Protein AF-A0A1G2BUK3-F1 (afdb_monomer)

Solvent-accessible surface area (backbone atoms only — not comparable to full-atom values): 26224 Å² total; per-residue (Å²): 135,83,89,82,87,83,89,78,90,78,90,78,81,87,76,83,83,76,83,80,79,79,79,77,90,72,94,70,93,76,92,75,94,77,82,85,82,54,76,65,63,55,54,56,51,52,53,50,54,53,54,50,48,40,72,75,67,52,77,73,56,79,70,50,76,45,80,63,70,40,77,36,61,55,73,45,76,46,78,50,73,39,93,58,60,38,35,29,41,41,34,43,30,36,27,16,38,16,20,78,81,66,76,45,97,54,41,17,18,28,28,54,24,51,72,82,48,72,63,64,43,64,76,76,56,71,60,85,36,50,45,79,28,71,78,26,39,34,4,77,65,34,61,52,41,68,31,36,34,34,38,39,38,42,42,63,55,42,81,47,41,38,38,39,43,37,38,65,29,28,39,35,41,35,44,35,40,34,52,44,84,56,61,38,67,41,73,45,84,61,69,43,65,45,70,78,42,78,77,22,69,34,40,21,41,35,34,44,35,20,17,37,45,38,42,36,43,34,32,34,22,30,56,42,94,96,64,39,14,27,32,28,39,27,48,61,84,41,68,45,60,40,92,91,36,86,92,49,25,67,33,60,41,62,30,54,75,89,52,61,88,68,80,56,72,41,79,45,74,52,77,45,73,77,62,44,65,73,33,74,45,42,39,37,36,26,35,20,33,53,28,31,41,43,32,42,36,35,36,36,55,63,32,43,72,89,74,39,80,72,70,79,75,74,72,67,57,41,96,91,52,45,55,60,77,87,46,80,53,64,41,54,61,48,57,47,45,13,33,48,34,38,45,77,33,46,90,46,51,68,70,42,39,48,51,54,55,43,17,49,52,43,34,30,68,61,81,57,94,50,38,74,36,67,59,46,49,59,67,34,86,86,68,48,62,38,82,36,90,85,33,93,35,20,68,48,43,37,24,51,62,74,64,85,40,75,68,43,48,51,33,47,54,49,26,36,51,47,26,48,36,55,75,69,57,74,54,77,87,87,62,82,28,56,46,70,48,47,82,94,55,56,66,71,58,42,40,66,73,76,32,69,79,35,44,83,72,53,68,42,82,65,36,38,34,21,34,53,92,121

Organism: NCBI:txid1798553

Nearest PDB structures (foldseek):
  3nru-assembly4_D  TM=5.046E-01  e=1.355E-01  Homo sapiens
  3nru-assembly8_H  TM=3.782E-01  e=1.029E-01  Homo sapiens
  3nru-assembly2_B  TM=4.537E-01  e=1.993E-01  Homo sapiens
  8vbx-assembly1_A  TM=2.759E-01  e=1.581E-02  Pectobacterium phage PhiM1
  3nru-assembly10_J  TM=3.419E-01  e=1.283E-01  Homo sapiens

Radius of gyration: 29.67 Å; Cα contacts (8 Å, |Δi|>4): 958; chains: 1; bounding box: 74×70×98 Å

Sequence (470 aa):
MLYTFCLKNSVHTRRWFVFGFKPLRQDAKDGGDVAGRTRKDIETRSSRASAFAEKLFGAWRAETIMKINKRITDTYCHTFAVEKSGLAAISVSARCQSKKQLKSNTDEDLRVEIDGFGFREIPPEKNIQQYNIPASFNGSKLKGLKKTVVFFVMLKKGEHTIDLIPKPSAFVEKIAIQEFKDSKNVTLPVNEQAEDGDRRPWFAFVLVHASLKLLTLAVDAQYRLGDSDDIKVIIDNNIQKQEHSYLHRFWAFAGSLLKKIKQKKEEQEKTFSPNLSKARHYIEIWADRTPTLHSIALEIDPVFSQDAPKEPEKRIPTVDDPEWTGDFHDDIEEMLMARLIFGEARNEPRAAKERIAWSVVNRTEAGSWWPNTIQGAILQKGQYDPFKAKDSNYDDIIDPLRKVGQKTKAAWQECYAVASEVMARKTKNPTPATHFHGIGVTRDWFEKHVVPQGRFLEKIGNTSFYWSPN

pLDDT: mean 83.97, std 20.53, range [23.22, 98.81]

Mean predicted aligned error: 15.59 Å

Structure (mmCIF, N/CA/C/O backbone):
data_AF-A0A1G2BUK3-F1
#
_entry.id   AF-A0A1G2BUK3-F1
#
loop_
_atom_site.group_PDB
_atom_site.id
_atom_site.type_symbol
_atom_site.label_atom_id
_atom_site.label_alt_id
_atom_site.label_comp_id
_atom_site.label_asym_id
_atom_site.label_entity_id
_atom_site.label_seq_id
_atom_site.pdbx_PDB_ins_code
_atom_site.Cartn_x
_atom_site.Cartn_y
_atom_site.Cartn_z
_atom_site.occupancy
_atom_site.B_iso_or_equiv
_atom_site.auth_seq_id
_atom_site.auth_comp_id
_atom_site.auth_asym_id
_atom_site.auth_atom_id
_atom_site.pdbx_PDB_model_num
ATOM 1 N N . MET A 1 1 ? -16.431 -44.805 -16.598 1.00 32.47 1 MET A N 1
ATOM 2 C CA . MET A 1 1 ? -15.707 -45.841 -15.835 1.00 32.47 1 MET A CA 1
ATOM 3 C C . MET A 1 1 ? -15.399 -45.240 -14.466 1.00 32.47 1 MET A C 1
ATOM 5 O O . MET A 1 1 ? -14.836 -44.160 -14.419 1.00 32.47 1 MET A O 1
ATOM 9 N N . LEU A 1 2 ? -15.976 -45.867 -13.436 1.00 25.09 2 LEU A N 1
ATOM 10 C CA . LEU A 1 2 ? -16.090 -45.547 -12.002 1.00 25.09 2 LEU A CA 1
ATOM 11 C C . LEU A 1 2 ? -15.554 -44.215 -11.428 1.00 25.09 2 LEU A C 1
ATOM 13 O O . LEU A 1 2 ? -14.357 -44.009 -11.259 1.00 25.09 2 LEU A O 1
ATOM 17 N N . TYR A 1 3 ? -16.510 -43.412 -10.947 1.00 23.22 3 TYR A N 1
ATOM 18 C CA . TYR A 1 3 ? -16.367 -42.509 -9.802 1.00 23.22 3 TYR A CA 1
ATOM 19 C C . TYR A 1 3 ? -16.164 -43.320 -8.513 1.00 23.22 3 TYR A C 1
ATOM 21 O O . TYR A 1 3 ? -16.892 -44.286 -8.284 1.00 23.22 3 TYR A O 1
ATOM 29 N N . THR A 1 4 ? -15.257 -42.884 -7.635 1.00 24.55 4 THR A N 1
ATOM 30 C CA . THR A 1 4 ? -15.196 -43.372 -6.248 1.00 24.55 4 THR A CA 1
ATOM 31 C C . THR A 1 4 ? -15.437 -42.205 -5.296 1.00 24.55 4 THR A C 1
ATOM 33 O O . THR A 1 4 ? -14.598 -41.321 -5.143 1.00 24.55 4 THR A O 1
ATOM 36 N N . PHE A 1 5 ? -16.620 -42.205 -4.682 1.00 25.47 5 PHE A N 1
ATOM 37 C CA . PHE A 1 5 ? -16.982 -41.399 -3.519 1.00 25.47 5 PHE A CA 1
ATOM 38 C C . PHE A 1 5 ? -16.322 -41.998 -2.271 1.00 25.47 5 PHE A C 1
ATOM 40 O O . PHE A 1 5 ? -16.414 -43.204 -2.051 1.00 25.47 5 PHE A O 1
ATOM 47 N N . CYS A 1 6 ? -15.731 -41.168 -1.412 1.00 25.09 6 CYS A N 1
ATOM 48 C CA . CYS A 1 6 ? -15.388 -41.562 -0.047 1.00 25.09 6 CYS A CA 1
ATOM 49 C C . CYS A 1 6 ? -15.956 -40.524 0.927 1.00 25.09 6 CYS A C 1
ATOM 51 O O . CYS A 1 6 ? -15.345 -39.497 1.212 1.00 25.09 6 CYS A O 1
ATOM 53 N N . LEU A 1 7 ? -17.174 -40.795 1.397 1.00 26.92 7 LEU A N 1
ATOM 54 C CA . LEU A 1 7 ? -17.785 -40.152 2.555 1.00 26.92 7 LEU A CA 1
ATOM 55 C C . LEU A 1 7 ? -17.179 -40.770 3.820 1.00 26.92 7 LEU A C 1
ATOM 57 O O . LEU A 1 7 ? -17.347 -41.963 4.069 1.00 26.92 7 LEU A O 1
ATOM 61 N N . LYS A 1 8 ? -16.530 -39.955 4.655 1.00 27.28 8 LYS A N 1
ATOM 62 C CA . LYS A 1 8 ? -16.334 -40.279 6.072 1.00 27.28 8 LYS A CA 1
ATOM 63 C C . LYS A 1 8 ? -17.050 -39.248 6.932 1.00 27.28 8 LYS A C 1
ATOM 65 O O . LYS A 1 8 ? -16.645 -38.096 7.032 1.00 27.28 8 LYS A O 1
ATOM 70 N N . ASN A 1 9 ? -18.121 -39.728 7.555 1.00 29.31 9 ASN A N 1
ATOM 71 C CA . ASN A 1 9 ? -18.805 -39.117 8.682 1.00 29.31 9 ASN A CA 1
ATOM 72 C C . ASN A 1 9 ? -17.816 -38.820 9.817 1.00 29.31 9 ASN A C 1
ATOM 74 O O . ASN A 1 9 ? -17.071 -39.706 10.235 1.00 29.31 9 ASN A O 1
ATOM 78 N N . SER A 1 10 ? -17.885 -37.617 10.385 1.00 27.45 10 SER A N 1
ATOM 79 C CA . SER A 1 10 ? -17.431 -37.380 11.753 1.00 27.45 10 SER A CA 1
ATOM 80 C C . SER A 1 10 ? -18.458 -36.526 12.480 1.00 27.45 10 SER A C 1
ATOM 82 O O . SER A 1 10 ? -18.693 -35.361 12.166 1.00 27.45 10 SER A O 1
ATOM 84 N N . VAL A 1 11 ? -19.108 -37.168 13.444 1.00 33.91 11 VAL A N 1
ATOM 85 C CA . VAL A 1 11 ? -20.012 -36.576 14.422 1.00 33.91 11 VAL A CA 1
ATOM 86 C C . VAL A 1 11 ? -19.189 -35.629 15.294 1.00 33.91 11 VAL A C 1
ATOM 88 O O . VAL A 1 11 ? -18.254 -36.065 15.961 1.00 33.91 11 VAL A O 1
ATOM 91 N N . HIS A 1 12 ? -19.507 -34.335 15.303 1.00 29.14 12 HIS A N 1
ATOM 92 C CA . HIS A 1 12 ? -18.949 -33.395 16.277 1.00 29.14 12 HIS A CA 1
ATOM 93 C C . HIS A 1 12 ? -20.028 -32.975 17.271 1.00 29.14 12 HIS A C 1
ATOM 95 O O . HIS A 1 12 ? -20.919 -32.172 16.997 1.00 29.14 12 HIS A O 1
ATOM 101 N N . THR A 1 13 ? -19.918 -33.558 18.461 1.00 27.50 13 THR A N 1
ATOM 102 C CA . THR A 1 13 ? -20.575 -33.137 19.695 1.00 27.50 13 THR A CA 1
ATOM 103 C C . THR A 1 13 ? -20.259 -31.673 19.998 1.00 27.50 13 THR A C 1
ATOM 105 O O . THR A 1 13 ? -19.098 -31.311 20.193 1.00 27.50 13 THR A O 1
ATOM 108 N N . ARG A 1 14 ? -21.294 -30.832 20.100 1.00 25.88 14 ARG A N 1
ATOM 109 C CA . ARG A 1 14 ? -21.185 -29.469 20.635 1.00 25.88 14 ARG A CA 1
ATOM 110 C C . ARG A 1 14 ? -20.900 -29.544 22.138 1.00 25.88 14 ARG A C 1
ATOM 112 O O . ARG A 1 14 ? -21.811 -29.765 22.933 1.00 25.88 14 ARG A O 1
ATOM 119 N N . ARG A 1 15 ? -19.638 -29.369 22.537 1.00 24.11 15 ARG A N 1
ATOM 120 C CA . ARG A 1 15 ? -19.275 -29.070 23.930 1.00 24.11 15 ARG A CA 1
ATOM 121 C C . ARG A 1 15 ? -19.406 -27.568 24.155 1.00 24.11 15 ARG A C 1
ATOM 123 O O . ARG A 1 15 ? -18.670 -26.781 23.570 1.00 24.11 15 ARG A O 1
ATOM 130 N N . TRP A 1 16 ? -20.335 -27.191 25.023 1.00 24.48 16 TRP A N 1
ATOM 131 C CA . TRP A 1 16 ? -20.395 -25.857 25.604 1.00 24.48 16 TRP A CA 1
ATOM 132 C C . TRP A 1 16 ? -19.246 -25.716 26.607 1.00 24.48 16 TRP A C 1
ATOM 134 O O . TRP A 1 16 ? -19.204 -26.434 27.605 1.00 24.48 16 TRP A O 1
ATOM 144 N N . PHE A 1 17 ? -18.303 -24.813 26.340 1.00 24.86 17 PHE A N 1
ATOM 145 C CA . PHE A 1 17 ? -17.335 -24.377 27.342 1.00 24.86 17 PHE A CA 1
ATOM 146 C C . PHE A 1 17 ? -18.002 -23.326 28.231 1.00 24.86 17 PHE A C 1
ATOM 148 O O . PHE A 1 17 ? -18.229 -22.192 27.815 1.00 24.86 17 PHE A O 1
ATOM 155 N N . VAL A 1 18 ? -18.327 -23.716 29.462 1.00 27.19 18 VAL A N 1
ATOM 156 C CA . VAL A 1 18 ? -18.642 -22.778 30.542 1.00 27.19 18 VAL A CA 1
ATOM 157 C C . VAL A 1 18 ? -17.307 -22.263 31.078 1.00 27.19 18 VAL A C 1
ATOM 159 O O . VAL A 1 18 ? -16.526 -23.030 31.640 1.00 27.19 18 VAL A O 1
ATOM 162 N N . PHE A 1 19 ? -17.022 -20.976 30.881 1.00 27.33 19 PHE A N 1
ATOM 163 C CA . PHE A 1 19 ? -15.895 -20.312 31.533 1.00 27.33 19 PHE A CA 1
ATOM 164 C C . PHE A 1 19 ? -16.140 -20.289 33.047 1.00 27.33 19 PHE A C 1
ATOM 166 O O . PHE A 1 19 ? -17.026 -19.591 33.541 1.00 27.33 19 PHE A O 1
ATOM 173 N N . GLY A 1 20 ? -15.358 -21.081 33.780 1.00 25.30 20 GLY A N 1
ATOM 174 C CA . GLY A 1 20 ? -15.310 -21.041 35.235 1.00 25.30 20 GLY A CA 1
ATOM 175 C C . GLY A 1 20 ? -14.646 -19.750 35.704 1.00 25.30 20 GLY A C 1
ATOM 176 O O . GLY A 1 20 ? -13.430 -19.600 35.604 1.00 25.30 20 GLY A O 1
ATOM 177 N N . PHE A 1 21 ? -15.440 -18.827 36.241 1.00 27.34 21 PHE A N 1
ATOM 178 C CA . PHE A 1 21 ? -14.927 -17.758 37.089 1.00 27.34 21 PHE A CA 1
ATOM 179 C C . PHE A 1 21 ? -14.392 -18.382 38.384 1.00 27.34 21 PHE A C 1
ATOM 181 O O . PHE A 1 21 ? -15.149 -18.961 39.162 1.00 27.34 21 PHE A O 1
ATOM 188 N N . LYS A 1 22 ? -13.083 -18.261 38.629 1.00 31.78 22 LYS A N 1
ATOM 189 C CA . LYS A 1 22 ? -12.529 -18.406 39.981 1.00 31.78 22 LYS A CA 1
ATOM 190 C C . LYS A 1 22 ? -13.007 -17.208 40.811 1.00 31.78 22 LYS A C 1
ATOM 192 O O . LYS A 1 22 ? -12.740 -16.080 40.391 1.00 31.78 22 LYS A O 1
ATOM 197 N N . PRO A 1 23 ? -13.658 -17.397 41.970 1.00 30.25 23 PRO A N 1
ATOM 198 C CA . PRO A 1 23 ? -13.888 -16.286 42.870 1.00 30.25 23 PRO A CA 1
ATOM 199 C C . PRO A 1 23 ? -12.573 -15.904 43.553 1.00 30.25 23 PRO A C 1
ATOM 201 O O . PRO A 1 23 ? -11.840 -16.753 44.069 1.00 30.25 23 PRO A O 1
ATOM 204 N N . LEU A 1 24 ? -12.296 -14.602 43.541 1.00 28.73 24 LEU A N 1
ATOM 205 C CA . LEU A 1 24 ? -11.381 -13.946 44.463 1.00 28.73 24 LEU A CA 1
ATOM 206 C C . LEU A 1 24 ? -11.817 -14.259 45.899 1.00 28.73 24 LEU A C 1
ATOM 208 O O . LEU A 1 24 ? -12.990 -14.110 46.241 1.00 28.73 24 LEU A O 1
ATOM 212 N N . ARG A 1 25 ? -10.864 -14.683 46.736 1.00 33.66 25 ARG A N 1
ATOM 213 C CA . ARG A 1 25 ? -11.040 -14.709 48.190 1.00 33.66 25 ARG A CA 1
ATOM 214 C C . ARG A 1 25 ? -11.308 -13.282 48.660 1.00 33.66 25 ARG A C 1
ATOM 216 O O . ARG A 1 25 ? -10.436 -12.425 48.542 1.00 33.66 25 ARG A O 1
ATOM 223 N N . GLN A 1 26 ? -12.499 -13.061 49.195 1.00 33.25 26 GLN A N 1
ATOM 224 C CA . GLN A 1 26 ? -12.802 -11.936 50.061 1.00 33.25 26 GLN A CA 1
ATOM 225 C C . GLN A 1 26 ? -13.251 -12.520 51.394 1.00 33.25 26 GLN A C 1
ATOM 227 O O . GLN A 1 26 ? -14.288 -13.175 51.482 1.00 33.25 26 GLN A O 1
ATOM 232 N N . ASP A 1 27 ? -12.414 -12.322 52.406 1.00 44.28 27 ASP A N 1
ATOM 233 C CA . ASP A 1 27 ? -12.767 -12.545 53.796 1.00 44.28 27 ASP A CA 1
ATOM 234 C C . ASP A 1 27 ? -13.773 -11.464 54.198 1.00 44.28 27 ASP A C 1
ATOM 236 O O . ASP A 1 27 ? -13.423 -10.293 54.335 1.00 44.28 27 ASP A O 1
ATOM 240 N N . ALA A 1 28 ? -15.033 -11.850 54.364 1.00 36.25 28 ALA A N 1
ATOM 241 C CA . ALA A 1 28 ? -16.010 -11.071 55.106 1.00 36.25 28 ALA A CA 1
ATOM 242 C C . ALA A 1 28 ? -17.032 -12.031 55.714 1.00 36.25 28 ALA A C 1
ATOM 244 O O . ALA A 1 28 ? -17.801 -12.693 55.018 1.00 36.25 28 ALA A O 1
ATOM 245 N N . LYS A 1 29 ? -16.977 -12.125 57.042 1.00 42.75 29 LYS A N 1
ATOM 246 C CA . LYS A 1 29 ? -18.059 -12.635 57.876 1.00 42.75 29 LYS A CA 1
ATOM 247 C C . LYS A 1 29 ? -19.278 -11.749 57.629 1.00 42.75 29 LYS A C 1
ATOM 249 O O . LYS A 1 29 ? -19.142 -10.538 57.726 1.00 42.75 29 LYS A O 1
ATOM 254 N N . ASP A 1 30 ? -20.402 -12.350 57.262 1.00 38.75 30 ASP A N 1
ATOM 255 C CA . ASP A 1 30 ? -21.698 -12.143 57.914 1.00 38.75 30 ASP A CA 1
ATOM 256 C C . ASP A 1 30 ? -22.752 -13.024 57.238 1.00 38.75 30 ASP A C 1
ATOM 258 O O . ASP A 1 30 ? -22.841 -13.124 56.014 1.00 38.75 30 ASP A O 1
ATOM 262 N N . GLY A 1 31 ? -23.490 -13.754 58.073 1.00 44.22 31 GLY A N 1
ATOM 263 C CA . GLY A 1 31 ? -24.506 -14.711 57.662 1.00 44.22 31 GLY A CA 1
ATOM 264 C C . GLY A 1 31 ? -25.757 -14.020 57.131 1.00 44.22 31 GLY A C 1
ATOM 265 O O . GLY A 1 31 ? -26.281 -13.093 57.743 1.00 44.22 31 GLY A O 1
ATOM 266 N N . GLY A 1 32 ? -26.261 -14.527 56.010 1.00 35.75 32 GLY A N 1
ATOM 267 C CA . GLY A 1 32 ? -27.558 -14.165 55.460 1.00 35.75 32 GLY A CA 1
ATOM 268 C C . GLY A 1 32 ? -27.979 -15.179 54.405 1.00 35.75 32 GLY A C 1
ATOM 269 O O . GLY A 1 32 ? -27.352 -15.278 53.351 1.00 35.75 32 GLY A O 1
ATOM 270 N N . ASP A 1 33 ? -29.023 -15.942 54.721 1.00 45.25 33 ASP A N 1
ATOM 271 C CA . ASP A 1 33 ? -29.725 -16.858 53.823 1.00 45.25 33 ASP A CA 1
ATOM 272 C C . ASP A 1 33 ? -30.062 -16.191 52.481 1.00 45.25 33 ASP A C 1
ATOM 274 O O . ASP A 1 33 ? -30.749 -15.168 52.440 1.00 45.25 33 ASP A O 1
ATOM 278 N N . VAL A 1 34 ? -29.655 -16.807 51.366 1.00 40.22 34 VAL A N 1
ATOM 279 C CA . VAL A 1 34 ? -30.240 -16.514 50.051 1.00 40.22 34 VAL A CA 1
ATOM 280 C C . VAL A 1 34 ? -30.589 -17.820 49.350 1.00 40.22 34 VAL A C 1
ATOM 282 O O . VAL A 1 34 ? -29.734 -18.561 48.863 1.00 40.22 34 VAL A O 1
ATOM 285 N N . ALA A 1 35 ? -31.898 -18.053 49.311 1.00 42.59 35 ALA A N 1
ATOM 286 C CA . ALA A 1 35 ? -32.593 -19.127 48.631 1.00 42.59 35 ALA A CA 1
ATOM 287 C C . ALA A 1 35 ? -32.230 -19.251 47.137 1.00 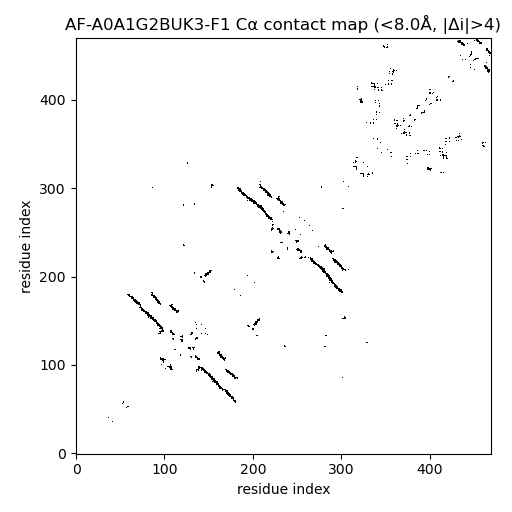42.59 35 ALA A C 1
ATOM 289 O O . ALA A 1 35 ? -31.898 -18.282 46.447 1.00 42.59 35 ALA A O 1
ATOM 290 N N . GLY A 1 36 ? -32.317 -20.492 46.654 1.00 45.91 36 GLY A N 1
ATOM 291 C CA . GLY A 1 36 ? -31.869 -20.941 45.342 1.00 45.91 36 GLY A CA 1
ATOM 292 C C . GLY A 1 36 ? -32.468 -20.187 44.156 1.00 45.91 36 GLY A C 1
ATOM 293 O O . GLY A 1 36 ? -33.680 -20.050 44.013 1.00 45.91 36 GLY A O 1
ATOM 294 N N . ARG A 1 37 ? -31.588 -19.777 43.239 1.00 42.62 37 ARG A N 1
ATOM 295 C CA . ARG A 1 37 ? -31.973 -19.407 41.874 1.00 42.62 37 ARG A CA 1
ATOM 296 C C . ARG A 1 37 ? -32.050 -20.668 41.036 1.00 42.62 37 ARG A C 1
ATOM 298 O O . ARG A 1 37 ? -31.104 -21.454 40.988 1.00 42.62 37 ARG A O 1
ATOM 305 N N . THR A 1 38 ? -33.186 -20.861 40.386 1.00 56.12 38 THR A N 1
ATOM 306 C CA . THR A 1 38 ? -33.423 -22.041 39.563 1.00 56.12 38 THR A CA 1
ATOM 307 C C . THR A 1 38 ? -32.777 -21.870 38.191 1.00 56.12 38 THR A C 1
ATOM 309 O O . THR A 1 38 ? -32.574 -20.760 37.699 1.00 56.12 38 THR A O 1
ATOM 312 N N . ARG A 1 39 ? -32.458 -22.989 37.534 1.00 43.38 39 ARG A N 1
ATOM 313 C CA . ARG A 1 39 ? -31.835 -23.045 36.197 1.00 43.38 39 ARG A CA 1
ATOM 314 C C . ARG A 1 39 ? -32.589 -22.214 35.136 1.00 43.38 39 ARG A C 1
ATOM 316 O O . ARG A 1 39 ? -31.962 -21.668 34.233 1.00 43.38 39 ARG A O 1
ATOM 323 N N . LYS A 1 40 ? -33.905 -22.030 35.314 1.00 45.50 40 LYS A N 1
ATOM 324 C CA . LYS A 1 40 ? -34.777 -21.178 34.485 1.00 45.50 40 LYS A CA 1
ATOM 325 C C . LYS A 1 40 ? -34.411 -19.688 34.535 1.00 45.50 40 LYS A C 1
ATOM 327 O O . LYS A 1 40 ? -34.520 -18.995 33.524 1.00 45.50 40 LYS A O 1
ATOM 332 N N . ASP A 1 41 ? -33.928 -19.190 35.672 1.00 43.00 41 ASP A N 1
ATOM 333 C CA . ASP A 1 41 ? -33.602 -17.768 35.854 1.00 43.00 41 ASP A CA 1
ATOM 334 C C . ASP A 1 41 ? -32.302 -17.375 35.131 1.00 43.00 41 ASP A C 1
ATOM 336 O O . ASP A 1 41 ? -32.127 -16.228 34.708 1.00 43.00 41 ASP A O 1
ATOM 340 N N . ILE A 1 42 ? -31.403 -18.344 34.934 1.00 47.56 42 ILE A N 1
ATOM 341 C CA . ILE A 1 42 ? -30.141 -18.171 34.203 1.00 47.56 42 ILE A CA 1
ATOM 342 C C . ILE A 1 42 ? -30.394 -18.189 32.687 1.00 47.56 42 ILE A C 1
ATOM 344 O O . ILE A 1 42 ? -29.891 -17.320 31.973 1.00 47.56 42 ILE A O 1
ATOM 348 N N . GLU A 1 43 ? -31.239 -19.101 32.197 1.00 43.03 43 GLU A N 1
ATOM 349 C CA . GLU A 1 43 ? -31.623 -19.167 30.777 1.00 43.03 43 GLU A CA 1
ATOM 350 C C . GLU A 1 43 ? -32.405 -17.920 30.329 1.00 43.03 43 GLU A C 1
ATOM 352 O O . GLU A 1 43 ? -32.160 -17.383 29.248 1.00 43.03 43 GLU A O 1
ATOM 357 N N . THR A 1 44 ? -33.269 -17.377 31.194 1.00 42.72 44 THR A N 1
ATOM 358 C CA . THR A 1 44 ? -34.059 -16.168 30.892 1.00 42.72 44 THR A CA 1
ATOM 359 C C . THR A 1 44 ? -33.205 -14.890 30.863 1.00 42.72 44 THR A C 1
ATOM 361 O O . THR A 1 44 ? -33.496 -13.953 30.119 1.00 42.72 44 THR A O 1
ATOM 364 N N . ARG A 1 45 ? -32.116 -14.828 31.644 1.00 43.06 45 ARG A N 1
ATOM 365 C CA . ARG A 1 45 ? -31.155 -13.709 31.592 1.00 43.06 45 ARG A CA 1
ATOM 366 C C . ARG A 1 45 ? -30.233 -13.792 30.376 1.00 43.06 45 ARG A C 1
ATOM 368 O O . ARG A 1 45 ? -29.944 -12.758 29.780 1.00 43.06 45 ARG A O 1
ATOM 375 N N . SER A 1 46 ? -29.825 -14.998 29.981 1.00 41.03 46 SER A N 1
ATOM 376 C CA . SER A 1 46 ? -29.023 -15.221 28.772 1.00 41.03 46 SER A CA 1
ATOM 377 C C . SER A 1 46 ? -29.798 -14.867 27.496 1.00 41.03 46 SER A C 1
ATOM 379 O O . SER A 1 46 ? -29.267 -14.157 26.641 1.00 41.03 46 SER A O 1
ATOM 381 N N . SER A 1 47 ? -31.077 -15.249 27.401 1.00 45.03 47 SER A N 1
ATOM 382 C CA . SER A 1 47 ? -31.923 -14.902 26.249 1.00 45.03 47 SER A CA 1
ATOM 383 C C . SER A 1 47 ? -32.233 -13.403 26.167 1.00 45.03 47 SER A C 1
ATOM 385 O O . SER A 1 47 ? -32.213 -12.834 25.077 1.00 45.03 47 SER A O 1
ATOM 387 N N . ARG A 1 48 ? -32.431 -12.722 27.306 1.00 44.06 48 ARG A N 1
ATOM 388 C CA . ARG A 1 48 ? -32.626 -11.261 27.342 1.00 44.06 48 ARG A CA 1
ATOM 389 C C . ARG A 1 48 ? -31.363 -10.475 26.987 1.00 44.06 48 ARG A C 1
ATOM 391 O O . ARG A 1 48 ? -31.483 -9.467 26.302 1.00 44.06 48 ARG A O 1
ATOM 398 N N . ALA A 1 49 ? -30.175 -10.926 27.394 1.00 43.56 49 ALA A N 1
ATOM 399 C CA . ALA A 1 49 ? -28.912 -10.300 26.991 1.00 43.56 49 ALA A CA 1
ATOM 400 C C . ALA A 1 49 ? -28.647 -10.456 25.481 1.00 43.56 49 ALA A C 1
ATOM 402 O O . ALA A 1 49 ? -28.246 -9.495 24.829 1.00 43.56 49 ALA A O 1
ATOM 403 N N . SER A 1 50 ? -28.958 -11.628 24.914 1.00 41.78 50 SER A N 1
ATOM 404 C CA . SER A 1 50 ? -28.867 -11.882 23.468 1.00 41.78 50 SER A CA 1
ATOM 405 C C . SER A 1 50 ? -29.857 -11.025 22.671 1.00 41.78 50 SER A C 1
ATOM 407 O O . SER A 1 50 ? -29.470 -10.393 21.695 1.00 41.78 50 SER A O 1
ATOM 409 N N . ALA A 1 51 ? -31.112 -10.922 23.124 1.00 44.06 51 ALA A N 1
ATOM 410 C CA . ALA A 1 51 ? -32.128 -10.089 22.477 1.00 44.06 51 ALA A CA 1
ATOM 411 C C . ALA A 1 51 ? -31.836 -8.580 22.605 1.00 44.06 51 ALA A C 1
ATOM 413 O O . ALA A 1 51 ? -32.166 -7.803 21.714 1.00 44.06 51 ALA A O 1
ATOM 414 N N . PHE A 1 52 ? -31.204 -8.148 23.703 1.00 43.19 52 PHE A N 1
ATOM 415 C CA . PHE A 1 52 ? -30.784 -6.756 23.895 1.00 43.19 52 PHE A CA 1
ATOM 416 C C . PHE A 1 52 ? -29.584 -6.397 23.005 1.00 43.19 52 PHE A C 1
ATOM 418 O O . PHE A 1 52 ? -29.569 -5.318 22.418 1.00 43.19 52 PHE A O 1
ATOM 425 N N . ALA A 1 53 ? -28.634 -7.322 22.823 1.00 43.97 53 ALA A N 1
ATOM 426 C CA . ALA A 1 53 ? -27.535 -7.168 21.871 1.00 43.97 53 ALA A CA 1
ATOM 427 C C . ALA A 1 53 ? -28.028 -7.157 20.410 1.00 43.97 53 ALA A C 1
ATOM 429 O O . ALA A 1 53 ? -27.620 -6.295 19.638 1.00 43.97 53 ALA A O 1
ATOM 430 N N . GLU A 1 54 ? -28.968 -8.029 20.033 1.00 46.12 54 GLU A N 1
ATOM 431 C CA . GLU A 1 54 ? -29.583 -8.003 18.694 1.00 46.12 54 GLU A CA 1
ATOM 432 C C . GLU A 1 54 ? -30.335 -6.694 18.411 1.00 46.12 54 GLU A C 1
ATOM 434 O O . GLU A 1 54 ? -30.335 -6.211 17.278 1.00 46.12 54 GLU A O 1
ATOM 439 N N . LYS A 1 55 ? -30.952 -6.096 19.438 1.00 46.78 55 LYS A N 1
ATOM 440 C CA . LYS A 1 55 ? -31.723 -4.853 19.310 1.00 46.78 55 LYS A CA 1
ATOM 441 C C . LYS A 1 55 ? -30.850 -3.592 19.251 1.00 46.78 55 LYS A C 1
ATOM 443 O O . LYS A 1 55 ? -31.274 -2.615 18.644 1.00 46.78 55 LYS A O 1
ATOM 448 N N . LEU A 1 56 ? -29.662 -3.605 19.860 1.00 46.50 56 LEU A N 1
ATOM 449 C CA . LEU A 1 56 ? -28.720 -2.474 19.849 1.00 46.50 56 LEU A CA 1
ATOM 450 C C . LEU A 1 56 ? -27.721 -2.515 18.691 1.00 46.50 56 LEU A C 1
ATOM 452 O O . LEU A 1 56 ? -27.239 -1.466 18.279 1.00 46.50 56 LEU A O 1
ATOM 456 N N . PHE A 1 57 ? -27.415 -3.699 18.161 1.00 49.50 57 PHE A N 1
ATOM 457 C CA . PHE A 1 57 ? -26.306 -3.864 17.222 1.00 49.50 57 PHE A CA 1
ATOM 458 C C . PHE A 1 57 ? -26.717 -4.362 15.827 1.00 49.50 57 PHE A C 1
ATOM 460 O O . PHE A 1 57 ? -25.855 -4.566 14.981 1.00 49.50 57 PHE A O 1
ATOM 467 N N . GLY A 1 58 ? -28.014 -4.531 15.552 1.00 49.00 58 GLY A N 1
ATOM 468 C CA . GLY A 1 58 ? -28.484 -5.109 14.293 1.00 49.00 58 GLY A CA 1
ATOM 469 C C . GLY A 1 58 ? -28.229 -6.619 14.237 1.00 49.00 58 GLY A C 1
ATOM 470 O O . GLY A 1 58 ? -27.383 -7.168 14.933 1.00 49.00 58 GLY A O 1
ATOM 471 N N . ALA A 1 59 ? -29.013 -7.349 13.449 1.00 46.09 59 ALA A N 1
ATOM 472 C CA . ALA A 1 59 ? -28.947 -8.807 13.431 1.00 46.09 59 ALA A CA 1
ATOM 473 C C . ALA A 1 59 ? -27.734 -9.311 12.619 1.00 46.09 59 ALA A C 1
ATOM 475 O O . ALA A 1 59 ? -27.877 -9.609 11.432 1.00 46.09 59 ALA A O 1
ATOM 476 N N . TRP A 1 60 ? -26.563 -9.423 13.247 1.00 55.47 60 TRP A N 1
ATOM 477 C CA . TRP A 1 60 ? -25.324 -9.953 12.659 1.00 55.47 60 TRP A CA 1
ATOM 478 C C . TRP A 1 60 ? -25.463 -11.397 12.161 1.00 55.47 60 TRP A C 1
ATOM 480 O O . TRP A 1 60 ? -26.283 -12.176 12.654 1.00 55.47 60 TRP A O 1
ATOM 490 N N . ARG A 1 61 ? -24.626 -11.774 11.191 1.00 57.47 61 ARG A N 1
ATOM 491 C CA . ARG A 1 61 ? -24.320 -13.178 10.885 1.00 57.47 61 ARG A CA 1
ATOM 492 C C . ARG A 1 61 ? -22.997 -13.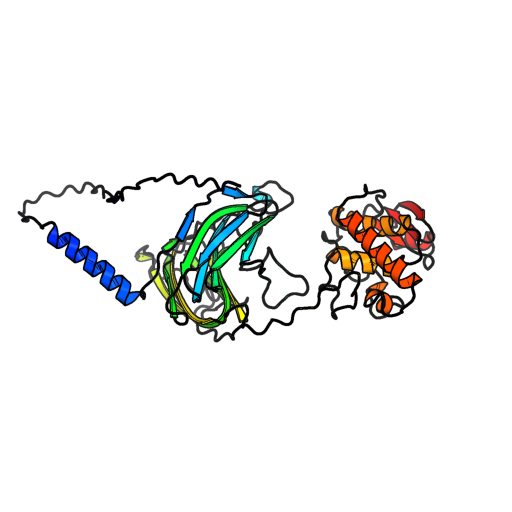589 11.529 1.00 57.47 61 ARG A C 1
ATOM 494 O O . ARG A 1 61 ? -22.234 -12.741 11.980 1.00 57.47 61 ARG A O 1
ATOM 501 N N . ALA A 1 62 ? -22.779 -14.902 11.609 1.00 63.62 62 ALA A N 1
ATOM 502 C CA . ALA A 1 62 ? -21.616 -15.505 12.249 1.00 63.62 62 ALA A CA 1
ATOM 503 C C . ALA A 1 62 ? -20.300 -14.920 11.704 1.00 63.62 62 ALA A C 1
ATOM 505 O O . ALA A 1 62 ? -20.065 -14.937 10.498 1.00 63.62 62 ALA A O 1
ATOM 506 N N . GLU A 1 63 ? -19.450 -14.420 12.601 1.00 79.69 63 GLU A N 1
ATOM 507 C CA . GLU A 1 63 ? -18.070 -14.052 12.281 1.00 79.69 63 GLU A CA 1
ATOM 508 C C . GLU A 1 63 ? -17.275 -15.339 12.032 1.00 79.69 63 GLU A C 1
ATOM 510 O O . GLU A 1 63 ? -17.201 -16.217 12.898 1.00 79.69 63 GLU A O 1
ATOM 515 N N . THR A 1 64 ? -16.676 -15.465 10.849 1.00 88.50 64 THR A N 1
ATOM 516 C CA . THR A 1 64 ? -15.741 -16.557 10.568 1.00 88.50 64 THR A CA 1
ATOM 517 C C . THR A 1 64 ? -14.347 -16.090 10.940 1.00 88.50 64 THR A C 1
ATOM 519 O O . THR A 1 64 ? -13.789 -15.215 10.282 1.00 88.50 64 THR A O 1
ATOM 522 N N . ILE A 1 65 ? -13.783 -16.662 12.005 1.00 92.25 65 ILE A N 1
ATOM 523 C CA . ILE A 1 65 ? -12.449 -16.315 12.499 1.00 92.25 65 ILE A CA 1
ATOM 524 C C . ILE A 1 65 ? -11.474 -17.442 12.187 1.00 92.25 65 ILE A C 1
ATOM 526 O O . ILE A 1 65 ? -11.624 -18.560 12.681 1.00 92.25 65 ILE A O 1
ATOM 530 N N . MET A 1 66 ? -10.408 -17.115 11.467 1.00 93.69 66 MET A N 1
ATOM 531 C CA . MET A 1 66 ? -9.281 -18.003 11.226 1.00 93.69 66 MET A CA 1
ATOM 532 C C . MET A 1 66 ? -8.030 -17.488 11.931 1.00 93.69 66 MET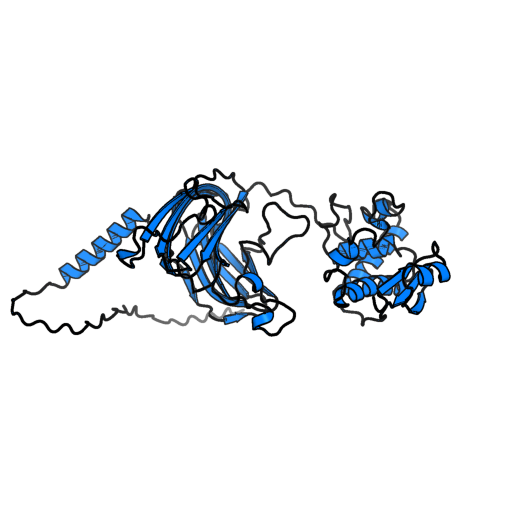 A C 1
ATOM 534 O O . MET A 1 66 ? -7.512 -16.413 11.625 1.00 93.69 66 MET A O 1
ATOM 538 N N . LYS A 1 67 ? -7.520 -18.275 12.881 1.00 95.75 67 LYS A N 1
ATOM 539 C CA . LYS A 1 67 ? -6.224 -18.022 13.522 1.00 95.75 67 LYS A CA 1
ATOM 540 C C . LYS A 1 67 ? -5.128 -18.667 12.684 1.00 95.75 67 LYS A C 1
ATOM 542 O O . LYS A 1 67 ? -5.106 -19.886 12.550 1.00 95.75 67 LYS A O 1
ATOM 547 N N . ILE A 1 68 ? -4.232 -17.848 12.148 1.00 96.06 68 ILE A N 1
ATOM 548 C CA . ILE A 1 68 ? -3.110 -18.290 11.316 1.00 96.06 68 ILE A CA 1
ATOM 549 C C . ILE A 1 68 ? -1.858 -18.443 12.182 1.00 96.06 68 ILE A C 1
ATOM 551 O O . ILE A 1 68 ? -1.231 -19.498 12.157 1.00 96.06 68 ILE A O 1
ATOM 555 N N . ASN A 1 69 ? -1.533 -17.419 12.982 1.00 97.25 69 ASN A N 1
ATOM 556 C CA . ASN A 1 69 ? -0.376 -17.366 13.888 1.00 97.25 69 ASN A CA 1
ATOM 557 C C . ASN A 1 69 ? 0.916 -17.925 13.272 1.00 97.25 69 ASN A C 1
ATOM 559 O O . ASN A 1 69 ? 1.604 -18.755 13.872 1.00 97.25 69 ASN A O 1
ATOM 563 N N . LYS A 1 70 ? 1.234 -17.491 12.051 1.00 97.62 70 LYS A N 1
ATOM 564 C CA . LYS A 1 70 ? 2.341 -18.040 11.269 1.00 97.62 70 LYS A CA 1
ATOM 565 C C . LYS A 1 70 ? 3.109 -16.932 10.563 1.00 97.62 70 LYS A C 1
ATOM 567 O O . LYS A 1 70 ? 2.529 -15.980 10.045 1.00 97.62 70 LYS A O 1
ATOM 572 N N . ARG A 1 71 ? 4.430 -17.105 10.497 1.00 98.38 71 ARG A N 1
ATOM 573 C CA . ARG A 1 71 ? 5.289 -16.329 9.604 1.00 98.38 71 ARG A CA 1
ATOM 574 C C . ARG A 1 71 ? 5.194 -16.872 8.180 1.00 98.38 71 ARG A C 1
ATOM 576 O O . ARG A 1 71 ? 5.421 -18.063 7.965 1.00 98.38 71 ARG A O 1
ATOM 583 N N . ILE A 1 72 ? 4.871 -16.003 7.233 1.00 98.06 72 ILE A N 1
ATOM 584 C CA . ILE A 1 72 ? 4.831 -16.307 5.803 1.00 98.06 72 ILE A CA 1
ATOM 585 C C . ILE A 1 72 ? 6.002 -15.617 5.100 1.00 98.06 72 ILE A C 1
ATOM 587 O O . ILE A 1 72 ? 6.342 -14.483 5.432 1.00 98.06 72 ILE A O 1
ATOM 591 N N . THR A 1 73 ? 6.631 -16.329 4.171 1.00 96.38 73 THR A N 1
ATOM 592 C CA . THR A 1 73 ? 7.722 -15.855 3.293 1.00 96.38 73 THR A CA 1
ATOM 593 C C . THR A 1 73 ? 7.306 -15.827 1.828 1.00 96.38 73 THR A C 1
ATOM 595 O O . THR A 1 73 ? 7.906 -15.125 1.027 1.00 96.38 73 THR A O 1
ATOM 598 N N . ASP A 1 74 ? 6.249 -16.565 1.508 1.00 95.19 74 ASP A N 1
ATOM 599 C CA . ASP A 1 74 ? 5.637 -16.662 0.195 1.00 95.19 74 ASP A CA 1
ATOM 600 C C . ASP A 1 74 ? 4.187 -16.194 0.294 1.00 95.19 74 ASP A C 1
ATOM 602 O O . ASP A 1 74 ? 3.612 -16.139 1.391 1.00 95.19 74 ASP A O 1
ATOM 606 N N . THR A 1 75 ? 3.593 -15.873 -0.854 1.00 97.19 75 THR A N 1
ATOM 607 C CA . THR A 1 75 ? 2.185 -15.487 -0.941 1.00 97.19 75 THR A CA 1
ATOM 608 C C . THR A 1 75 ? 1.292 -16.548 -0.299 1.00 97.19 75 THR A C 1
ATOM 610 O O . THR A 1 75 ? 1.335 -17.723 -0.663 1.00 97.19 75 THR A O 1
ATOM 613 N N . TYR A 1 76 ? 0.459 -16.126 0.649 1.00 96.19 76 TYR A N 1
ATOM 614 C CA . TYR A 1 76 ? -0.556 -16.968 1.270 1.00 96.19 76 TYR A CA 1
ATOM 615 C C . TYR A 1 76 ? -1.933 -16.589 0.725 1.00 96.19 76 TYR A C 1
ATOM 617 O O . TYR A 1 76 ? -2.406 -15.481 0.967 1.00 96.19 76 TYR A O 1
ATOM 625 N N . CYS A 1 77 ? -2.566 -17.517 0.011 1.00 96.94 77 CYS A N 1
ATOM 626 C CA . CYS A 1 77 ? -3.916 -17.361 -0.522 1.00 96.94 77 CYS A CA 1
ATOM 627 C C . CYS A 1 77 ? -4.924 -18.034 0.416 1.00 96.94 77 CYS A C 1
ATOM 629 O O . CYS A 1 77 ? -4.789 -19.219 0.742 1.00 96.94 77 CYS A O 1
ATOM 631 N N . HIS A 1 78 ? -5.937 -17.290 0.852 1.00 96.81 78 HIS A N 1
ATOM 632 C CA . HIS A 1 78 ? -7.062 -17.815 1.614 1.00 96.81 78 HIS A CA 1
ATOM 633 C C . HIS A 1 78 ? -8.361 -17.678 0.825 1.00 96.81 78 HIS A C 1
ATOM 635 O O . HIS A 1 78 ? -8.803 -16.569 0.536 1.00 96.81 78 HIS A O 1
ATOM 641 N N . THR A 1 79 ? -8.999 -18.810 0.537 1.00 96.44 79 THR A N 1
ATOM 642 C CA . THR A 1 79 ? -10.326 -18.857 -0.083 1.00 96.44 79 THR A CA 1
ATOM 643 C C . THR A 1 79 ? -11.421 -18.898 0.977 1.00 96.44 79 THR A C 1
ATOM 645 O O . THR A 1 79 ? -11.333 -19.659 1.944 1.00 96.44 79 THR A O 1
ATOM 648 N N . PHE A 1 80 ? -12.477 -18.120 0.767 1.00 95.62 80 PHE A N 1
ATOM 649 C CA . PHE A 1 80 ? -13.683 -18.127 1.586 1.00 95.62 80 PHE A CA 1
ATOM 650 C C . PHE A 1 80 ? -14.924 -18.000 0.703 1.00 95.62 80 PHE A C 1
ATOM 652 O O . PHE A 1 80 ? -14.836 -17.599 -0.454 1.00 95.62 80 PHE A O 1
ATOM 659 N N . ALA A 1 81 ? -16.086 -18.351 1.249 1.00 94.38 81 ALA A N 1
ATOM 660 C CA . ALA A 1 81 ? -17.354 -18.233 0.544 1.00 94.38 81 ALA A CA 1
ATOM 661 C C . ALA A 1 81 ? -18.258 -17.212 1.233 1.00 94.38 81 ALA A C 1
ATOM 663 O O . ALA A 1 81 ? -18.341 -17.177 2.460 1.00 94.38 81 ALA A O 1
ATOM 664 N N . VAL A 1 82 ? -18.957 -16.421 0.426 1.00 92.38 82 VAL A N 1
ATOM 665 C CA . VAL A 1 82 ? -20.000 -15.490 0.855 1.00 92.38 82 VAL A CA 1
ATOM 666 C C . VAL A 1 82 ? -21.353 -16.078 0.479 1.00 92.38 82 VAL A C 1
ATOM 668 O O . VAL A 1 82 ? -21.613 -16.406 -0.683 1.00 92.38 82 VAL A O 1
ATOM 671 N N . GLU A 1 83 ? -22.246 -16.218 1.457 1.00 89.56 83 GLU A N 1
ATOM 672 C CA . GLU A 1 83 ? -23.532 -16.890 1.232 1.00 89.56 83 GLU A CA 1
ATOM 673 C C . GLU A 1 83 ? -24.524 -16.043 0.425 1.00 89.56 83 GLU A C 1
ATOM 675 O O . GLU A 1 83 ? -25.390 -16.580 -0.280 1.00 89.56 83 GLU A O 1
ATOM 680 N N . LYS A 1 84 ? -24.440 -14.717 0.568 1.00 90.94 84 LYS A N 1
ATOM 681 C CA . LYS A 1 84 ? -25.332 -13.742 -0.063 1.00 90.94 84 LYS A CA 1
ATOM 682 C C . LYS A 1 84 ? -24.540 -12.526 -0.509 1.00 90.94 84 LYS A C 1
ATOM 684 O O . LYS A 1 84 ? -23.754 -12.001 0.266 1.00 90.94 84 LYS A O 1
ATOM 689 N N . SER A 1 85 ? -24.817 -12.043 -1.718 1.00 91.75 85 SER A N 1
ATOM 690 C CA . SER A 1 85 ? -24.224 -10.797 -2.193 1.00 91.75 85 SER A CA 1
ATOM 691 C C . SER A 1 85 ? -24.534 -9.657 -1.221 1.00 91.75 85 SER A C 1
ATOM 693 O O . SER A 1 85 ? -25.699 -9.461 -0.867 1.00 91.75 85 SER A O 1
ATOM 695 N N . GLY A 1 86 ? -23.522 -8.907 -0.807 1.00 93.69 86 GLY A N 1
ATOM 696 C CA . GLY A 1 86 ? -23.676 -7.857 0.190 1.00 93.69 86 GLY A CA 1
ATOM 697 C C . GLY A 1 86 ? -22.344 -7.330 0.701 1.00 93.69 86 GLY A C 1
ATOM 698 O O . GLY A 1 86 ? -21.279 -7.674 0.190 1.00 93.69 86 GLY A O 1
ATOM 699 N N . LEU A 1 87 ? -22.424 -6.471 1.712 1.00 95.12 87 LEU A N 1
ATOM 700 C CA . LEU A 1 87 ? -21.253 -5.89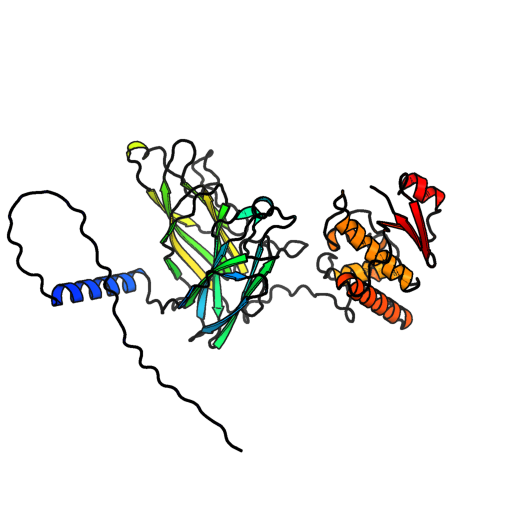6 2.352 1.00 95.12 87 LEU A CA 1
ATOM 701 C C . LEU A 1 87 ? -20.607 -6.918 3.292 1.00 95.12 87 LEU A C 1
ATOM 703 O O . LEU A 1 87 ? -21.288 -7.539 4.112 1.00 95.12 87 LEU A O 1
ATOM 707 N N . ALA A 1 88 ? -19.286 -7.023 3.225 1.00 95.44 88 ALA A N 1
ATOM 708 C CA . ALA A 1 88 ? -18.474 -7.769 4.170 1.00 95.44 88 ALA A CA 1
ATOM 709 C C . ALA A 1 88 ? -17.377 -6.879 4.769 1.00 95.44 88 ALA A C 1
ATOM 711 O O . ALA A 1 88 ? -16.831 -6.012 4.085 1.00 95.44 88 ALA A O 1
ATOM 712 N N . ALA A 1 89 ? -17.038 -7.124 6.036 1.00 97.12 89 ALA A N 1
ATOM 713 C CA . ALA A 1 89 ? -15.802 -6.659 6.654 1.00 97.12 89 ALA A CA 1
ATOM 714 C C . ALA A 1 89 ? -14.803 -7.815 6.699 1.00 97.12 89 ALA A C 1
ATOM 716 O O . ALA A 1 89 ? -15.046 -8.834 7.349 1.00 97.12 89 ALA A O 1
ATOM 717 N N . ILE A 1 90 ? -13.667 -7.636 6.033 1.00 98.06 90 ILE A N 1
ATOM 718 C CA . ILE A 1 90 ? -12.541 -8.570 6.058 1.00 98.06 90 ILE A CA 1
ATOM 719 C C . ILE A 1 90 ? -11.446 -7.948 6.914 1.00 98.06 90 ILE A C 1
ATOM 721 O O . ILE A 1 90 ? -10.867 -6.934 6.546 1.00 98.06 90 ILE A O 1
ATOM 725 N N . SER A 1 91 ? -11.154 -8.542 8.062 1.00 98.44 91 SER A N 1
ATOM 726 C CA . SER A 1 91 ? -10.117 -8.085 8.984 1.00 98.44 91 SER A CA 1
ATOM 727 C C . SER A 1 91 ? -8.874 -8.955 8.864 1.00 98.44 91 SER A C 1
ATOM 729 O O . SER A 1 91 ? -8.947 -10.160 9.092 1.00 98.44 91 SER A O 1
ATOM 731 N N . VAL A 1 92 ? -7.723 -8.349 8.586 1.00 98.75 92 VAL A N 1
ATOM 732 C CA . VAL A 1 92 ? -6.410 -9.005 8.602 1.00 98.75 92 VAL A CA 1
ATOM 733 C C . VAL A 1 92 ? -5.572 -8.390 9.716 1.00 98.75 92 VAL A C 1
ATOM 735 O O . VAL A 1 92 ? -5.345 -7.182 9.729 1.00 98.75 92 VAL A O 1
ATOM 738 N N . SER A 1 93 ? -5.094 -9.214 10.646 1.00 98.75 93 SER A N 1
ATOM 739 C CA . SER A 1 93 ? -4.166 -8.800 11.704 1.00 98.75 93 SER A CA 1
ATOM 740 C C . SER A 1 93 ? -2.790 -9.406 11.461 1.00 98.75 93 SER A C 1
ATOM 742 O O . SER A 1 93 ? -2.661 -10.626 11.324 1.00 98.75 93 SER A O 1
ATOM 744 N N . ALA A 1 94 ? -1.758 -8.567 11.442 1.00 98.75 94 ALA A N 1
ATOM 745 C CA . ALA A 1 94 ? -0.386 -8.999 11.204 1.00 98.75 94 ALA A CA 1
ATOM 746 C C . ALA A 1 94 ? 0.639 -8.092 11.898 1.00 98.75 94 ALA A C 1
ATOM 748 O O . ALA A 1 94 ? 0.328 -7.003 12.394 1.00 98.75 94 ALA A O 1
ATOM 749 N N . ARG A 1 95 ? 1.880 -8.575 11.922 1.00 98.62 95 ARG A N 1
ATOM 750 C CA . ARG A 1 95 ? 3.066 -7.900 12.442 1.00 98.62 95 ARG A CA 1
ATOM 751 C C . ARG A 1 95 ? 4.173 -7.962 11.404 1.00 98.62 95 ARG A C 1
ATOM 753 O O . ARG A 1 95 ? 4.426 -9.013 10.815 1.00 98.62 95 ARG A O 1
ATOM 760 N N . CYS A 1 96 ? 4.879 -6.851 11.274 1.00 98.62 96 CYS A N 1
ATOM 761 C CA . CYS A 1 96 ? 6.046 -6.728 10.419 1.00 98.62 96 CYS A CA 1
ATOM 762 C C . CYS A 1 96 ? 7.169 -6.056 11.208 1.00 98.62 96 CYS A C 1
ATOM 764 O O . CYS A 1 96 ? 6.943 -5.045 11.882 1.00 98.62 96 CYS A O 1
ATOM 766 N N . GLN A 1 97 ? 8.364 -6.639 11.173 1.00 98.50 97 GLN A N 1
ATOM 767 C CA . GLN A 1 97 ? 9.533 -6.126 11.880 1.00 98.50 97 GLN A CA 1
ATOM 768 C C . GLN A 1 97 ? 10.313 -5.120 11.032 1.00 98.50 97 GLN A C 1
ATOM 770 O O . GLN A 1 97 ? 10.411 -5.230 9.813 1.00 98.50 97 GLN A O 1
ATOM 775 N N . SER A 1 98 ? 10.914 -4.138 11.698 1.00 97.94 98 SER A N 1
ATOM 776 C CA . SER A 1 98 ? 11.822 -3.208 11.026 1.00 97.94 98 SER A CA 1
ATOM 777 C C . SER A 1 98 ? 13.171 -3.865 10.725 1.00 97.94 98 SER A C 1
ATOM 779 O O . SER A 1 98 ? 13.632 -4.747 11.454 1.00 97.94 98 SER A O 1
ATOM 781 N N . LYS A 1 99 ? 13.883 -3.340 9.730 1.00 96.75 99 LYS A N 1
ATOM 782 C CA . LYS A 1 99 ? 15.242 -3.737 9.352 1.00 96.75 99 LYS A CA 1
ATOM 783 C C . LYS A 1 99 ? 16.215 -3.716 10.531 1.00 96.75 99 LYS A C 1
ATOM 785 O O . LYS A 1 99 ? 17.072 -4.587 10.656 1.00 96.75 99 LYS A O 1
ATOM 790 N N . LYS A 1 100 ? 16.023 -2.771 11.465 1.00 96.94 100 LYS A N 1
ATOM 791 C CA . LYS A 1 100 ? 16.798 -2.670 12.714 1.00 96.94 100 LYS A CA 1
ATOM 792 C C . LYS A 1 100 ? 16.567 -3.869 13.636 1.00 96.94 100 LYS A C 1
ATOM 794 O O . LYS A 1 100 ? 17.525 -4.386 14.196 1.00 96.94 100 LYS A O 1
ATOM 799 N N . GLN A 1 101 ? 15.320 -4.316 13.788 1.00 97.38 101 GLN A N 1
ATOM 800 C CA . GLN A 1 101 ? 14.985 -5.490 14.606 1.00 97.38 101 GLN A CA 1
ATOM 801 C C . GLN A 1 101 ? 15.475 -6.788 13.962 1.00 97.38 101 GLN A C 1
ATOM 803 O O . GLN A 1 101 ? 15.901 -7.697 14.667 1.00 97.38 101 GLN A O 1
ATOM 808 N N . LEU A 1 102 ? 15.449 -6.844 12.630 1.00 95.56 102 LEU A N 1
ATOM 809 C CA . LEU A 1 102 ? 15.888 -7.996 11.844 1.00 95.56 102 LEU A CA 1
ATOM 810 C C . LEU A 1 102 ? 17.406 -8.079 11.677 1.00 95.56 102 LEU A C 1
ATOM 812 O O . LEU A 1 102 ? 17.906 -9.114 11.251 1.00 95.56 102 LEU A O 1
ATOM 816 N N . LYS A 1 103 ? 18.140 -6.995 11.968 1.00 96.38 103 LYS A N 1
ATOM 817 C CA . LYS A 1 103 ? 19.547 -6.830 11.565 1.00 96.38 103 LYS A CA 1
ATOM 818 C C . LYS A 1 103 ? 19.728 -7.098 10.057 1.00 96.38 103 LYS A C 1
ATOM 820 O O . LYS A 1 103 ? 20.681 -7.749 9.643 1.00 96.38 103 LYS A O 1
ATOM 825 N N . SER A 1 104 ? 18.779 -6.605 9.260 1.00 93.75 104 SER A N 1
ATOM 826 C CA . SER A 1 104 ? 18.689 -6.769 7.803 1.00 93.75 104 SER A CA 1
ATOM 827 C C . SER A 1 104 ? 18.841 -5.418 7.095 1.00 93.75 104 SER A C 1
ATOM 829 O O . SER A 1 104 ? 18.723 -4.359 7.715 1.00 93.75 104 SER A O 1
ATOM 831 N N . ASN A 1 105 ? 19.060 -5.446 5.780 1.00 91.94 105 ASN A N 1
ATOM 832 C CA . ASN A 1 105 ? 19.028 -4.257 4.922 1.00 91.94 105 ASN A CA 1
ATOM 833 C C . ASN A 1 105 ? 17.601 -3.854 4.512 1.00 91.94 105 ASN A C 1
ATOM 835 O O . ASN A 1 105 ? 17.395 -2.758 3.993 1.00 91.94 105 ASN A O 1
ATOM 839 N N . THR A 1 106 ? 16.619 -4.722 4.753 1.00 92.06 106 THR A N 1
ATOM 840 C CA . THR A 1 106 ? 15.213 -4.539 4.372 1.00 92.06 106 THR A CA 1
ATOM 841 C C . THR A 1 106 ? 14.292 -4.705 5.576 1.00 92.06 106 THR A C 1
ATOM 843 O O . THR A 1 106 ? 14.614 -5.425 6.525 1.00 92.06 106 THR A O 1
ATOM 846 N N . ASP A 1 107 ? 13.170 -3.986 5.555 1.00 95.75 107 ASP A N 1
ATOM 847 C CA . ASP A 1 107 ? 12.066 -4.189 6.490 1.00 95.75 107 ASP A CA 1
ATOM 848 C C . ASP A 1 107 ? 11.242 -5.416 6.058 1.00 95.75 107 ASP A C 1
ATOM 850 O O . ASP A 1 107 ? 11.292 -5.833 4.900 1.00 95.75 107 ASP A O 1
ATOM 854 N N . GLU A 1 108 ? 10.497 -6.001 6.992 1.00 98.31 108 GLU A N 1
ATOM 855 C CA . GLU A 1 108 ? 9.358 -6.852 6.652 1.00 98.31 108 GLU A CA 1
ATOM 856 C C . GLU A 1 108 ? 8.169 -5.974 6.298 1.00 98.31 108 GLU A C 1
ATOM 858 O O . GLU A 1 108 ? 7.883 -5.028 7.018 1.00 98.31 108 GLU A O 1
ATOM 863 N N . ASP A 1 109 ? 7.433 -6.318 5.256 1.00 98.44 109 ASP A N 1
ATOM 864 C CA . ASP A 1 109 ? 6.205 -5.659 4.847 1.00 98.44 109 ASP A CA 1
ATOM 865 C C . ASP A 1 109 ? 5.185 -6.713 4.390 1.00 98.44 109 ASP A C 1
ATOM 867 O O . ASP A 1 109 ? 5.535 -7.833 4.010 1.00 98.44 109 ASP A O 1
ATOM 871 N N . LEU A 1 110 ? 3.905 -6.354 4.412 1.00 98.75 110 LEU A N 1
ATOM 872 C CA . LEU A 1 110 ? 2.813 -7.188 3.915 1.00 98.75 110 LEU A CA 1
ATOM 873 C C . LEU A 1 110 ? 1.801 -6.322 3.175 1.00 98.75 110 LEU A C 1
ATOM 875 O O . LEU A 1 110 ? 1.345 -5.307 3.709 1.00 98.75 110 LEU A O 1
ATOM 879 N N . ARG A 1 111 ? 1.399 -6.751 1.981 1.00 98.00 111 ARG A N 1
ATOM 880 C CA . ARG A 1 111 ? 0.214 -6.217 1.303 1.00 98.00 111 ARG A CA 1
ATOM 881 C C . ARG A 1 111 ? -0.893 -7.265 1.251 1.00 98.00 111 ARG A C 1
ATOM 883 O O . ARG A 1 111 ? -0.623 -8.463 1.330 1.00 98.00 111 ARG A O 1
ATOM 890 N N . VAL A 1 112 ? -2.127 -6.785 1.145 1.00 98.19 112 VAL A N 1
ATOM 891 C CA . VAL A 1 112 ? -3.337 -7.605 1.047 1.00 98.19 112 VAL A CA 1
ATOM 892 C C . VAL A 1 112 ? -4.012 -7.296 -0.279 1.00 98.19 112 VAL A C 1
ATOM 894 O O . VAL A 1 112 ? -4.124 -6.125 -0.641 1.00 98.19 112 VAL A O 1
ATOM 897 N N . GLU A 1 113 ? -4.474 -8.326 -0.973 1.00 96.75 113 GLU A N 1
ATOM 898 C CA . GLU A 1 113 ? -5.327 -8.210 -2.156 1.00 96.75 113 GLU A CA 1
ATOM 899 C C . GLU A 1 113 ? -6.607 -9.029 -1.921 1.00 96.75 113 GLU A C 1
ATOM 901 O O . GLU A 1 113 ? -6.575 -10.042 -1.218 1.00 96.75 113 GLU A O 1
ATOM 906 N N . ILE A 1 114 ? -7.744 -8.567 -2.447 1.00 96.00 114 ILE A N 1
ATOM 907 C CA . ILE A 1 114 ? -9.041 -9.263 -2.345 1.00 96.00 114 ILE A CA 1
ATOM 908 C C . ILE A 1 114 ? -9.531 -9.536 -3.762 1.00 96.00 114 ILE A C 1
ATOM 910 O O . ILE A 1 114 ? -9.699 -8.590 -4.523 1.00 96.00 114 ILE A O 1
ATOM 914 N N . ASP A 1 115 ? -9.740 -10.799 -4.129 1.00 92.25 115 ASP A N 1
ATOM 915 C CA . ASP A 1 115 ? -10.053 -11.215 -5.507 1.00 92.25 115 ASP A CA 1
ATOM 916 C C . ASP A 1 115 ? -9.058 -10.645 -6.546 1.00 92.25 115 ASP A C 1
ATOM 918 O O . ASP A 1 115 ? -9.443 -10.180 -7.620 1.00 92.25 115 ASP A O 1
ATOM 922 N N . GLY A 1 116 ? -7.766 -10.601 -6.195 1.00 85.62 116 GLY A N 1
ATOM 923 C CA . GLY A 1 116 ? -6.709 -9.981 -7.008 1.00 85.62 116 GLY A CA 1
ATOM 924 C C . GLY A 1 116 ? -6.758 -8.446 -7.077 1.00 85.62 116 GLY A C 1
ATOM 925 O O . GLY A 1 116 ? -5.929 -7.825 -7.743 1.00 85.62 116 GLY A O 1
ATOM 926 N N . PHE A 1 117 ? -7.709 -7.798 -6.396 1.00 86.81 117 PHE A N 1
ATOM 927 C CA . PHE A 1 117 ? -7.768 -6.344 -6.305 1.00 86.81 117 PHE A CA 1
ATOM 928 C C . PHE A 1 117 ? -6.738 -5.825 -5.298 1.00 86.81 117 PHE A C 1
ATOM 930 O O . PHE A 1 117 ? -6.869 -6.016 -4.085 1.00 86.81 117 PHE A O 1
ATOM 937 N N . GLY A 1 118 ? -5.728 -5.126 -5.817 1.00 88.06 118 GLY A N 1
ATOM 938 C CA . GLY A 1 118 ? -4.715 -4.435 -5.028 1.00 88.06 118 GLY A CA 1
ATOM 939 C C . GLY A 1 118 ? -5.115 -3.021 -4.601 1.00 88.06 118 GLY A C 1
ATOM 940 O O . GLY A 1 118 ? -5.874 -2.304 -5.261 1.00 88.06 118 GLY A O 1
ATOM 941 N N . PHE A 1 119 ? -4.538 -2.584 -3.485 1.00 91.12 119 PHE A N 1
ATOM 942 C CA . PHE A 1 119 ? -4.726 -1.243 -2.938 1.00 91.12 119 PHE A CA 1
ATOM 943 C C . PHE A 1 119 ? -3.526 -0.342 -3.250 1.00 91.12 119 PHE A C 1
ATOM 945 O O . PHE A 1 119 ? -2.395 -0.817 -3.349 1.00 91.12 119 PHE A O 1
ATOM 952 N N . ARG A 1 120 ? -3.784 0.963 -3.395 1.00 88.12 120 ARG A N 1
ATOM 953 C CA . ARG A 1 120 ? -2.770 2.001 -3.648 1.00 88.12 120 ARG A CA 1
ATOM 954 C C . ARG A 1 120 ? -3.027 3.260 -2.827 1.00 88.12 120 ARG A C 1
ATOM 956 O O . ARG A 1 120 ? -4.109 3.419 -2.278 1.00 88.12 120 ARG A O 1
ATOM 963 N N . GLU A 1 121 ? -2.056 4.149 -2.743 1.00 87.44 121 GLU A N 1
ATOM 964 C CA . GLU A 1 121 ? -2.114 5.430 -2.038 1.00 87.44 121 GLU A CA 1
ATOM 965 C C . GLU A 1 121 ? -3.216 6.381 -2.541 1.00 87.44 121 GLU A C 1
ATOM 967 O O . GLU A 1 121 ? -3.665 6.294 -3.684 1.00 87.44 121 GLU A O 1
ATOM 972 N N . ILE A 1 122 ? -3.658 7.288 -1.660 1.00 84.31 122 ILE A N 1
ATOM 973 C CA . ILE A 1 122 ? -4.650 8.334 -1.949 1.00 84.31 122 ILE A CA 1
ATOM 974 C C . ILE A 1 122 ? -4.070 9.688 -1.510 1.00 84.31 122 ILE A C 1
ATOM 976 O O . ILE A 1 122 ? -3.726 9.811 -0.340 1.00 84.31 122 ILE A O 1
ATOM 980 N N . PRO A 1 123 ? -4.002 10.718 -2.371 1.00 81.00 123 PRO A N 1
ATOM 981 C CA . PRO A 1 123 ? -4.266 10.640 -3.802 1.00 81.00 123 PRO A CA 1
ATOM 982 C C . PRO A 1 123 ? -3.254 9.708 -4.487 1.00 81.00 123 PRO A C 1
ATOM 984 O O . PRO A 1 123 ? -2.149 9.552 -3.970 1.00 81.00 123 PRO A O 1
ATOM 987 N N . PRO A 1 124 ? -3.616 9.107 -5.633 1.00 72.00 124 PRO A N 1
ATOM 988 C CA . PRO A 1 124 ? -2.687 8.343 -6.451 1.00 72.00 124 PRO A CA 1
ATOM 989 C C . PRO A 1 124 ? -1.389 9.118 -6.681 1.00 72.00 124 PRO A C 1
ATOM 991 O O . PRO A 1 124 ? -1.390 10.207 -7.258 1.00 72.00 124 PRO A O 1
ATOM 994 N N . GLU A 1 125 ? -0.284 8.552 -6.223 1.00 70.19 125 GLU A N 1
ATOM 995 C CA . GLU A 1 125 ? 1.043 9.037 -6.528 1.00 70.19 125 GLU A CA 1
ATOM 996 C C . GLU A 1 125 ? 1.465 8.562 -7.912 1.00 70.19 125 GLU A C 1
ATOM 998 O O . GLU A 1 125 ? 0.879 7.688 -8.561 1.00 70.19 125 GLU A O 1
ATOM 1003 N N . LYS A 1 126 ? 2.542 9.188 -8.354 1.00 55.16 126 LYS A N 1
ATOM 1004 C CA . LYS A 1 126 ? 3.197 8.910 -9.609 1.00 55.16 126 LYS A CA 1
ATOM 1005 C C . LYS A 1 126 ? 3.664 7.436 -9.661 1.00 55.16 126 LYS A C 1
ATOM 1007 O O . LYS A 1 126 ? 3.373 6.745 -10.627 1.00 55.16 126 LYS A O 1
ATOM 1012 N N . ASN A 1 127 ? 4.239 6.924 -8.565 1.00 65.19 127 ASN A N 1
ATOM 1013 C CA . ASN A 1 127 ? 4.614 5.513 -8.391 1.00 65.19 127 ASN A CA 1
ATOM 1014 C C . ASN A 1 127 ? 3.635 4.798 -7.459 1.00 65.19 127 ASN A C 1
ATOM 1016 O O . ASN A 1 127 ? 3.409 5.270 -6.346 1.00 65.19 127 ASN A O 1
ATOM 1020 N N . ILE A 1 128 ? 3.122 3.636 -7.875 1.00 76.88 128 ILE A N 1
ATOM 1021 C CA . ILE A 1 128 ? 2.175 2.860 -7.065 1.00 76.88 128 ILE A CA 1
ATOM 1022 C C . ILE A 1 128 ? 2.870 2.353 -5.794 1.00 76.88 128 ILE A C 1
ATOM 1024 O O . ILE A 1 128 ? 3.760 1.501 -5.833 1.00 76.88 128 ILE A O 1
ATOM 1028 N N . GLN A 1 129 ? 2.416 2.839 -4.646 1.00 83.44 129 GLN A N 1
ATOM 1029 C CA . GLN A 1 129 ? 2.810 2.368 -3.330 1.00 83.44 129 GLN A CA 1
ATOM 1030 C C . GLN A 1 129 ? 1.885 1.219 -2.925 1.00 83.44 129 GLN A C 1
ATOM 1032 O O . GLN A 1 129 ? 0.692 1.404 -2.716 1.00 83.44 129 GLN A O 1
ATOM 1037 N N . GLN A 1 130 ? 2.438 0.017 -2.769 1.00 87.94 130 GLN A N 1
ATOM 1038 C CA . GLN A 1 130 ? 1.654 -1.164 -2.365 1.00 87.94 130 GLN A CA 1
ATOM 1039 C C . GLN A 1 130 ? 1.941 -1.625 -0.928 1.00 87.94 130 GLN A C 1
ATOM 1041 O O . GLN A 1 130 ? 1.109 -2.278 -0.306 1.00 87.94 130 GLN A O 1
ATOM 1046 N N . TYR A 1 131 ? 3.109 -1.264 -0.387 1.00 94.25 131 TYR A N 1
ATOM 1047 C CA . TYR A 1 131 ? 3.594 -1.679 0.943 1.00 94.25 131 TYR A CA 1
ATOM 1048 C C . TYR A 1 131 ? 3.758 -0.509 1.926 1.00 94.25 131 TYR A C 1
ATOM 1050 O O . TYR A 1 131 ? 4.127 -0.691 3.087 1.00 94.25 131 TYR A O 1
ATOM 1058 N N . ASN A 1 132 ? 3.511 0.717 1.461 1.00 94.38 132 ASN A N 1
ATOM 1059 C CA . ASN A 1 132 ? 3.615 1.934 2.262 1.00 94.38 132 ASN A CA 1
ATOM 1060 C C . ASN A 1 132 ? 2.303 2.729 2.246 1.00 94.38 132 ASN A C 1
ATOM 1062 O O . ASN A 1 132 ? 2.291 3.951 2.142 1.00 94.38 132 ASN A O 1
ATOM 1066 N N . ILE A 1 133 ? 1.188 2.014 2.358 1.00 96.31 133 ILE A N 1
ATOM 1067 C CA . ILE A 1 133 ? -0.165 2.578 2.342 1.00 96.31 133 ILE A CA 1
ATOM 1068 C C . ILE A 1 133 ? -0.960 2.158 3.580 1.00 96.31 133 ILE A C 1
ATOM 1070 O O . ILE A 1 133 ? -0.624 1.148 4.212 1.00 96.31 133 ILE A O 1
ATOM 1074 N N . PRO A 1 134 ? -2.042 2.873 3.930 1.00 97.81 134 PRO A N 1
ATOM 1075 C CA . PRO A 1 134 ? -2.908 2.511 5.053 1.00 97.81 134 PRO A CA 1
ATOM 1076 C C . PRO A 1 134 ? -3.399 1.060 5.016 1.00 97.81 134 PRO A C 1
ATOM 1078 O O . PRO A 1 134 ? -3.410 0.397 6.051 1.00 97.81 134 PRO A O 1
ATOM 1081 N N . ALA A 1 135 ? -3.707 0.537 3.827 1.00 97.75 135 ALA A N 1
ATOM 1082 C CA . ALA A 1 135 ? -4.168 -0.835 3.607 1.00 97.75 135 ALA A CA 1
ATOM 1083 C C . ALA A 1 135 ? -3.073 -1.924 3.725 1.00 97.75 135 ALA A C 1
ATOM 1085 O O . ALA A 1 135 ? -3.360 -3.104 3.548 1.00 97.75 135 ALA A O 1
ATOM 1086 N N . SER A 1 136 ? -1.822 -1.549 4.015 1.00 98.19 136 SER A N 1
ATOM 1087 C CA . SER A 1 136 ? -0.662 -2.455 4.089 1.00 98.19 136 SER A CA 1
ATOM 1088 C C . SER A 1 136 ? -0.013 -2.462 5.479 1.00 98.19 136 SER A C 1
ATOM 1090 O O . SER A 1 136 ? -0.322 -1.628 6.339 1.00 98.19 136 SER A O 1
ATOM 1092 N N . PHE A 1 137 ? 0.910 -3.388 5.716 1.00 98.62 137 PHE A N 1
ATOM 1093 C CA . PHE A 1 137 ? 1.691 -3.498 6.945 1.00 98.62 137 PHE A CA 1
ATOM 1094 C C . PHE A 1 137 ? 3.138 -3.164 6.619 1.00 98.62 137 PHE A C 1
ATOM 1096 O O . PHE A 1 137 ? 3.760 -3.856 5.822 1.00 98.62 137 PHE A O 1
ATOM 1103 N N . ASN A 1 138 ? 3.658 -2.103 7.233 1.00 98.25 138 ASN A N 1
ATOM 1104 C CA . ASN A 1 138 ? 5.003 -1.622 6.956 1.00 98.25 138 ASN A CA 1
ATOM 1105 C C . ASN A 1 138 ? 5.906 -1.809 8.178 1.00 98.25 138 ASN A C 1
ATOM 1107 O O . ASN A 1 138 ? 5.638 -1.214 9.228 1.00 98.25 138 ASN A O 1
ATOM 1111 N N . GLY A 1 139 ? 6.973 -2.594 8.066 1.00 98.00 139 GLY A N 1
ATOM 1112 C CA . GLY A 1 139 ? 7.821 -2.968 9.201 1.00 98.00 139 GLY A CA 1
ATOM 1113 C C . GLY A 1 139 ? 8.538 -1.791 9.845 1.00 98.00 139 GLY A C 1
ATOM 1114 O O . GLY A 1 139 ? 8.685 -1.751 11.070 1.00 98.00 139 GLY A O 1
ATOM 1115 N N . SER A 1 140 ? 8.905 -0.778 9.056 1.00 96.81 140 SER A N 1
ATOM 1116 C CA . SER A 1 140 ? 9.534 0.439 9.578 1.00 96.81 140 SER A CA 1
ATOM 1117 C C . SER A 1 140 ? 8.583 1.245 10.478 1.00 96.81 140 SER A C 1
ATOM 1119 O O . SER A 1 140 ? 9.016 1.812 11.487 1.00 96.81 140 SER A O 1
ATOM 1121 N N . LYS A 1 141 ? 7.278 1.242 10.156 1.00 97.06 141 LYS A N 1
ATOM 1122 C CA . LYS A 1 141 ? 6.223 1.914 10.934 1.00 97.06 141 LYS A CA 1
ATOM 1123 C C . LYS A 1 141 ? 5.739 1.068 12.111 1.00 97.06 141 LYS A C 1
ATOM 1125 O O . LYS A 1 141 ? 5.483 1.611 13.180 1.00 97.06 141 LYS A O 1
ATOM 1130 N N . LEU A 1 142 ? 5.600 -0.244 11.916 1.00 97.88 142 LEU A N 1
ATOM 1131 C CA . LEU A 1 142 ? 5.027 -1.154 12.912 1.00 97.88 142 LEU A CA 1
ATOM 1132 C C . LEU A 1 142 ? 6.023 -1.595 13.974 1.00 97.88 142 LEU A C 1
ATOM 1134 O O . LEU A 1 142 ? 5.628 -1.807 15.118 1.00 97.88 142 LEU A O 1
ATOM 1138 N N . LYS A 1 143 ? 7.302 -1.744 13.616 1.00 97.56 143 LYS A N 1
ATOM 1139 C CA . LYS A 1 143 ? 8.364 -2.183 14.530 1.00 97.56 143 LYS A CA 1
ATOM 1140 C C . LYS A 1 143 ? 7.979 -3.457 15.307 1.00 97.56 143 LYS A C 1
ATOM 1142 O O . LYS A 1 143 ? 8.223 -3.566 16.507 1.00 97.56 143 LYS A O 1
ATOM 1147 N N . GLY A 1 144 ? 7.358 -4.426 14.632 1.00 97.94 144 GLY A N 1
ATOM 1148 C CA . GLY A 1 144 ? 6.927 -5.708 15.208 1.00 97.94 144 GLY A CA 1
ATOM 1149 C C . GLY A 1 144 ? 5.620 -5.672 16.013 1.00 97.94 144 GLY A C 1
ATOM 1150 O O . GLY A 1 144 ? 5.160 -6.723 16.465 1.00 97.94 144 GLY A O 1
ATOM 1151 N N . LEU A 1 145 ? 5.003 -4.501 16.179 1.00 98.44 145 LEU A N 1
ATOM 1152 C CA . LEU A 1 145 ? 3.715 -4.362 16.855 1.00 98.44 145 LEU A CA 1
ATOM 1153 C C . LEU A 1 145 ? 2.558 -4.681 15.905 1.00 98.44 145 LEU A C 1
ATOM 1155 O O . LEU A 1 145 ? 2.657 -4.532 14.683 1.00 98.44 145 LEU A O 1
ATOM 1159 N N . LYS A 1 146 ? 1.455 -5.146 16.482 1.00 98.50 146 LYS A N 1
ATOM 1160 C CA . LYS A 1 146 ? 0.260 -5.570 15.765 1.00 98.50 146 LYS A CA 1
ATOM 1161 C C . LYS A 1 146 ? -0.432 -4.381 15.117 1.00 98.50 146 LYS A C 1
ATOM 1163 O O . LYS A 1 146 ? -0.679 -3.351 15.755 1.00 98.50 146 LYS A O 1
ATOM 1168 N N . LYS A 1 147 ? -0.817 -4.576 13.863 1.00 98.69 147 LYS A N 1
ATOM 1169 C CA . LYS A 1 147 ? -1.805 -3.759 13.166 1.00 98.69 147 LYS A CA 1
ATOM 1170 C C . LYS A 1 147 ? -2.949 -4.650 12.700 1.00 98.69 147 LYS A C 1
ATOM 1172 O O . LYS A 1 147 ? -2.737 -5.830 12.417 1.00 98.69 147 LYS A O 1
ATOM 1177 N N . THR A 1 148 ? -4.138 -4.073 12.597 1.00 98.75 148 THR A N 1
ATOM 1178 C CA . THR A 1 148 ? -5.290 -4.704 11.951 1.00 98.75 148 THR A CA 1
ATOM 1179 C C . THR A 1 148 ? -5.789 -3.812 10.817 1.00 98.75 148 THR A C 1
ATOM 1181 O O . THR A 1 148 ? -5.999 -2.615 11.010 1.00 98.75 148 THR A O 1
ATOM 1184 N N . VAL A 1 149 ? -5.961 -4.383 9.627 1.00 98.81 149 VAL A N 1
ATOM 1185 C CA . VAL A 1 149 ? -6.586 -3.716 8.478 1.00 98.81 149 VAL A CA 1
ATOM 1186 C C . VAL A 1 149 ? -7.950 -4.349 8.247 1.00 98.81 149 VAL A C 1
ATOM 1188 O O . VAL A 1 149 ? -8.0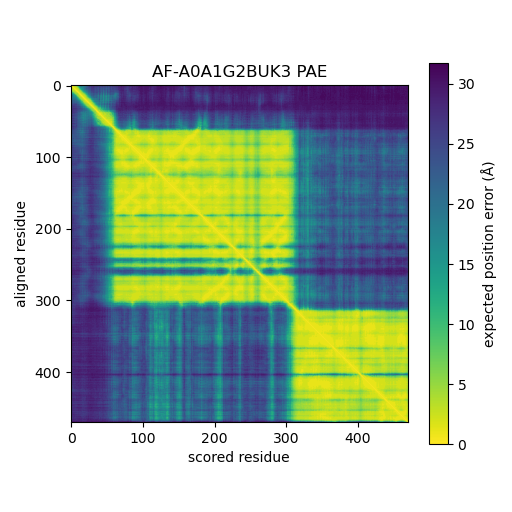41 -5.571 8.171 1.00 98.81 149 VAL A O 1
ATOM 1191 N N . VAL A 1 150 ? -8.996 -3.533 8.157 1.00 98.62 150 VAL A N 1
ATOM 1192 C CA . VAL A 1 150 ? -10.378 -3.972 7.946 1.00 98.62 150 VAL A CA 1
ATOM 1193 C C . VAL A 1 150 ? -10.882 -3.420 6.619 1.00 98.62 150 VAL A C 1
ATOM 1195 O O . VAL A 1 150 ? -10.964 -2.208 6.444 1.00 98.62 150 VAL A O 1
ATOM 1198 N N . PHE A 1 151 ? -11.226 -4.300 5.689 1.00 98.19 151 PHE A N 1
ATOM 1199 C CA . PHE A 1 151 ? -11.740 -3.954 4.369 1.00 98.19 151 PHE A CA 1
ATOM 1200 C C . PHE A 1 151 ? -13.259 -4.077 4.355 1.00 98.19 151 PHE A C 1
ATOM 1202 O O . PHE A 1 151 ? -13.778 -5.178 4.523 1.00 98.19 151 PHE A O 1
ATOM 1209 N N . PHE A 1 152 ? -13.959 -2.967 4.137 1.00 97.12 152 PHE A N 1
ATOM 1210 C CA . PHE A 1 152 ? -15.392 -2.935 3.864 1.00 97.12 152 PHE A CA 1
ATOM 1211 C C . PHE A 1 152 ? -15.605 -3.010 2.355 1.00 97.12 152 PHE A C 1
ATOM 1213 O O . PHE A 1 152 ? -15.335 -2.047 1.635 1.00 97.12 152 PHE A O 1
ATOM 1220 N N . VAL A 1 153 ? -16.056 -4.169 1.882 1.00 95.56 153 VAL A N 1
ATOM 1221 C CA . VAL A 1 153 ? -16.156 -4.496 0.456 1.00 95.56 153 VAL A CA 1
ATOM 1222 C C . VAL A 1 153 ? -17.493 -5.157 0.137 1.00 95.56 153 VAL A C 1
ATOM 1224 O O . VAL A 1 153 ? -17.996 -5.978 0.902 1.00 95.56 153 VAL A O 1
ATOM 1227 N N . MET A 1 154 ? -18.082 -4.789 -0.999 1.00 93.81 154 MET A N 1
ATOM 1228 C CA . MET A 1 154 ? -19.280 -5.438 -1.531 1.00 93.81 154 MET A CA 1
ATOM 1229 C C . MET A 1 154 ? -18.882 -6.669 -2.340 1.00 93.81 154 MET A C 1
ATOM 1231 O O . MET A 1 154 ? -18.263 -6.550 -3.398 1.00 93.81 154 MET A O 1
ATOM 1235 N N . LEU A 1 155 ? -19.268 -7.846 -1.859 1.00 93.06 155 LEU A N 1
ATOM 1236 C CA . LEU A 1 155 ? -18.945 -9.135 -2.465 1.00 93.06 155 LEU A CA 1
ATOM 1237 C C . LEU A 1 155 ? -20.202 -9.777 -3.035 1.00 93.06 155 LEU A C 1
ATOM 1239 O O . LEU A 1 155 ? -21.290 -9.640 -2.476 1.00 93.06 155 LEU A O 1
ATOM 1243 N N . LYS A 1 156 ? -20.068 -10.479 -4.161 1.00 92.44 156 LYS A N 1
ATOM 1244 C CA . LYS A 1 156 ? -21.162 -11.288 -4.709 1.00 92.44 156 LYS A CA 1
ATOM 1245 C C . LYS A 1 156 ? -21.289 -12.583 -3.901 1.00 92.44 156 LYS A C 1
ATOM 1247 O O . LYS A 1 156 ? -20.399 -12.969 -3.166 1.00 92.44 156 LYS A O 1
ATOM 1252 N N . LYS A 1 157 ? -22.420 -13.273 -4.009 1.00 93.94 157 LYS A N 1
ATOM 1253 C CA . LYS A 1 157 ? -22.513 -14.652 -3.523 1.00 93.94 157 LYS A CA 1
ATOM 1254 C C . LYS A 1 157 ? -21.521 -15.516 -4.308 1.00 93.94 157 LYS A C 1
ATOM 1256 O O . LYS A 1 157 ? -21.592 -15.526 -5.536 1.00 93.94 157 LYS A O 1
ATOM 1261 N N . GLY A 1 158 ? -20.696 -16.295 -3.618 1.00 94.44 158 GLY A N 1
ATOM 1262 C CA . GLY A 1 158 ? -19.732 -17.185 -4.261 1.00 94.44 158 GLY A CA 1
ATOM 1263 C C . GLY A 1 158 ? -18.437 -17.328 -3.477 1.00 94.44 158 GLY A C 1
ATOM 1264 O O . GLY A 1 158 ? -18.383 -16.996 -2.294 1.00 94.44 158 GLY A O 1
ATOM 1265 N N . GLU A 1 159 ? -17.421 -17.864 -4.145 1.00 96.06 159 GLU A N 1
ATOM 1266 C CA . GLU A 1 159 ? -16.064 -17.979 -3.616 1.00 96.06 159 GLU A CA 1
ATOM 1267 C C . GLU A 1 159 ? -15.260 -16.712 -3.907 1.00 96.06 159 GLU A C 1
ATOM 1269 O O . GLU A 1 159 ? -15.389 -16.113 -4.974 1.00 96.06 159 GLU A O 1
ATOM 1274 N N . HIS A 1 160 ? -14.423 -16.343 -2.945 1.00 95.75 160 HIS A N 1
ATOM 1275 C CA . HIS A 1 160 ? -13.577 -15.159 -2.942 1.00 95.75 160 HIS A CA 1
ATOM 1276 C C . HIS A 1 160 ? -12.199 -15.504 -2.386 1.00 95.75 160 HIS A C 1
ATOM 1278 O O . HIS A 1 160 ? -12.048 -16.480 -1.639 1.00 95.75 160 HIS A O 1
ATOM 1284 N N . THR A 1 161 ? -11.196 -14.694 -2.713 1.00 96.44 161 THR A N 1
ATOM 1285 C CA . THR A 1 161 ? -9.821 -14.888 -2.242 1.00 96.44 161 THR A CA 1
ATOM 1286 C C . THR A 1 161 ? -9.282 -13.681 -1.491 1.00 96.44 161 THR A C 1
ATOM 1288 O O . THR A 1 161 ? -9.621 -12.532 -1.767 1.00 96.44 161 THR A O 1
ATOM 1291 N N . ILE A 1 162 ? -8.420 -13.962 -0.516 1.00 98.12 162 ILE A N 1
ATOM 1292 C CA . ILE A 1 162 ? -7.575 -12.987 0.169 1.00 98.12 162 ILE A CA 1
ATOM 1293 C C . ILE A 1 162 ? -6.134 -13.428 -0.045 1.00 98.12 162 ILE A C 1
ATOM 1295 O O . ILE A 1 162 ? -5.732 -14.482 0.455 1.00 98.12 162 ILE A O 1
ATOM 1299 N N . ASP A 1 163 ? -5.358 -12.612 -0.745 1.00 97.00 163 ASP A N 1
ATOM 1300 C CA . ASP A 1 163 ? -3.944 -12.863 -0.991 1.00 97.00 163 ASP A CA 1
ATOM 1301 C C . ASP A 1 163 ? -3.095 -11.997 -0.061 1.00 97.00 163 ASP A C 1
ATOM 1303 O O . ASP A 1 163 ? -3.194 -10.769 -0.034 1.00 97.00 163 ASP A O 1
ATOM 1307 N N . LEU A 1 164 ? -2.262 -12.655 0.741 1.00 98.44 164 LEU A N 1
ATOM 1308 C CA . LEU A 1 164 ? -1.316 -12.039 1.662 1.00 98.44 164 LEU A CA 1
ATOM 1309 C C . LEU A 1 164 ? 0.085 -12.161 1.068 1.00 98.44 164 LEU A C 1
ATOM 1311 O O . LEU A 1 164 ? 0.644 -13.256 1.030 1.00 98.44 164 LEU A O 1
ATOM 1315 N N . ILE A 1 165 ? 0.649 -11.047 0.605 1.00 98.00 165 ILE A N 1
ATOM 1316 C CA . ILE A 1 165 ? 1.885 -11.031 -0.190 1.00 98.00 165 ILE A CA 1
ATOM 1317 C C . ILE A 1 165 ? 2.993 -10.348 0.629 1.00 98.00 165 ILE A C 1
ATOM 1319 O O . ILE A 1 165 ? 2.956 -9.122 0.791 1.00 98.00 165 ILE A O 1
ATOM 1323 N N . PRO A 1 166 ? 3.936 -11.110 1.216 1.00 98.19 166 PRO A N 1
ATOM 1324 C CA . PRO A 1 166 ? 4.964 -10.566 2.100 1.00 98.19 166 PRO A CA 1
ATOM 1325 C C . PRO A 1 166 ? 6.207 -10.056 1.351 1.00 98.19 166 PRO A C 1
ATOM 1327 O O . PRO A 1 166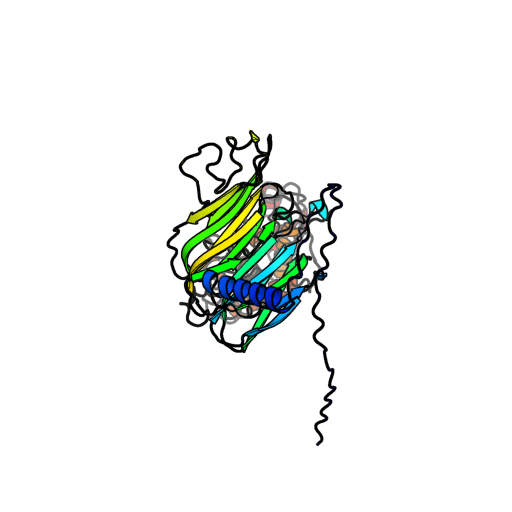 ? 6.514 -10.498 0.246 1.00 98.19 166 PRO A O 1
ATOM 1330 N N . LYS A 1 167 ? 6.981 -9.170 1.994 1.00 95.69 167 LYS A N 1
ATOM 1331 C CA . LYS A 1 167 ? 8.292 -8.703 1.516 1.00 95.69 167 LYS A CA 1
ATOM 1332 C C . LYS A 1 167 ? 9.264 -8.425 2.678 1.00 95.69 167 LYS A C 1
ATOM 1334 O O . LYS A 1 167 ? 9.057 -7.455 3.385 1.00 95.69 167 LYS A O 1
ATOM 1339 N N . PRO A 1 168 ? 10.339 -9.206 2.885 1.00 95.81 168 PRO A N 1
ATOM 1340 C CA . PRO A 1 168 ? 10.491 -10.587 2.432 1.00 95.81 168 PRO A CA 1
ATOM 1341 C C . PRO A 1 168 ? 9.619 -11.563 3.241 1.00 95.81 168 PRO A C 1
ATOM 1343 O O . PRO A 1 168 ? 9.444 -12.704 2.838 1.00 95.81 168 PRO A O 1
ATOM 1346 N N . SER A 1 169 ? 9.111 -11.156 4.409 1.00 98.31 169 SER A N 1
ATOM 1347 C CA . SER A 1 169 ? 8.291 -12.003 5.277 1.00 98.31 169 SER A CA 1
ATOM 1348 C C . SER A 1 169 ? 7.286 -11.164 6.073 1.00 98.31 169 SER A C 1
ATOM 1350 O O . SER A 1 169 ? 7.417 -9.945 6.142 1.00 98.31 169 SER A O 1
ATOM 1352 N N . ALA A 1 170 ? 6.286 -11.802 6.678 1.00 98.56 170 ALA A N 1
ATOM 1353 C CA . ALA A 1 170 ? 5.382 -11.171 7.639 1.00 98.56 170 ALA A CA 1
ATOM 1354 C C . ALA A 1 170 ? 4.822 -12.206 8.621 1.00 98.56 170 ALA A C 1
ATOM 1356 O O . ALA A 1 170 ? 4.643 -13.370 8.260 1.00 98.56 170 ALA A O 1
ATOM 1357 N N . PHE A 1 171 ? 4.513 -11.808 9.858 1.00 98.75 171 PHE A N 1
ATOM 1358 C CA . PHE A 1 171 ? 3.818 -12.672 10.815 1.00 98.75 171 PHE A CA 1
ATOM 1359 C C . PHE A 1 171 ? 2.320 -12.369 10.808 1.00 98.75 171 PHE A C 1
ATOM 1361 O O . PHE A 1 171 ? 1.893 -11.309 11.262 1.00 98.75 171 PHE A O 1
ATOM 1368 N N . VAL A 1 172 ? 1.518 -13.300 10.298 1.00 98.75 172 VAL A N 1
ATOM 1369 C CA . VAL A 1 172 ? 0.064 -13.156 10.186 1.00 98.75 172 VAL A CA 1
ATOM 1370 C C . VAL A 1 172 ? -0.598 -13.830 11.381 1.00 98.75 172 VAL A C 1
ATOM 1372 O O . VAL A 1 172 ? -0.401 -15.021 11.625 1.00 98.75 172 VAL A O 1
ATOM 1375 N N . GLU A 1 173 ? -1.401 -13.076 12.127 1.00 98.50 173 GLU A N 1
ATOM 1376 C CA . GLU A 1 173 ? -2.099 -13.578 13.311 1.00 98.50 173 GLU A CA 1
ATOM 1377 C C . GLU A 1 173 ? -3.470 -14.149 12.957 1.00 98.50 173 GLU A C 1
ATOM 1379 O O . GLU A 1 173 ? -3.790 -15.289 13.306 1.00 98.50 173 GLU A O 1
ATOM 1384 N N . LYS A 1 174 ? -4.293 -13.350 12.271 1.00 97.94 174 LYS A N 1
ATOM 1385 C CA . LYS A 1 174 ? -5.728 -13.611 12.125 1.00 97.94 174 LYS A CA 1
ATOM 1386 C C . LYS A 1 174 ? -6.258 -13.083 10.797 1.00 97.94 174 LYS A C 1
ATOM 1388 O O . LYS A 1 174 ? -5.913 -11.971 10.405 1.00 97.94 174 LYS A O 1
ATOM 1393 N N . ILE A 1 175 ? -7.164 -13.844 10.188 1.00 98.31 175 ILE A N 1
ATOM 1394 C CA . ILE A 1 175 ? -8.147 -13.341 9.223 1.00 98.31 175 ILE A CA 1
ATOM 1395 C C . ILE A 1 175 ? -9.531 -13.522 9.853 1.00 98.31 175 ILE A C 1
ATOM 1397 O O . ILE A 1 175 ? -9.814 -14.577 10.423 1.00 98.31 175 ILE A O 1
ATOM 1401 N N . ALA A 1 176 ? -10.383 -12.505 9.798 1.00 97.44 176 ALA A N 1
ATOM 1402 C CA . ALA A 1 176 ? -11.783 -12.616 10.192 1.00 97.44 176 ALA A CA 1
ATOM 1403 C C . ALA A 1 176 ? -12.692 -12.003 9.132 1.00 97.44 176 ALA A C 1
ATOM 1405 O O . ALA A 1 176 ? -12.366 -10.960 8.574 1.00 97.44 176 ALA A O 1
ATOM 1406 N N . ILE A 1 177 ? -13.817 -12.655 8.860 1.00 96.75 177 ILE A N 1
ATOM 1407 C CA . ILE A 1 177 ? -14.789 -12.230 7.854 1.00 96.75 177 ILE A CA 1
ATOM 1408 C C . ILE A 1 177 ? -16.149 -12.096 8.529 1.00 96.75 177 ILE A C 1
ATOM 1410 O O . ILE A 1 177 ? -16.598 -13.012 9.227 1.00 96.75 177 ILE A O 1
ATOM 1414 N N . GLN A 1 178 ? -16.803 -10.961 8.305 1.00 95.00 178 GLN A N 1
ATOM 1415 C CA . GLN A 1 178 ? -18.127 -10.663 8.832 1.00 95.00 178 GLN A CA 1
ATOM 1416 C C . GLN A 1 178 ? -19.039 -10.120 7.729 1.00 95.00 178 GLN A C 1
ATOM 1418 O O . GLN A 1 178 ? -18.738 -9.094 7.127 1.00 95.00 178 GLN A O 1
ATOM 1423 N N . GLU A 1 179 ? -20.161 -10.798 7.483 1.00 93.81 179 GLU A N 1
ATOM 1424 C CA . GLU A 1 179 ? -21.203 -10.356 6.546 1.00 93.81 179 GLU A CA 1
ATOM 1425 C C . GLU A 1 179 ? -22.217 -9.428 7.237 1.00 93.81 179 GLU A C 1
ATOM 1427 O O . GLU A 1 179 ? -22.675 -9.709 8.353 1.00 93.81 179 GLU A O 1
ATOM 1432 N N . PHE A 1 180 ? -22.638 -8.368 6.542 1.00 90.75 180 PHE A N 1
ATOM 1433 C CA . PHE A 1 180 ? -23.634 -7.410 7.025 1.00 90.75 180 PHE A CA 1
ATOM 1434 C C . PHE A 1 180 ? -24.969 -7.553 6.294 1.00 90.75 180 PHE A C 1
ATOM 1436 O O . PHE A 1 180 ? -25.025 -7.773 5.086 1.00 90.75 180 PHE A O 1
ATOM 1443 N N . LYS A 1 181 ? -26.071 -7.396 7.042 1.00 83.06 181 LYS A N 1
ATOM 1444 C CA . LYS A 1 181 ? -27.427 -7.329 6.467 1.00 83.06 181 LYS A CA 1
ATOM 1445 C C . LYS A 1 181 ? -27.789 -5.924 5.994 1.00 83.06 181 LYS A C 1
ATOM 1447 O O . LYS A 1 181 ? -28.447 -5.793 4.968 1.00 83.06 181 LYS A O 1
ATOM 1452 N N . ASP A 1 182 ? -27.397 -4.910 6.763 1.00 81.12 182 ASP A N 1
ATOM 1453 C CA . ASP A 1 182 ? -27.522 -3.502 6.388 1.00 81.12 182 ASP A CA 1
ATOM 1454 C C . ASP A 1 182 ? -26.178 -3.034 5.832 1.00 81.12 182 ASP A C 1
ATOM 1456 O O . ASP A 1 182 ? -25.142 -3.186 6.476 1.00 81.12 182 ASP A O 1
ATOM 1460 N N . SER A 1 183 ? -26.197 -2.503 4.614 1.00 85.81 183 SER A N 1
ATOM 1461 C CA . SER A 1 183 ? -25.010 -1.992 3.940 1.00 85.81 183 SER A CA 1
ATOM 1462 C C . SER A 1 183 ? -24.781 -0.501 4.186 1.00 85.81 183 SER A C 1
ATOM 1464 O O . SER A 1 183 ? -23.775 0.014 3.713 1.00 85.81 183 SER A O 1
ATOM 1466 N N . LYS A 1 184 ? -25.702 0.202 4.864 1.00 88.38 184 LYS A N 1
ATOM 1467 C CA . LYS A 1 184 ? -25.624 1.654 5.074 1.00 88.38 184 LYS A CA 1
ATOM 1468 C C . LYS A 1 184 ? -25.083 2.039 6.438 1.00 88.38 184 LYS A C 1
ATOM 1470 O O . LYS A 1 184 ? -24.182 2.864 6.511 1.00 88.38 184 LYS A O 1
ATOM 1475 N N . ASN A 1 185 ? -25.619 1.453 7.505 1.00 92.56 185 ASN A N 1
ATOM 1476 C CA . ASN A 1 185 ? -25.191 1.749 8.870 1.00 92.56 185 ASN A CA 1
ATOM 1477 C C . ASN A 1 185 ? -24.451 0.547 9.431 1.00 92.56 185 ASN A C 1
ATOM 1479 O O . ASN A 1 185 ? -25.047 -0.470 9.787 1.00 92.56 185 ASN A O 1
ATOM 1483 N N . VAL A 1 186 ? -23.134 0.667 9.479 1.00 93.56 186 VAL A N 1
ATOM 1484 C CA . VAL A 1 186 ? -22.248 -0.432 9.828 1.00 93.56 186 VAL A CA 1
ATOM 1485 C C . VAL A 1 186 ? -21.589 -0.113 11.147 1.00 93.56 186 VAL A C 1
ATOM 1487 O O . VAL A 1 186 ? -20.739 0.765 11.221 1.00 93.56 186 VAL A O 1
ATOM 1490 N N . THR A 1 187 ? -21.957 -0.848 12.184 1.00 94.31 187 THR A N 1
ATOM 1491 C CA . THR A 1 187 ? -21.196 -0.878 13.433 1.00 94.31 187 THR A CA 1
ATOM 1492 C C . THR A 1 187 ? -20.249 -2.068 13.372 1.00 94.31 187 THR A C 1
ATOM 1494 O O . THR A 1 187 ? -20.556 -3.057 12.718 1.00 94.31 187 THR A O 1
ATOM 1497 N N . LEU A 1 188 ? -19.098 -2.001 14.033 1.00 93.50 188 LEU A N 1
ATOM 1498 C CA . LEU A 1 188 ? -18.182 -3.122 14.224 1.00 93.50 188 LEU A CA 1
ATOM 1499 C C . LEU A 1 188 ? -17.621 -3.053 15.652 1.00 93.50 188 LEU A C 1
ATOM 1501 O O . LEU A 1 188 ? -16.891 -2.105 15.967 1.00 93.50 188 LEU A O 1
ATOM 1505 N N . PRO A 1 189 ? -17.945 -4.017 16.535 1.00 94.44 189 PRO A N 1
ATOM 1506 C CA . PRO A 1 189 ? -17.276 -4.129 17.821 1.00 94.44 189 PRO A CA 1
ATOM 1507 C C . PRO A 1 189 ? -15.831 -4.581 17.597 1.00 94.44 189 PRO A C 1
ATOM 1509 O O . PRO A 1 189 ? -15.571 -5.562 16.906 1.00 94.44 189 PRO A O 1
ATOM 1512 N N . VAL A 1 190 ? -14.891 -3.867 18.205 1.00 94.69 190 VAL A N 1
ATOM 1513 C CA . VAL A 1 190 ? -13.454 -4.140 18.105 1.00 94.69 190 VAL A CA 1
ATOM 1514 C C . VAL A 1 190 ? -12.930 -4.653 19.444 1.00 94.69 190 VAL A C 1
ATOM 1516 O O . VAL A 1 190 ? -12.395 -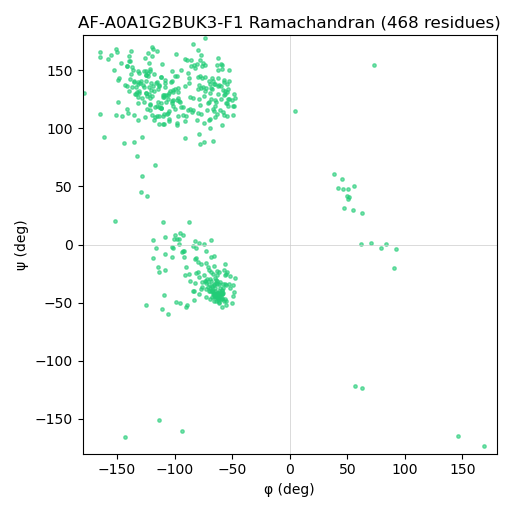5.756 19.511 1.00 94.69 190 VAL A O 1
ATOM 1519 N N . ASN A 1 191 ? -13.139 -3.886 20.518 1.00 95.56 191 ASN A N 1
ATOM 1520 C CA . ASN A 1 191 ? -12.677 -4.174 21.882 1.00 95.56 191 ASN A CA 1
ATOM 1521 C C . ASN A 1 191 ? -11.209 -4.624 21.956 1.00 95.56 191 ASN A C 1
ATOM 1523 O O . ASN A 1 191 ? -10.872 -5.609 22.614 1.00 95.56 191 ASN A O 1
ATOM 1527 N N . GLU A 1 192 ? -10.330 -3.891 21.278 1.00 96.50 192 GLU A N 1
ATOM 1528 C CA . GLU A 1 192 ? -8.898 -4.178 21.245 1.00 96.50 192 GLU A CA 1
ATOM 1529 C C . GLU A 1 192 ? -8.126 -3.061 21.944 1.00 96.50 192 GLU A C 1
ATOM 1531 O O . GLU A 1 192 ? -8.420 -1.883 21.747 1.00 96.50 192 GLU A O 1
ATOM 1536 N N . GLN A 1 193 ? -7.127 -3.423 22.752 1.00 97.25 193 GLN A N 1
ATOM 1537 C CA . GLN A 1 193 ? -6.169 -2.477 23.318 1.00 97.25 193 GLN A CA 1
ATOM 1538 C C . GLN A 1 193 ? -4.897 -2.467 22.469 1.00 97.25 193 GLN A C 1
ATOM 1540 O O . GLN A 1 193 ? -4.383 -3.527 22.108 1.00 97.25 193 GLN A O 1
ATOM 1545 N N . ALA A 1 194 ? -4.382 -1.278 22.165 1.00 97.31 194 ALA A N 1
ATOM 1546 C CA . ALA A 1 194 ? -3.110 -1.137 21.483 1.00 97.31 194 ALA A CA 1
ATOM 1547 C C . ALA A 1 194 ? -1.971 -1.669 22.364 1.00 97.31 194 ALA A C 1
ATOM 1549 O O . ALA A 1 194 ? -1.918 -1.423 23.570 1.00 97.31 194 ALA A O 1
ATOM 1550 N N . GLU A 1 195 ? -1.035 -2.385 21.746 1.00 97.56 195 GLU A N 1
ATOM 1551 C CA . GLU A 1 195 ? 0.248 -2.685 22.377 1.00 97.56 195 GLU A CA 1
ATOM 1552 C C . GLU A 1 195 ? 1.065 -1.410 22.532 1.00 97.56 195 GLU A C 1
ATOM 1554 O O . GLU A 1 195 ? 1.080 -0.584 21.610 1.00 97.56 195 GLU A O 1
ATOM 1559 N N . ASP A 1 196 ? 1.786 -1.328 23.650 1.00 96.31 196 ASP A N 1
ATOM 1560 C CA . ASP A 1 196 ? 2.574 -0.163 24.023 1.00 96.31 196 ASP A CA 1
ATOM 1561 C C . ASP A 1 196 ? 3.608 0.180 22.944 1.00 96.31 196 ASP A C 1
ATOM 1563 O O . ASP A 1 196 ? 4.527 -0.592 22.658 1.00 96.31 196 ASP A O 1
ATOM 1567 N N . GLY A 1 197 ? 3.431 1.338 22.317 1.00 93.62 197 GLY A N 1
ATOM 1568 C CA . GLY A 1 197 ? 4.290 1.820 21.250 1.00 93.62 197 GLY A CA 1
ATOM 1569 C C . GLY A 1 197 ? 4.077 3.302 20.986 1.00 93.62 197 GLY A C 1
ATOM 1570 O O . GLY A 1 197 ? 3.056 3.868 21.352 1.00 93.62 197 GLY A O 1
ATOM 1571 N N . ASP A 1 198 ? 5.052 3.917 20.333 1.00 92.25 198 ASP A N 1
ATOM 1572 C CA . ASP A 1 198 ? 5.066 5.356 20.068 1.00 92.25 198 ASP A CA 1
ATOM 1573 C C . ASP A 1 198 ? 4.492 5.659 18.678 1.00 92.25 198 ASP A C 1
ATOM 1575 O O . ASP A 1 198 ? 5.000 5.148 17.670 1.00 92.25 198 ASP A O 1
ATOM 1579 N N . ARG A 1 199 ? 3.441 6.489 18.644 1.00 93.19 199 ARG A N 1
ATOM 1580 C CA . ARG A 1 199 ? 2.885 7.156 17.447 1.00 93.19 199 ARG A CA 1
ATOM 1581 C C . ARG A 1 199 ? 2.872 6.296 16.188 1.00 93.19 199 ARG A C 1
ATOM 1583 O O . ARG A 1 199 ? 3.454 6.660 15.161 1.00 93.19 199 ARG A O 1
ATOM 1590 N N . ARG A 1 200 ? 2.167 5.173 16.228 1.00 95.62 200 ARG A N 1
ATOM 1591 C CA . ARG A 1 200 ? 2.168 4.195 15.130 1.00 95.62 200 ARG A CA 1
ATOM 1592 C C . ARG A 1 200 ? 0.770 3.931 14.584 1.00 95.62 200 ARG A C 1
ATOM 1594 O O . ARG A 1 200 ? -0.203 4.068 15.325 1.00 95.62 200 ARG A O 1
ATOM 1601 N N . PRO A 1 201 ? 0.646 3.473 13.328 1.00 97.44 201 PRO A N 1
ATOM 1602 C CA . PRO A 1 201 ? -0.612 2.925 12.850 1.00 97.44 201 PRO A CA 1
ATOM 1603 C C . PRO A 1 201 ? -0.981 1.672 13.657 1.00 97.44 201 PRO A C 1
ATOM 1605 O O . PRO A 1 201 ? -0.136 0.812 13.929 1.00 97.44 201 PRO A O 1
ATOM 1608 N N . TRP A 1 202 ? -2.254 1.576 14.029 1.00 98.25 202 TRP A N 1
ATOM 1609 C CA . TRP A 1 202 ? -2.798 0.476 14.821 1.00 98.25 202 TRP A CA 1
ATOM 1610 C C . TRP A 1 202 ? -3.989 -0.186 14.127 1.00 98.25 202 TRP A C 1
ATOM 1612 O O . TRP A 1 202 ? -3.952 -1.392 13.886 1.00 98.25 202 TRP A O 1
ATOM 1622 N N . PHE A 1 203 ? -4.979 0.604 13.713 1.00 98.56 203 PHE A N 1
ATOM 1623 C CA . PHE A 1 203 ? -6.044 0.155 12.818 1.00 98.56 203 PHE A CA 1
ATOM 1624 C C . PHE A 1 203 ? -6.014 0.941 11.512 1.00 98.56 203 PHE A C 1
ATOM 1626 O O . PHE A 1 203 ? -5.681 2.127 11.492 1.00 98.56 203 PHE A O 1
ATOM 1633 N N . ALA A 1 204 ? -6.389 0.282 10.423 1.00 98.56 204 ALA A N 1
ATOM 1634 C CA . ALA A 1 204 ? -6.795 0.951 9.199 1.00 98.56 204 ALA A CA 1
ATOM 1635 C C . ALA A 1 204 ? -8.118 0.359 8.718 1.00 98.56 204 ALA A C 1
ATOM 1637 O O . ALA A 1 204 ? -8.255 -0.860 8.643 1.00 98.56 204 ALA A O 1
ATOM 1638 N N . PHE A 1 205 ? -9.074 1.215 8.384 1.00 98.50 205 PHE A N 1
ATOM 1639 C CA . PHE A 1 205 ? -10.332 0.825 7.765 1.00 98.50 205 PHE A CA 1
ATOM 1640 C C . PHE A 1 205 ? -10.315 1.291 6.317 1.00 98.50 205 PHE A C 1
ATOM 1642 O O . PHE A 1 205 ? -10.031 2.455 6.027 1.00 98.50 205 PHE A O 1
ATOM 1649 N N . VAL A 1 206 ? -10.571 0.358 5.412 1.00 98.31 206 VAL A N 1
ATOM 1650 C CA . VAL A 1 206 ? -10.531 0.565 3.971 1.00 98.31 206 VAL A CA 1
ATOM 1651 C C . VAL A 1 206 ? -11.952 0.465 3.453 1.00 98.31 206 VAL A C 1
ATOM 1653 O O . VAL A 1 206 ? -12.579 -0.584 3.574 1.00 98.31 206 VAL A O 1
ATOM 1656 N N . LEU A 1 207 ? -12.458 1.550 2.878 1.00 97.00 207 LEU A N 1
ATOM 1657 C CA . LEU A 1 207 ? -13.735 1.545 2.176 1.00 97.00 207 LEU A CA 1
ATOM 1658 C C . LEU A 1 207 ? -13.466 1.270 0.701 1.00 97.00 207 LEU A C 1
ATOM 1660 O O . LEU A 1 207 ? -12.754 2.038 0.052 1.00 97.00 207 LEU A O 1
ATOM 1664 N N . VAL A 1 208 ? -13.999 0.167 0.179 1.00 94.31 208 VAL A N 1
ATOM 1665 C CA . VAL A 1 208 ? -13.822 -0.232 -1.221 1.00 94.31 208 VAL A CA 1
ATOM 1666 C C . VAL A 1 208 ? -15.046 0.218 -2.014 1.00 94.31 208 VAL A C 1
ATOM 1668 O O . VAL A 1 208 ? -16.104 -0.395 -1.914 1.00 94.31 208 VAL A O 1
ATOM 1671 N N . HIS A 1 209 ? -14.904 1.307 -2.777 1.00 89.94 209 HIS A N 1
ATOM 1672 C CA . HIS A 1 209 ? -15.975 1.906 -3.589 1.00 89.94 209 HIS A CA 1
ATOM 1673 C C . HIS A 1 209 ? -17.236 2.269 -2.785 1.00 89.94 209 HIS A C 1
ATOM 1675 O O . HIS A 1 209 ? -18.359 1.929 -3.162 1.00 89.94 209 HIS A O 1
ATOM 1681 N N . ALA A 1 210 ? -17.061 2.983 -1.673 1.00 92.75 210 ALA A N 1
ATOM 1682 C CA . ALA A 1 210 ? -18.165 3.410 -0.818 1.00 92.75 210 ALA A CA 1
ATOM 1683 C C . ALA A 1 210 ? -18.005 4.868 -0.400 1.00 92.75 210 ALA A C 1
ATOM 1685 O O . ALA A 1 210 ? -16.904 5.296 -0.084 1.00 92.75 210 ALA A O 1
ATOM 1686 N N . SER A 1 211 ? -19.104 5.624 -0.355 1.00 93.62 211 SER A N 1
ATOM 1687 C CA . SER A 1 211 ? -19.081 6.952 0.270 1.00 93.62 211 SER A CA 1
ATOM 1688 C C . SER A 1 211 ? -19.011 6.844 1.782 1.00 93.62 211 SER A C 1
ATOM 1690 O O . SER A 1 211 ? -19.533 5.879 2.334 1.00 93.62 211 SER A O 1
ATOM 1692 N N . LEU A 1 212 ? -18.482 7.871 2.446 1.00 96.50 212 LEU A N 1
ATOM 1693 C CA . LEU A 1 212 ? -18.461 7.976 3.904 1.00 96.50 212 LEU A CA 1
ATOM 1694 C C . LEU A 1 212 ? -19.087 9.291 4.354 1.00 96.50 212 LEU A C 1
ATOM 1696 O O . LEU A 1 212 ? -18.494 10.358 4.188 1.00 96.50 212 LEU A O 1
ATOM 1700 N N . LYS A 1 213 ? -20.268 9.214 4.963 1.00 95.25 213 LYS A N 1
ATOM 1701 C CA . LYS A 1 213 ? -20.949 10.387 5.520 1.00 95.25 213 LYS A CA 1
ATOM 1702 C C . LYS A 1 213 ? -20.549 10.637 6.960 1.00 95.25 213 LYS A C 1
ATOM 1704 O O . LYS A 1 213 ? -20.129 11.747 7.276 1.00 95.25 213 LYS A O 1
ATOM 1709 N N . LEU A 1 214 ? -20.651 9.607 7.801 1.00 96.69 214 LEU A N 1
ATOM 1710 C CA . LEU A 1 214 ? -20.339 9.665 9.226 1.00 96.69 214 LEU A CA 1
ATOM 1711 C C . LEU A 1 214 ? -19.388 8.539 9.622 1.00 96.69 214 LEU A C 1
ATOM 1713 O O . LEU A 1 214 ? -19.529 7.402 9.177 1.00 96.69 214 LEU A O 1
ATOM 1717 N N . LEU A 1 215 ? -18.448 8.873 10.496 1.00 97.62 215 LEU A N 1
ATOM 1718 C CA . LEU A 1 215 ? -17.570 7.947 11.198 1.00 97.62 215 LEU A CA 1
ATOM 1719 C C . LEU A 1 215 ? -17.689 8.233 12.691 1.00 97.62 215 LEU A C 1
ATOM 1721 O O . LEU A 1 215 ? -17.369 9.339 13.111 1.00 97.62 215 LEU A O 1
ATOM 1725 N N . THR A 1 216 ? -18.059 7.247 13.494 1.00 97.94 216 THR A N 1
ATOM 1726 C CA . THR A 1 216 ? -18.079 7.349 14.956 1.00 97.94 216 THR A CA 1
ATOM 1727 C C . THR A 1 216 ? -17.106 6.344 15.550 1.00 97.94 216 THR A C 1
ATOM 1729 O O . THR A 1 216 ? -17.091 5.175 15.168 1.00 97.94 216 THR A O 1
ATOM 1732 N N . LEU A 1 217 ? -16.274 6.798 16.484 1.00 97.75 217 LEU A N 1
ATOM 1733 C CA . LEU A 1 217 ? -15.324 5.960 17.211 1.00 97.75 217 LEU A CA 1
ATOM 1734 C C . LEU A 1 217 ? -15.622 6.044 18.704 1.00 97.75 217 LEU A C 1
ATOM 1736 O O . LEU A 1 217 ? -15.751 7.150 19.230 1.00 97.75 217 LEU A O 1
ATOM 1740 N N . ALA A 1 218 ? -15.669 4.887 19.362 1.00 97.00 218 ALA A N 1
ATOM 1741 C CA . ALA A 1 218 ? -15.743 4.769 20.815 1.00 97.00 218 ALA A CA 1
ATOM 1742 C C . ALA A 1 218 ? -14.428 4.185 21.340 1.00 97.00 218 ALA A C 1
ATOM 1744 O O . ALA A 1 218 ? -14.006 3.102 20.915 1.00 97.00 218 ALA A O 1
ATOM 1745 N N . VAL A 1 219 ? -13.753 4.919 22.222 1.00 95.75 219 VAL A N 1
ATOM 1746 C CA . VAL A 1 219 ? -12.381 4.628 22.650 1.00 95.75 219 VAL A CA 1
ATOM 1747 C C . VAL A 1 219 ? -12.189 4.889 24.136 1.00 95.75 219 VAL A C 1
ATOM 1749 O O . VAL A 1 219 ? -12.828 5.772 24.693 1.00 95.75 219 VAL A O 1
ATOM 1752 N N . ASP A 1 220 ? -11.234 4.192 24.741 1.00 93.25 220 ASP A N 1
ATOM 1753 C CA . ASP A 1 220 ? -10.674 4.562 26.035 1.00 93.25 220 ASP A CA 1
ATOM 1754 C C . ASP A 1 220 ? -9.278 5.161 25.858 1.00 93.25 220 ASP A C 1
ATOM 1756 O O . ASP A 1 220 ? -8.378 4.526 25.292 1.00 93.25 220 ASP A O 1
ATOM 1760 N N . ALA A 1 221 ? -9.076 6.337 26.449 1.00 90.00 221 ALA A N 1
ATOM 1761 C CA . ALA A 1 221 ? -7.776 6.984 26.599 1.00 90.00 221 ALA A CA 1
ATOM 1762 C C . ALA A 1 221 ? -7.503 7.312 28.076 1.00 90.00 221 ALA A C 1
ATOM 1764 O O . ALA A 1 221 ? -8.417 7.566 28.862 1.00 90.00 221 ALA A O 1
ATOM 1765 N N . GLN A 1 222 ? -6.237 7.301 28.484 1.00 86.62 222 GLN A N 1
ATOM 1766 C CA . GLN A 1 222 ? -5.818 7.551 29.861 1.00 86.62 222 GLN A CA 1
ATOM 1767 C C . GLN A 1 222 ? -4.629 8.506 29.884 1.00 86.62 222 GLN A C 1
ATOM 1769 O O . GLN A 1 222 ? -3.604 8.282 29.243 1.00 86.62 222 GLN A O 1
ATOM 1774 N N . TYR A 1 223 ? -4.745 9.554 30.699 1.00 84.19 223 TYR A N 1
ATOM 1775 C CA . TYR A 1 223 ? -3.623 10.444 30.959 1.00 84.19 223 TYR A CA 1
ATOM 1776 C C . TYR A 1 223 ? -2.532 9.719 31.751 1.00 84.19 223 TYR A C 1
ATOM 1778 O O . TYR A 1 223 ? -2.813 9.111 32.791 1.00 84.19 223 TYR A O 1
ATOM 1786 N N . ARG A 1 224 ? -1.275 9.867 31.328 1.00 78.75 224 ARG A N 1
ATOM 1787 C CA . ARG A 1 224 ? -0.110 9.477 32.132 1.00 78.75 224 ARG A CA 1
ATOM 1788 C C . ARG A 1 224 ? 0.893 10.614 32.156 1.00 78.75 224 ARG A C 1
ATOM 1790 O O . ARG A 1 224 ? 1.004 11.401 31.219 1.00 78.75 224 ARG A O 1
ATOM 1797 N N . LEU A 1 225 ? 1.604 10.730 33.274 1.00 75.44 225 LEU A N 1
ATOM 1798 C CA . LEU A 1 225 ? 2.552 11.817 33.470 1.00 75.44 225 LEU A CA 1
ATOM 1799 C C . LEU A 1 225 ? 3.678 11.721 32.433 1.00 75.44 225 LEU A C 1
ATOM 1801 O O . LEU A 1 225 ? 4.482 10.798 32.488 1.00 75.44 225 LEU A O 1
ATOM 1805 N N . GLY A 1 226 ? 3.715 12.685 31.515 1.00 74.75 226 GLY A N 1
ATOM 1806 C CA . GLY A 1 226 ? 4.723 12.787 30.460 1.00 74.75 226 GLY A CA 1
ATOM 1807 C C . GLY A 1 226 ? 4.370 12.080 29.149 1.00 74.75 226 GLY A C 1
ATOM 1808 O O . GLY A 1 226 ? 4.938 12.462 28.133 1.00 74.75 226 GLY A O 1
ATOM 1809 N N . ASP A 1 227 ? 3.445 11.111 29.148 1.00 80.44 227 ASP A N 1
ATOM 1810 C CA . ASP A 1 227 ? 3.189 10.257 27.976 1.00 80.44 227 ASP A CA 1
ATOM 1811 C C . ASP A 1 227 ? 1.818 9.547 28.049 1.00 80.44 227 ASP A C 1
ATOM 1813 O O . ASP A 1 227 ? 1.675 8.508 28.699 1.00 80.44 227 ASP A O 1
ATOM 1817 N N . SER A 1 228 ? 0.778 10.155 27.472 1.00 84.19 228 SER A N 1
ATOM 1818 C CA . SER A 1 228 ? -0.619 9.705 27.609 1.00 84.19 228 SER A CA 1
ATOM 1819 C C . SER A 1 228 ? -1.023 8.687 26.542 1.00 84.19 228 SER A C 1
ATOM 1821 O O . SER A 1 228 ? -0.403 8.602 25.490 1.00 84.19 228 SER A O 1
ATOM 1823 N N . ASP A 1 229 ? -2.072 7.906 26.817 1.00 89.12 229 ASP A N 1
ATOM 1824 C CA . ASP A 1 229 ? -2.691 7.064 25.792 1.00 89.12 229 ASP A CA 1
ATOM 1825 C C . ASP A 1 229 ? -3.508 7.975 24.858 1.00 89.12 229 ASP A C 1
ATOM 1827 O O . ASP A 1 229 ? -4.583 8.435 25.243 1.00 89.12 229 ASP A O 1
ATOM 1831 N N . ASP A 1 230 ? -3.000 8.244 23.656 1.00 91.38 230 ASP A N 1
ATOM 1832 C CA . ASP A 1 230 ? -3.595 9.192 22.709 1.00 91.38 230 ASP A CA 1
ATOM 1833 C C . ASP A 1 230 ? -3.937 8.503 21.375 1.00 91.38 230 ASP A C 1
ATOM 1835 O O . ASP A 1 230 ? -3.279 7.551 20.943 1.00 91.38 230 ASP A O 1
ATOM 1839 N N . ILE A 1 231 ? -4.982 8.984 20.691 1.00 94.88 231 ILE A N 1
ATOM 1840 C CA . ILE A 1 231 ? -5.390 8.469 19.377 1.00 94.88 231 ILE A CA 1
ATOM 1841 C C . ILE A 1 231 ? -5.435 9.595 18.356 1.00 94.88 231 ILE A C 1
ATOM 1843 O O . ILE A 1 231 ? -6.116 10.606 18.531 1.00 94.88 231 ILE A O 1
ATOM 1847 N N . LYS A 1 232 ? -4.750 9.391 17.233 1.00 96.38 232 LYS A N 1
ATOM 1848 C CA . LYS A 1 232 ? -4.815 10.248 16.048 1.00 96.38 232 LYS A CA 1
ATOM 1849 C C . LYS A 1 232 ? -5.653 9.558 14.976 1.00 96.38 232 LYS A C 1
ATOM 1851 O O . LYS A 1 232 ? -5.425 8.392 14.665 1.00 96.38 232 LYS A O 1
ATOM 1856 N N . VAL A 1 233 ? -6.589 10.304 14.394 1.00 97.62 233 VAL A N 1
ATOM 1857 C CA . VAL A 1 233 ? -7.455 9.841 13.302 1.00 97.62 233 VAL A CA 1
ATOM 1858 C C . VAL A 1 233 ? -7.049 10.558 12.020 1.00 97.62 233 VAL A C 1
ATOM 1860 O O . VAL A 1 233 ? -6.924 11.785 12.003 1.00 97.62 233 VAL A O 1
ATOM 1863 N N . ILE A 1 234 ? -6.823 9.799 10.953 1.00 97.62 234 ILE A N 1
ATOM 1864 C CA . ILE A 1 234 ? -6.468 10.310 9.625 1.00 97.62 234 ILE A CA 1
ATOM 1865 C C . ILE A 1 234 ? -7.479 9.750 8.629 1.00 97.62 234 ILE A C 1
ATOM 1867 O O . ILE A 1 234 ? -7.732 8.551 8.638 1.00 97.62 234 ILE A O 1
ATOM 1871 N N . ILE A 1 235 ? -8.062 10.606 7.793 1.00 97.19 235 ILE A N 1
ATOM 1872 C CA . ILE A 1 235 ? -9.014 10.216 6.748 1.00 97.19 235 ILE A CA 1
ATOM 1873 C C . ILE A 1 235 ? -8.470 10.734 5.419 1.00 97.19 235 ILE A C 1
ATOM 1875 O O . ILE A 1 235 ? -8.302 11.942 5.277 1.00 97.19 235 ILE A O 1
ATOM 1879 N N . ASP A 1 236 ? -8.146 9.841 4.483 1.00 94.06 236 ASP A N 1
ATOM 1880 C CA . ASP A 1 236 ? -7.529 10.160 3.184 1.00 94.06 236 ASP A CA 1
ATOM 1881 C C . ASP A 1 236 ? -6.365 11.154 3.307 1.00 94.06 236 ASP A C 1
ATOM 1883 O O . ASP A 1 236 ? -6.381 12.248 2.744 1.00 94.06 236 ASP A O 1
ATOM 1887 N N . ASN A 1 237 ? -5.372 10.799 4.128 1.00 92.38 237 ASN A N 1
ATOM 1888 C CA . ASN A 1 237 ? -4.212 11.631 4.475 1.00 92.38 237 ASN A CA 1
ATOM 1889 C C . ASN A 1 237 ? -4.521 12.962 5.193 1.00 92.38 237 ASN A C 1
ATOM 1891 O O . ASN A 1 237 ? -3.597 13.678 5.586 1.00 92.38 237 ASN A O 1
ATOM 1895 N N . ASN A 1 238 ? -5.789 13.276 5.466 1.00 91.88 238 ASN A N 1
ATOM 1896 C CA . ASN A 1 238 ? -6.186 14.445 6.239 1.00 91.88 238 ASN A CA 1
ATOM 1897 C C . ASN A 1 238 ? -6.337 14.090 7.721 1.00 91.88 238 ASN A C 1
ATOM 1899 O O . ASN A 1 238 ? -7.258 13.377 8.132 1.00 91.88 238 ASN A O 1
ATOM 1903 N N . ILE A 1 239 ? -5.428 14.617 8.546 1.00 93.94 239 ILE A N 1
ATOM 1904 C CA . ILE A 1 239 ? -5.498 14.484 10.007 1.00 93.94 239 ILE A CA 1
ATOM 1905 C C . ILE A 1 239 ? -6.745 15.209 10.519 1.00 93.94 239 ILE A C 1
ATOM 1907 O O . ILE A 1 239 ? -6.898 16.415 10.309 1.00 93.94 239 ILE A O 1
ATOM 1911 N N . GLN A 1 240 ? -7.590 14.487 11.251 1.00 93.50 240 GLN A N 1
ATOM 1912 C CA . GLN A 1 240 ? -8.800 15.021 11.866 1.00 93.50 240 GLN A CA 1
ATOM 1913 C C . GLN A 1 240 ? -8.434 15.780 13.144 1.00 93.50 240 GLN A C 1
ATOM 1915 O O . GLN A 1 240 ? -8.237 15.197 14.212 1.00 93.50 240 GLN A O 1
ATOM 1920 N N . LYS A 1 241 ? -8.271 17.099 13.010 1.00 87.31 241 LYS A N 1
ATOM 1921 C CA . LYS A 1 241 ? -7.822 17.969 14.100 1.00 87.31 241 LYS A CA 1
ATOM 1922 C C . LYS A 1 241 ? -8.944 18.237 15.097 1.00 87.31 241 LYS A C 1
ATOM 1924 O O . LYS A 1 241 ? -10.118 18.232 14.741 1.00 87.31 241 LYS A O 1
ATOM 1929 N N . GLN A 1 242 ? -8.577 18.521 16.341 1.00 80.19 242 GLN A N 1
ATOM 1930 C CA . GLN A 1 242 ? -9.514 19.045 17.335 1.00 80.19 242 GLN A CA 1
ATOM 1931 C C . GLN A 1 242 ? -9.377 20.563 17.479 1.00 80.19 242 GLN A C 1
ATOM 1933 O O . GLN A 1 242 ? -8.268 21.089 17.555 1.00 80.19 242 GLN A O 1
ATOM 1938 N N . GLU A 1 243 ? -10.515 21.259 17.494 1.00 71.12 243 GLU A N 1
ATOM 1939 C CA . GLU A 1 243 ? -10.583 22.727 17.436 1.00 71.12 243 GLU A CA 1
ATOM 1940 C C . GLU A 1 243 ? -10.148 23.401 18.743 1.00 71.12 243 GLU A C 1
ATOM 1942 O O . GLU A 1 243 ? -9.578 24.488 18.727 1.00 71.12 243 GLU A O 1
ATOM 1947 N N . HIS A 1 244 ? -10.373 22.744 19.882 1.00 69.94 244 HIS A N 1
ATOM 1948 C CA . HIS A 1 244 ? -10.287 23.381 21.200 1.00 69.94 244 HIS A CA 1
ATOM 1949 C C . HIS A 1 244 ? -8.942 23.203 21.923 1.00 69.94 244 HIS A C 1
ATOM 1951 O O . HIS A 1 244 ? -8.812 23.620 23.071 1.00 69.94 244 HIS A O 1
ATOM 1957 N N . SER A 1 245 ? -7.930 22.588 21.298 1.00 69.25 245 SER A N 1
ATOM 1958 C CA . SER A 1 245 ? -6.622 22.382 21.936 1.00 69.25 245 SER A CA 1
ATOM 1959 C C . SER A 1 245 ? -5.471 22.570 20.961 1.00 69.25 245 SER A C 1
ATOM 1961 O O . SER A 1 245 ? -5.309 21.790 20.029 1.00 69.25 245 SER A O 1
ATOM 1963 N N . TYR A 1 246 ? -4.625 23.575 21.202 1.00 69.94 246 TYR A N 1
ATOM 1964 C CA . TYR A 1 246 ? -3.432 23.823 20.386 1.00 69.94 246 TYR A CA 1
ATOM 1965 C C . TYR A 1 246 ? -2.353 22.748 20.593 1.00 69.94 246 TYR A C 1
ATOM 1967 O O . TYR A 1 246 ? -1.745 22.288 19.628 1.00 69.94 246 TYR A O 1
ATOM 1975 N N . LEU A 1 247 ? -2.160 22.306 21.843 1.00 69.19 247 LEU A N 1
ATOM 1976 C CA . LEU A 1 247 ? -1.147 21.312 22.223 1.00 69.19 247 LEU A CA 1
ATOM 1977 C C . LEU A 1 247 ? -1.510 19.892 21.767 1.00 69.19 247 LEU A C 1
ATOM 1979 O O . LEU A 1 247 ? -0.629 19.129 21.387 1.00 69.19 247 LEU A O 1
ATOM 1983 N N . HIS A 1 248 ? -2.803 19.559 21.737 1.00 74.56 248 HIS A N 1
ATOM 1984 C CA . HIS A 1 248 ? -3.291 18.238 21.325 1.00 74.56 248 HIS A CA 1
ATOM 1985 C C . HIS A 1 248 ? -4.020 18.271 19.977 1.00 74.56 248 HIS A C 1
ATOM 1987 O O . HIS A 1 248 ? -4.760 17.349 19.650 1.00 74.56 248 HIS A O 1
ATOM 1993 N N . ARG A 1 249 ? -3.805 19.308 19.156 1.00 82.38 249 ARG A N 1
ATOM 1994 C CA . ARG A 1 249 ? -4.569 19.547 17.916 1.00 82.38 249 ARG A CA 1
ATOM 1995 C C . ARG A 1 249 ? -4.584 18.381 16.925 1.00 82.38 249 ARG A C 1
ATOM 1997 O O . ARG A 1 249 ? -5.478 18.334 16.092 1.00 82.38 249 ARG A O 1
ATOM 2004 N N . PHE A 1 250 ? -3.596 17.487 16.972 1.00 86.06 250 PHE A N 1
ATOM 2005 C CA . PHE A 1 250 ? -3.452 16.340 16.062 1.00 86.06 250 PHE A CA 1
ATOM 2006 C C . PHE A 1 250 ? -3.881 15.002 16.679 1.00 86.06 250 PHE A C 1
ATOM 2008 O O . PHE A 1 250 ? -3.844 13.981 15.998 1.00 86.06 250 PHE A O 1
ATOM 2015 N N . TRP A 1 251 ? -4.280 15.008 17.948 1.00 87.38 251 TRP A N 1
ATOM 2016 C CA . TRP A 1 251 ? -4.752 13.846 18.688 1.00 87.38 251 TRP A CA 1
ATOM 2017 C C . TRP A 1 251 ? -6.261 13.965 18.803 1.00 87.38 251 TRP A C 1
ATOM 2019 O O . TRP A 1 251 ? -6.739 14.838 19.501 1.00 87.38 251 TRP A O 1
ATOM 2029 N N . ALA A 1 252 ? -7.034 13.173 18.069 1.00 87.81 252 ALA A N 1
ATOM 2030 C CA . ALA A 1 252 ? -8.492 13.288 18.091 1.00 87.81 252 ALA A CA 1
ATOM 2031 C C . ALA A 1 252 ? -9.093 12.900 19.452 1.00 87.81 252 ALA A C 1
ATOM 2033 O O . ALA A 1 252 ? -10.169 13.397 19.787 1.00 87.81 252 ALA A O 1
ATOM 2034 N N . PHE A 1 253 ? -8.372 12.054 20.194 1.00 89.56 253 PHE A N 1
ATOM 2035 C CA . PHE A 1 253 ? -8.641 11.655 21.568 1.00 89.56 253 PHE A CA 1
ATOM 2036 C C . PHE A 1 253 ? -7.339 11.750 22.353 1.00 89.56 253 PHE A C 1
ATOM 2038 O O . PHE A 1 253 ? -6.291 11.325 21.860 1.00 89.56 253 PHE A O 1
ATOM 2045 N N . ALA A 1 254 ? -7.408 12.310 23.554 1.00 85.38 254 ALA A N 1
ATOM 2046 C CA . ALA A 1 254 ? -6.260 12.424 24.438 1.00 85.38 254 ALA A CA 1
ATOM 2047 C C . ALA A 1 254 ? -6.673 12.175 25.887 1.00 85.38 254 ALA A C 1
ATOM 2049 O O . ALA A 1 254 ? -7.823 12.420 26.270 1.00 85.38 254 ALA A O 1
ATOM 2050 N N . GLY A 1 255 ? -5.730 11.713 26.702 1.00 76.50 255 GLY A N 1
ATOM 2051 C CA . GLY A 1 255 ? -5.945 11.583 28.139 1.00 76.50 255 GLY A CA 1
ATOM 2052 C C . GLY A 1 255 ? -6.171 12.943 28.815 1.00 76.50 255 GLY A C 1
ATOM 2053 O O . GLY A 1 255 ? -5.312 13.822 28.761 1.00 76.50 255 GLY A O 1
ATOM 2054 N N . SER A 1 256 ? -7.299 13.131 29.509 1.00 69.62 256 SER A N 1
ATOM 2055 C CA . SER A 1 256 ? -7.604 14.401 30.187 1.00 69.62 256 SER A CA 1
ATOM 2056 C C . SER A 1 256 ? -6.796 14.624 31.476 1.00 69.62 256 SER A C 1
ATOM 2058 O O . SER A 1 256 ? -6.845 13.828 32.420 1.00 69.62 256 SER A O 1
ATOM 2060 N N . LEU A 1 257 ? -6.133 15.787 31.572 1.00 60.78 257 LEU A N 1
ATOM 2061 C CA . LEU A 1 257 ? -5.409 16.241 32.770 1.00 60.78 257 LEU A CA 1
ATOM 2062 C C . LEU A 1 257 ? -6.341 16.449 33.982 1.00 60.78 257 LEU A C 1
ATOM 2064 O O . LEU A 1 257 ? -5.937 16.231 35.123 1.00 60.78 257 LEU A O 1
ATOM 2068 N N . LEU A 1 258 ? -7.599 16.845 33.752 1.00 59.47 258 LEU A N 1
ATOM 2069 C CA . LEU A 1 258 ? -8.569 17.172 34.811 1.00 59.47 258 LEU A CA 1
ATOM 2070 C C . LEU A 1 258 ? -9.030 15.933 35.599 1.00 59.47 258 LEU A C 1
ATOM 2072 O O . LEU A 1 258 ? -9.440 16.046 36.752 1.00 59.47 258 LEU A O 1
ATOM 2076 N N . LYS A 1 259 ? -8.910 14.732 35.018 1.00 57.31 259 LYS A N 1
ATOM 2077 C CA . LYS A 1 259 ? -9.247 13.454 35.670 1.00 57.31 259 LYS A CA 1
ATOM 2078 C C . LYS A 1 259 ? -8.023 12.703 36.223 1.00 57.31 259 LYS A C 1
ATOM 2080 O O . LYS A 1 259 ? -8.181 11.604 36.760 1.00 57.31 259 LYS A O 1
ATOM 2085 N N . LYS A 1 260 ? -6.834 13.333 36.215 1.00 52.94 260 LYS A N 1
ATOM 2086 C CA . LYS A 1 260 ? -5.563 12.851 36.811 1.00 52.94 260 LYS A CA 1
ATOM 2087 C C . LYS A 1 260 ? -5.714 12.340 38.250 1.00 52.94 260 LYS A C 1
ATOM 2089 O O . LYS A 1 260 ? -4.997 11.434 38.659 1.00 52.94 260 LYS A O 1
ATOM 2094 N N . ILE A 1 261 ? -6.683 12.877 38.991 1.00 55.69 261 ILE A N 1
ATOM 2095 C CA . ILE A 1 261 ? -6.955 12.540 40.396 1.00 55.69 261 ILE A CA 1
ATOM 2096 C C . ILE A 1 261 ? -7.496 11.104 40.559 1.00 55.69 261 ILE A C 1
ATOM 2098 O O . ILE A 1 261 ? -7.344 10.520 41.626 1.00 55.69 261 ILE A O 1
ATOM 2102 N N . LYS A 1 262 ? -8.104 10.502 39.522 1.00 56.88 262 LYS A N 1
ATOM 2103 C CA . LYS A 1 262 ? -8.777 9.192 39.635 1.00 56.88 262 LYS A CA 1
ATOM 2104 C C . LYS A 1 262 ? -8.055 8.022 38.953 1.00 56.88 262 LYS A C 1
ATOM 2106 O O . LYS A 1 262 ? -8.502 6.900 39.147 1.00 56.88 262 LYS A O 1
ATOM 2111 N N . GLN A 1 263 ? -6.991 8.256 38.173 1.00 59.62 263 GLN A N 1
ATOM 2112 C CA . GLN A 1 263 ? -6.269 7.220 37.396 1.00 59.62 263 GLN A CA 1
ATOM 2113 C C . GLN A 1 263 ? -7.185 6.264 36.594 1.00 59.62 263 GLN A C 1
ATOM 2115 O O . GLN A 1 263 ? -6.870 5.089 36.424 1.00 59.62 263 GLN A O 1
ATOM 2120 N N . LYS A 1 264 ? -8.343 6.736 36.118 1.00 66.69 264 LYS A N 1
ATOM 2121 C CA . LYS A 1 264 ? -9.289 5.914 35.348 1.00 66.69 264 LYS A CA 1
ATOM 2122 C C . LYS A 1 264 ? -9.132 6.176 33.855 1.00 66.69 264 LYS A C 1
ATOM 2124 O O . LYS A 1 264 ? -8.888 7.318 33.467 1.00 66.69 264 LYS A O 1
ATOM 2129 N N . LYS A 1 265 ? -9.312 5.122 33.053 1.00 73.69 265 LYS A N 1
ATOM 2130 C CA . LYS A 1 265 ? -9.564 5.239 31.614 1.00 73.69 265 LYS A CA 1
ATOM 2131 C C . LYS A 1 265 ? -10.807 6.098 31.391 1.00 73.69 265 LYS A C 1
ATOM 2133 O O . LYS A 1 265 ? -11.762 6.031 32.170 1.00 73.69 265 LYS A O 1
ATOM 2138 N N . GLU A 1 266 ? -10.744 6.948 30.382 1.00 81.69 266 GLU A N 1
ATOM 2139 C CA . GLU A 1 266 ? -11.842 7.799 29.964 1.00 81.69 266 GLU A CA 1
ATOM 2140 C C . GLU A 1 266 ? -12.414 7.260 28.665 1.00 81.69 266 GLU A C 1
ATOM 2142 O O . GLU A 1 266 ? -11.749 7.331 27.631 1.00 81.69 266 GLU A O 1
ATOM 2147 N N . GLU A 1 267 ? -13.647 6.769 28.756 1.00 88.25 267 GLU A N 1
ATOM 2148 C CA . GLU A 1 267 ? -14.451 6.413 27.599 1.00 88.25 267 GLU A CA 1
ATOM 2149 C C . GLU A 1 267 ? -14.865 7.704 26.889 1.00 88.25 267 GLU A C 1
ATOM 2151 O O . GLU A 1 267 ? -15.451 8.616 27.484 1.00 88.25 267 GLU A O 1
ATOM 2156 N N . GLN A 1 268 ? -14.482 7.805 25.625 1.00 91.12 268 GLN A N 1
ATOM 2157 C CA . GLN A 1 268 ? -14.728 8.938 24.752 1.00 91.12 268 GLN A CA 1
ATOM 2158 C C . GLN A 1 268 ? -15.386 8.429 23.478 1.00 91.12 268 GLN A C 1
ATOM 2160 O O . GLN A 1 268 ? -14.953 7.442 22.884 1.00 91.12 268 GLN A O 1
ATOM 2165 N N . GLU A 1 269 ? -16.398 9.154 23.024 1.00 94.44 269 GLU A N 1
ATOM 2166 C CA . GLU A 1 269 ? -17.036 8.918 21.740 1.00 94.44 269 GLU A CA 1
ATOM 2167 C C . GLU A 1 269 ? -16.938 10.186 20.902 1.00 94.44 269 GLU A C 1
ATOM 2169 O O . GLU A 1 269 ? -17.148 11.297 21.400 1.00 94.44 269 GLU A O 1
ATOM 2174 N N . LYS A 1 270 ? -16.590 10.035 19.625 1.00 94.75 270 LYS A N 1
ATOM 2175 C CA . LYS A 1 270 ? -16.528 11.164 18.700 1.00 94.75 270 LYS A CA 1
ATOM 2176 C C . LYS A 1 270 ? -16.993 10.764 17.316 1.00 94.75 270 LYS A C 1
ATOM 2178 O O . LYS A 1 270 ? -16.588 9.725 16.797 1.00 94.75 270 LYS A O 1
ATOM 2183 N N . THR A 1 271 ? -17.784 11.651 16.722 1.00 95.94 271 THR A N 1
ATOM 2184 C CA . THR A 1 271 ? -18.300 11.525 15.361 1.00 95.94 271 THR A CA 1
ATOM 2185 C C . THR A 1 271 ? -17.616 12.534 14.444 1.00 95.94 271 THR A C 1
ATOM 2187 O O . THR A 1 271 ? -17.447 13.700 14.798 1.00 95.94 271 THR A O 1
ATOM 2190 N N . PHE A 1 272 ? -17.222 12.073 13.263 1.00 95.00 272 PHE A N 1
ATOM 2191 C CA . PHE A 1 272 ? -16.620 12.837 12.180 1.00 95.00 272 PHE A CA 1
ATOM 2192 C C . PHE A 1 272 ? -17.564 12.798 10.978 1.00 95.00 272 PHE A C 1
ATOM 2194 O O . PHE A 1 272 ? -18.104 11.737 10.660 1.00 95.00 272 PHE A O 1
ATOM 2201 N N . SER A 1 273 ? -17.719 13.926 10.285 1.00 95.25 273 SER A N 1
ATOM 2202 C CA . SER A 1 273 ? -18.592 14.052 9.108 1.00 95.25 273 SER A CA 1
ATOM 2203 C C . SER A 1 273 ? -17.779 14.385 7.851 1.00 95.25 273 SER A C 1
ATOM 2205 O O . SER A 1 273 ? -17.850 15.515 7.362 1.00 95.25 273 SER A O 1
ATOM 2207 N N . PRO A 1 274 ? -16.942 13.461 7.341 1.00 91.81 274 PRO A N 1
ATOM 2208 C CA . PRO A 1 274 ? -16.015 13.771 6.255 1.00 91.81 274 PRO A CA 1
ATOM 2209 C C . PRO A 1 274 ? -16.708 13.974 4.897 1.00 91.81 274 PRO A C 1
ATOM 2211 O O . PRO A 1 274 ? -16.123 14.612 4.029 1.00 91.81 274 PRO A O 1
ATOM 2214 N N . ASN A 1 275 ? -17.945 13.485 4.720 1.00 92.44 275 ASN A N 1
ATOM 2215 C CA . ASN A 1 275 ? -18.746 13.642 3.496 1.00 92.44 275 ASN A CA 1
ATOM 2216 C C . ASN A 1 275 ? -17.995 13.243 2.210 1.00 92.44 275 ASN A C 1
ATOM 2218 O O . ASN A 1 275 ? -17.987 13.975 1.220 1.00 92.44 275 ASN A O 1
ATOM 2222 N N . LEU A 1 276 ? -17.350 12.075 2.228 1.00 91.81 276 LEU A N 1
ATOM 2223 C CA . LEU A 1 276 ? -16.578 11.558 1.098 1.00 91.81 276 LEU A CA 1
ATOM 2224 C C . LEU A 1 276 ? -17.497 10.939 0.043 1.00 91.81 276 LEU A C 1
ATOM 2226 O O . LEU A 1 276 ? -18.507 10.317 0.377 1.00 91.81 276 LEU A O 1
ATOM 2230 N N . SER A 1 277 ? -17.141 11.101 -1.231 1.00 91.25 277 SER A N 1
ATOM 2231 C CA . SER A 1 277 ? -17.874 10.550 -2.376 1.00 91.25 277 SER A CA 1
ATOM 2232 C C . SER A 1 277 ? -17.687 9.035 -2.507 1.00 91.25 277 SER A C 1
ATOM 2234 O O . SER A 1 277 ? -16.980 8.420 -1.728 1.00 91.25 277 SER A O 1
ATOM 2236 N N . LYS A 1 278 ? -18.341 8.388 -3.476 1.00 89.25 278 LYS A N 1
ATOM 2237 C CA . LYS A 1 278 ? -18.182 6.943 -3.703 1.00 89.25 278 LYS A CA 1
ATOM 2238 C C . LYS A 1 278 ? -16.843 6.639 -4.371 1.00 89.25 278 LYS A C 1
ATOM 2240 O O . LYS A 1 278 ? -16.768 6.574 -5.595 1.00 89.25 278 LYS A O 1
ATOM 2245 N N . ALA A 1 279 ? -15.806 6.443 -3.571 1.00 88.62 279 ALA A N 1
ATOM 2246 C CA . ALA A 1 279 ? -14.491 6.045 -4.046 1.00 88.62 279 ALA A CA 1
ATOM 2247 C C . ALA A 1 279 ? -13.838 5.068 -3.060 1.00 88.62 279 ALA A C 1
ATOM 2249 O O . ALA A 1 279 ? -14.490 4.454 -2.210 1.00 88.62 279 ALA A O 1
ATOM 2250 N N . ARG A 1 280 ? -12.537 4.864 -3.231 1.00 92.94 280 ARG A N 1
ATOM 2251 C CA . ARG A 1 280 ? -11.695 4.210 -2.239 1.00 92.94 280 ARG A CA 1
ATOM 2252 C C . ARG A 1 280 ? -11.341 5.227 -1.161 1.00 92.94 280 ARG A C 1
ATOM 2254 O O . ARG A 1 280 ? -10.919 6.323 -1.512 1.00 92.94 280 ARG A O 1
ATOM 2261 N N . HIS A 1 281 ? -11.457 4.851 0.109 1.00 96.56 281 HIS A N 1
ATOM 2262 C CA . HIS A 1 281 ? -11.065 5.714 1.228 1.00 96.56 281 HIS A CA 1
ATOM 2263 C C . HIS A 1 281 ? -10.287 4.949 2.289 1.00 96.56 281 HIS A C 1
ATOM 2265 O O . HIS A 1 281 ? -10.523 3.757 2.516 1.00 96.56 281 HIS A O 1
ATOM 2271 N N . TYR A 1 282 ? -9.391 5.659 2.969 1.00 98.12 282 TYR A N 1
ATOM 2272 C CA . TYR A 1 282 ? -8.616 5.143 4.088 1.00 98.12 282 TYR A CA 1
ATOM 2273 C C . TYR A 1 282 ? -8.886 5.933 5.357 1.00 98.12 282 TYR A C 1
ATOM 2275 O O . TYR A 1 282 ? -8.726 7.151 5.399 1.00 98.12 282 TYR A O 1
ATOM 2283 N N . ILE A 1 283 ? -9.222 5.209 6.419 1.00 98.50 283 ILE A N 1
ATOM 2284 C CA . ILE A 1 283 ? -9.352 5.738 7.772 1.00 98.50 283 ILE A CA 1
ATOM 2285 C C . ILE A 1 283 ? -8.264 5.076 8.611 1.00 98.50 283 ILE A C 1
ATOM 2287 O O . ILE A 1 283 ? -8.323 3.878 8.879 1.00 98.50 283 ILE A O 1
ATOM 2291 N N . GLU A 1 284 ? -7.260 5.833 9.032 1.00 98.38 284 GLU A N 1
ATOM 2292 C CA . GLU A 1 284 ? -6.199 5.337 9.901 1.00 98.38 284 GLU A CA 1
ATOM 2293 C C . GLU A 1 284 ? -6.419 5.770 11.343 1.00 98.38 284 GLU A C 1
ATOM 2295 O O . GLU A 1 284 ? -6.622 6.951 11.636 1.00 98.38 284 GLU A O 1
ATOM 2300 N N . ILE A 1 285 ? -6.274 4.808 12.249 1.00 98.19 285 ILE A N 1
ATOM 2301 C CA . ILE A 1 285 ? -6.235 5.025 13.689 1.00 98.19 285 ILE A CA 1
ATOM 2302 C C . ILE A 1 285 ? -4.807 4.776 14.148 1.00 98.19 285 ILE A C 1
ATOM 2304 O O . ILE A 1 285 ? -4.292 3.653 14.093 1.00 98.19 285 ILE A O 1
ATOM 2308 N N . TRP A 1 286 ? -4.158 5.848 14.576 1.00 97.94 286 TRP A N 1
ATOM 2309 C CA . TRP A 1 286 ? -2.811 5.821 15.115 1.00 97.94 286 TRP A CA 1
ATOM 2310 C C . TRP A 1 286 ? -2.879 5.888 16.631 1.00 97.94 286 TRP A C 1
ATOM 2312 O O . TRP A 1 286 ? -3.560 6.756 17.172 1.00 97.94 286 TRP A O 1
ATOM 2322 N N . ALA A 1 287 ? -2.161 4.989 17.292 1.00 96.44 287 ALA A N 1
ATOM 2323 C CA . ALA A 1 287 ? -2.080 4.930 18.741 1.00 96.44 287 ALA A CA 1
ATOM 2324 C C . ALA A 1 287 ? -0.744 5.504 19.221 1.00 96.44 287 ALA A C 1
ATOM 2326 O O . ALA A 1 287 ? 0.301 5.243 18.612 1.00 96.44 287 ALA A O 1
ATOM 2327 N N . ASP A 1 288 ? -0.805 6.248 20.319 1.00 93.62 288 ASP A N 1
ATOM 2328 C CA . ASP A 1 288 ? 0.312 6.470 21.228 1.00 93.62 288 ASP A CA 1
ATOM 2329 C C . ASP A 1 288 ? 0.048 5.679 22.507 1.00 93.62 288 ASP A C 1
ATOM 2331 O O . ASP A 1 288 ? -1.043 5.773 23.070 1.00 93.62 288 ASP A O 1
ATOM 2335 N N . ARG A 1 289 ? 1.019 4.879 22.948 1.00 93.94 289 ARG A N 1
ATOM 2336 C CA . ARG A 1 289 ? 0.925 3.994 24.117 1.00 93.94 289 ARG A CA 1
ATOM 2337 C C . ARG A 1 289 ? -0.151 2.912 23.957 1.00 93.94 289 ARG A C 1
ATOM 2339 O O . ARG A 1 289 ? -0.063 2.100 23.039 1.00 93.94 289 ARG A O 1
ATOM 2346 N N . THR A 1 290 ? -1.117 2.824 24.873 1.00 95.25 290 THR A N 1
ATOM 2347 C CA . THR A 1 290 ? -2.029 1.670 25.028 1.00 95.25 290 THR A CA 1
ATOM 2348 C C . THR A 1 290 ? -3.530 2.019 25.080 1.00 95.25 290 THR A C 1
ATOM 2350 O O . THR A 1 290 ? -4.254 1.478 25.933 1.00 95.25 290 THR A O 1
ATOM 2353 N N . PRO A 1 291 ? -4.055 2.898 24.202 1.00 95.62 291 PRO A N 1
ATOM 2354 C CA . PRO A 1 291 ? -5.485 3.185 24.152 1.00 95.62 291 PRO A CA 1
ATOM 2355 C C . PRO A 1 291 ? -6.298 1.938 23.781 1.00 95.62 291 PRO A C 1
ATOM 2357 O O . PRO A 1 291 ? -5.771 0.964 23.243 1.00 95.62 291 PRO A O 1
ATOM 2360 N N . THR A 1 292 ? -7.597 1.950 24.081 1.00 96.50 292 THR A N 1
ATOM 2361 C CA . THR A 1 292 ? -8.528 0.867 23.707 1.00 96.50 292 THR A CA 1
ATOM 2362 C C . THR A 1 292 ? -9.549 1.382 22.699 1.00 96.50 292 THR A C 1
ATOM 2364 O O . THR A 1 292 ? -10.056 2.484 22.850 1.00 96.50 292 THR A O 1
ATOM 2367 N N . LEU A 1 293 ? -9.840 0.604 21.659 1.00 97.31 293 LEU A N 1
ATOM 2368 C CA . LEU A 1 293 ? -10.836 0.897 20.634 1.00 97.31 293 LEU A CA 1
ATOM 2369 C C . LEU A 1 293 ? -11.973 -0.091 20.848 1.00 97.31 293 LEU A C 1
ATOM 2371 O O . LEU A 1 293 ? -11.800 -1.294 20.646 1.00 97.31 293 LEU A O 1
ATOM 2375 N N . HIS A 1 294 ? -13.120 0.414 21.288 1.00 97.12 294 HIS A N 1
ATOM 2376 C CA . HIS A 1 294 ? -14.287 -0.401 21.603 1.00 97.12 294 HIS A CA 1
ATOM 2377 C C . HIS A 1 294 ? -15.090 -0.717 20.357 1.00 97.12 294 HIS A C 1
ATOM 2379 O O . HIS A 1 294 ? -15.404 -1.881 20.105 1.00 97.12 294 HIS A O 1
ATOM 2385 N N . SER A 1 295 ? -15.368 0.296 19.542 1.00 96.88 295 SER A N 1
ATOM 2386 C CA . SER A 1 295 ? -16.137 0.127 18.316 1.00 96.88 295 SER A CA 1
ATOM 2387 C C . SER A 1 295 ? -15.879 1.234 17.310 1.00 96.88 295 SER A C 1
ATOM 2389 O O . SER A 1 295 ? -15.469 2.345 17.653 1.00 96.88 295 SER A O 1
ATOM 2391 N N . ILE A 1 296 ? -16.202 0.915 16.064 1.00 97.69 296 ILE A N 1
ATOM 2392 C CA . ILE A 1 296 ? -16.350 1.864 14.969 1.00 97.69 296 ILE A CA 1
ATOM 2393 C C . ILE A 1 296 ? -17.778 1.760 14.431 1.00 97.69 296 ILE A C 1
ATOM 2395 O O . ILE A 1 296 ? -18.310 0.657 14.313 1.00 97.69 296 ILE A O 1
ATOM 2399 N N . ALA A 1 297 ? -18.394 2.893 14.119 1.00 97.31 297 ALA A N 1
ATOM 2400 C CA . ALA A 1 297 ? -19.644 2.957 13.377 1.00 97.31 297 ALA A CA 1
ATOM 2401 C C . ALA A 1 297 ? -19.479 3.856 12.148 1.00 97.31 297 ALA A C 1
ATOM 2403 O O . ALA A 1 297 ? -18.788 4.873 12.196 1.00 97.31 297 ALA A O 1
ATOM 2404 N N . LEU A 1 298 ? -20.075 3.449 11.035 1.00 96.88 298 LEU A N 1
ATOM 2405 C CA . LEU A 1 298 ? -19.920 4.057 9.723 1.00 96.88 298 LEU A CA 1
ATOM 2406 C C . LEU A 1 298 ? -21.299 4.237 9.086 1.00 96.88 298 LEU A C 1
ATOM 2408 O O . LEU A 1 298 ? -22.058 3.273 8.989 1.00 96.88 298 LEU A O 1
ATOM 2412 N N . GLU A 1 299 ? -21.594 5.443 8.602 1.00 96.25 299 GLU A N 1
ATOM 2413 C CA . GLU A 1 299 ? -22.680 5.672 7.644 1.00 96.25 299 GLU A CA 1
ATOM 2414 C C . GLU A 1 299 ? -22.079 5.729 6.236 1.00 96.25 299 GLU A C 1
ATOM 2416 O O . GLU A 1 299 ? -21.442 6.719 5.852 1.00 96.25 299 GLU A O 1
ATOM 2421 N N . ILE A 1 300 ? -22.265 4.652 5.475 1.00 95.38 300 ILE A N 1
ATOM 2422 C CA . ILE A 1 300 ? -21.696 4.453 4.141 1.00 95.38 300 ILE A CA 1
ATOM 2423 C C . ILE A 1 300 ? -22.780 4.197 3.088 1.00 95.38 300 ILE A C 1
ATOM 2425 O O . ILE A 1 300 ? -23.933 3.907 3.393 1.00 95.38 300 ILE A O 1
ATOM 2429 N N . ASP A 1 301 ? -22.412 4.322 1.816 1.00 91.69 301 ASP A N 1
ATOM 2430 C CA . ASP A 1 301 ? -23.244 3.887 0.686 1.00 91.69 301 ASP A CA 1
ATOM 2431 C C . ASP A 1 301 ? -22.346 3.138 -0.308 1.00 91.69 301 ASP A C 1
ATOM 2433 O O . ASP A 1 301 ? -21.713 3.769 -1.167 1.00 91.69 301 ASP A O 1
ATOM 2437 N N . PRO A 1 302 ? -22.183 1.815 -0.124 1.00 88.38 302 PRO A N 1
ATOM 2438 C CA . PRO A 1 302 ? -21.223 1.027 -0.876 1.00 88.38 302 PRO A CA 1
ATOM 2439 C C . PRO A 1 302 ? -21.766 0.595 -2.242 1.00 88.38 302 PRO A C 1
ATOM 2441 O O . PRO A 1 302 ? -22.973 0.451 -2.442 1.00 88.38 302 PRO A O 1
ATOM 2444 N N . VAL A 1 303 ? -20.861 0.354 -3.190 1.00 84.19 303 VAL A N 1
ATOM 2445 C CA . VAL A 1 303 ? -21.170 -0.163 -4.531 1.00 84.19 303 VAL A CA 1
ATOM 2446 C C . VAL A 1 303 ? -20.390 -1.455 -4.757 1.00 84.19 303 VAL A C 1
ATOM 2448 O O . VAL A 1 303 ? -19.270 -1.599 -4.273 1.00 84.19 303 VAL A O 1
ATOM 2451 N N . PHE A 1 304 ? -20.972 -2.416 -5.479 1.00 74.50 304 PHE A N 1
ATOM 2452 C CA . PHE A 1 304 ? -20.224 -3.592 -5.926 1.00 74.50 304 PHE A CA 1
ATOM 2453 C C . PHE A 1 304 ? -19.025 -3.159 -6.761 1.00 74.50 304 PHE A C 1
ATOM 2455 O O . PHE A 1 304 ? -19.184 -2.375 -7.689 1.00 74.50 304 PHE A O 1
ATOM 2462 N N . SER A 1 305 ? -17.844 -3.716 -6.493 1.00 63.78 305 SER A N 1
ATOM 2463 C CA . SER A 1 305 ? -16.618 -3.361 -7.222 1.00 63.78 305 SER A CA 1
ATOM 2464 C C . SER A 1 305 ? -16.745 -3.541 -8.744 1.00 63.78 305 SER A C 1
ATOM 2466 O O . SER A 1 305 ? -16.077 -2.851 -9.500 1.00 63.78 305 SER A O 1
ATOM 2468 N N . GLN A 1 306 ? -17.626 -4.440 -9.198 1.00 65.31 306 GLN A N 1
ATOM 2469 C CA . GLN A 1 306 ? -17.910 -4.686 -10.621 1.00 65.31 306 GLN A CA 1
ATOM 2470 C C . GLN A 1 306 ? -18.855 -3.646 -11.249 1.00 65.31 306 GLN A C 1
ATOM 2472 O O . GLN A 1 306 ? -18.827 -3.463 -12.463 1.00 65.31 306 GLN A O 1
ATOM 2477 N N . ASP A 1 307 ? -19.670 -2.981 -10.426 1.00 65.56 307 ASP A N 1
ATOM 2478 C CA . ASP A 1 307 ? -20.632 -1.948 -10.834 1.00 65.56 307 ASP A CA 1
ATOM 2479 C C . ASP A 1 307 ? -20.113 -0.533 -10.519 1.00 65.56 307 ASP A C 1
ATOM 2481 O O . ASP A 1 307 ? -20.701 0.467 -10.936 1.00 65.56 307 ASP A O 1
ATOM 2485 N N . ALA A 1 308 ? -19.022 -0.432 -9.753 1.00 58.53 308 ALA A N 1
ATOM 2486 C CA . ALA A 1 308 ? -18.349 0.823 -9.489 1.00 58.53 308 ALA A CA 1
ATOM 2487 C C . ALA A 1 308 ? -17.856 1.404 -10.823 1.00 58.53 308 ALA A C 1
ATOM 2489 O O . ALA A 1 308 ? -17.323 0.655 -11.651 1.00 58.53 308 ALA A O 1
ATOM 2490 N N . PRO A 1 309 ? -18.013 2.721 -11.063 1.00 54.00 309 PRO A N 1
ATOM 2491 C CA . PRO A 1 309 ? -17.364 3.348 -12.203 1.00 54.00 309 PRO A CA 1
ATOM 2492 C C . PRO A 1 309 ? -15.882 3.007 -12.100 1.00 54.00 309 PRO A C 1
ATOM 2494 O O . PRO A 1 309 ? -15.260 3.310 -11.078 1.00 54.00 309 PRO A O 1
ATOM 2497 N N . LYS A 1 310 ? -15.353 2.307 -13.112 1.00 50.78 310 LYS A N 1
ATOM 2498 C CA . LYS A 1 310 ? -13.933 1.969 -13.158 1.00 50.78 310 LYS A CA 1
ATOM 2499 C C . LYS A 1 310 ? -13.175 3.266 -12.893 1.00 50.78 310 LYS A C 1
ATOM 2501 O O . LYS A 1 310 ? -13.343 4.228 -13.648 1.00 50.78 310 LYS A O 1
ATOM 2506 N N . GLU A 1 311 ? -12.377 3.312 -11.821 1.00 52.69 311 GLU A N 1
ATOM 2507 C CA . GLU A 1 311 ? -11.299 4.303 -11.772 1.00 52.69 311 GLU A CA 1
ATOM 2508 C C . GLU A 1 311 ? -10.590 4.173 -13.120 1.00 52.69 311 GLU A C 1
ATOM 2510 O O . GLU A 1 311 ? -10.366 3.028 -13.524 1.00 52.69 311 GLU A O 1
ATOM 2515 N N . PRO A 1 312 ? -10.365 5.273 -13.866 1.00 49.62 312 PRO A N 1
ATOM 2516 C CA . PRO A 1 312 ? -9.870 5.187 -15.232 1.00 49.62 312 PRO A CA 1
ATOM 2517 C C . PRO A 1 312 ? -8.664 4.259 -15.212 1.00 49.62 312 PRO A C 1
ATOM 2519 O O . PRO A 1 312 ? -7.671 4.568 -14.550 1.00 49.62 312 PRO A O 1
ATOM 2522 N N . GLU A 1 313 ? -8.813 3.079 -15.824 1.00 51.91 313 GLU A N 1
ATOM 2523 C CA . GLU A 1 313 ? -7.749 2.089 -15.881 1.00 51.91 313 GLU A CA 1
ATOM 2524 C C . GLU A 1 313 ? -6.613 2.811 -16.588 1.00 51.91 313 GLU A C 1
ATOM 2526 O O . GLU A 1 313 ? -6.686 3.073 -17.790 1.00 51.91 313 GLU A O 1
ATOM 2531 N N . LYS A 1 314 ? -5.609 3.248 -15.819 1.00 59.25 314 LYS A N 1
ATOM 2532 C CA . LYS A 1 314 ? -4.400 3.811 -16.399 1.00 59.25 314 LYS A CA 1
ATOM 2533 C C . LYS A 1 314 ? -3.865 2.714 -17.302 1.00 59.25 314 LYS A C 1
ATOM 2535 O O . LYS A 1 314 ? -3.502 1.644 -16.813 1.00 59.25 314 LYS A O 1
ATOM 2540 N N . ARG A 1 315 ? -3.923 2.951 -18.613 1.00 74.12 315 ARG A N 1
ATOM 2541 C CA . ARG A 1 315 ? -3.434 2.022 -19.629 1.00 74.12 315 ARG A CA 1
ATOM 2542 C C . ARG A 1 315 ? -2.014 1.625 -19.236 1.00 74.12 315 ARG A C 1
ATOM 2544 O O . ARG A 1 315 ? -1.195 2.501 -19.012 1.00 74.12 315 ARG A O 1
ATOM 2551 N N . ILE A 1 316 ? -1.734 0.333 -19.104 1.00 77.88 316 ILE A N 1
ATOM 2552 C CA . ILE A 1 316 ? -0.376 -0.147 -18.828 1.00 77.88 316 ILE A CA 1
ATOM 2553 C C . ILE A 1 316 ? 0.248 -0.480 -20.181 1.00 77.88 316 ILE A C 1
ATOM 2555 O O . ILE A 1 316 ? -0.286 -1.354 -20.870 1.00 77.88 316 ILE A O 1
ATOM 2559 N N . PRO A 1 317 ? 1.338 0.191 -20.590 1.00 85.19 317 PRO A N 1
ATOM 2560 C CA . PRO A 1 317 ? 1.962 -0.098 -21.872 1.00 85.19 317 PRO A CA 1
ATOM 2561 C C . PRO A 1 317 ? 2.489 -1.533 -21.921 1.00 85.19 317 PRO A C 1
ATOM 2563 O O . PRO A 1 317 ? 3.011 -2.062 -20.938 1.00 85.19 317 PRO A O 1
ATOM 2566 N N . THR A 1 318 ? 2.379 -2.157 -23.088 1.00 89.62 318 THR A N 1
ATOM 2567 C CA . THR A 1 318 ? 2.893 -3.506 -23.360 1.00 89.62 318 THR A CA 1
ATOM 2568 C C . THR A 1 318 ? 3.930 -3.459 -24.475 1.00 89.62 318 THR A C 1
ATOM 2570 O O . THR A 1 318 ? 4.085 -2.447 -25.152 1.00 89.62 318 THR A O 1
ATOM 2573 N N . VAL A 1 319 ? 4.674 -4.547 -24.688 1.00 91.19 319 VAL A N 1
ATOM 2574 C CA . VAL A 1 319 ? 5.653 -4.601 -25.788 1.00 91.19 319 VAL A CA 1
ATOM 2575 C C . VAL A 1 319 ? 4.993 -4.421 -27.163 1.00 91.19 319 VAL A C 1
ATOM 2577 O O . VAL A 1 319 ? 5.599 -3.825 -28.053 1.00 91.19 319 VAL A O 1
ATOM 2580 N N . ASP A 1 320 ? 3.754 -4.887 -27.327 1.00 91.62 320 ASP A N 1
ATOM 2581 C CA . ASP A 1 320 ? 3.001 -4.781 -28.581 1.00 91.62 320 ASP A CA 1
ATOM 2582 C C . ASP A 1 320 ? 2.169 -3.493 -28.678 1.00 91.62 320 ASP A C 1
ATOM 2584 O O . ASP A 1 320 ? 1.832 -3.070 -29.782 1.00 91.62 320 ASP A O 1
ATOM 2588 N N . ASP A 1 321 ? 1.892 -2.851 -27.541 1.00 90.19 321 ASP A N 1
ATOM 2589 C CA . ASP A 1 321 ? 1.213 -1.559 -27.430 1.00 90.19 321 ASP A CA 1
ATOM 2590 C C . ASP A 1 321 ? 1.984 -0.633 -26.460 1.00 90.19 321 ASP A C 1
ATOM 2592 O O . ASP A 1 321 ? 1.600 -0.497 -25.293 1.00 90.19 321 ASP A O 1
ATOM 2596 N N . PRO A 1 322 ? 3.121 -0.043 -26.890 1.00 92.69 322 PRO A N 1
ATOM 2597 C CA . PRO A 1 322 ? 4.040 0.658 -25.998 1.00 92.69 322 PRO A CA 1
ATOM 2598 C C . PRO A 1 322 ? 3.774 2.160 -25.897 1.00 92.69 322 PRO A C 1
ATOM 2600 O O . PRO A 1 322 ? 4.589 2.867 -25.306 1.00 92.69 322 PRO A O 1
ATOM 2603 N N . GLU A 1 323 ? 2.683 2.678 -26.466 1.00 92.56 323 GLU A N 1
ATOM 2604 C CA . GLU A 1 323 ? 2.372 4.110 -26.387 1.00 92.56 323 GLU A CA 1
ATOM 2605 C C . GLU A 1 323 ? 2.401 4.586 -24.923 1.00 92.56 323 GLU A C 1
ATOM 2607 O O . GLU A 1 323 ? 2.029 3.868 -23.994 1.00 92.56 323 GLU A O 1
ATOM 2612 N N . TRP A 1 324 ? 2.919 5.780 -24.699 1.00 89.25 324 TRP A N 1
ATOM 2613 C CA . TRP A 1 324 ? 3.100 6.364 -23.383 1.00 89.25 324 TRP A CA 1
ATOM 2614 C C . TRP A 1 324 ? 1.784 6.899 -22.828 1.00 89.25 324 TRP A C 1
ATOM 2616 O O . TRP A 1 324 ? 0.952 7.440 -23.547 1.00 89.25 324 TRP A O 1
ATOM 2626 N N . THR A 1 325 ? 1.605 6.787 -21.519 1.00 84.62 325 THR A N 1
ATOM 2627 C CA . THR A 1 325 ? 0.363 7.165 -20.825 1.00 84.62 325 THR A CA 1
ATOM 2628 C C . THR A 1 325 ? 0.276 8.653 -20.487 1.00 84.62 325 THR A C 1
ATOM 2630 O O . THR A 1 325 ? -0.704 9.093 -19.889 1.00 84.62 325 THR A O 1
ATOM 2633 N N . GLY A 1 326 ? 1.314 9.427 -20.813 1.00 83.88 326 GLY A N 1
ATOM 2634 C CA . GLY A 1 326 ? 1.515 10.782 -20.301 1.00 83.88 326 GLY A CA 1
ATOM 2635 C C . GLY A 1 326 ? 2.379 10.837 -19.036 1.00 83.88 326 GLY A C 1
ATOM 2636 O O . GLY A 1 326 ? 2.729 11.934 -18.597 1.00 83.88 326 GLY A O 1
ATOM 2637 N N . ASP A 1 327 ? 2.784 9.686 -18.479 1.00 85.25 327 ASP A N 1
ATOM 2638 C CA . ASP A 1 327 ? 3.742 9.624 -17.378 1.00 85.25 327 ASP A CA 1
ATOM 2639 C C . ASP A 1 327 ? 4.624 8.353 -17.377 1.00 85.25 327 ASP A C 1
ATOM 2641 O O . ASP A 1 327 ? 4.137 7.234 -17.282 1.00 85.25 327 ASP A O 1
ATOM 2645 N N . PHE A 1 328 ? 5.958 8.505 -17.417 1.00 86.31 328 PHE A N 1
ATOM 2646 C CA . PHE A 1 328 ? 6.909 7.375 -17.361 1.00 86.31 328 PHE A CA 1
ATOM 2647 C C . PHE A 1 328 ? 6.909 6.615 -16.031 1.00 86.31 328 PHE A C 1
ATOM 2649 O O . PHE A 1 328 ? 7.565 5.586 -15.903 1.00 86.31 328 PHE A O 1
ATOM 2656 N N . HIS A 1 329 ? 6.246 7.131 -15.002 1.00 81.00 329 HIS A N 1
ATOM 2657 C CA . HIS A 1 329 ? 6.055 6.371 -13.769 1.00 81.00 329 HIS A CA 1
ATOM 2658 C C . HIS A 1 329 ? 4.879 5.393 -13.821 1.00 81.00 329 HIS A C 1
ATOM 2660 O O . HIS A 1 329 ? 4.804 4.517 -12.962 1.00 81.00 329 HIS A O 1
ATOM 2666 N N . ASP A 1 330 ? 4.009 5.504 -14.828 1.00 79.56 330 ASP A N 1
ATOM 2667 C CA . ASP A 1 330 ? 2.969 4.506 -15.078 1.00 79.56 330 ASP A CA 1
ATOM 2668 C C . ASP A 1 330 ? 3.537 3.240 -15.752 1.00 79.56 330 ASP A C 1
ATOM 2670 O O . ASP A 1 330 ? 2.892 2.191 -15.734 1.00 79.56 330 ASP A O 1
ATOM 2674 N N . ASP A 1 331 ? 4.745 3.311 -16.327 1.00 85.00 331 ASP A N 1
ATOM 2675 C CA . ASP A 1 331 ? 5.440 2.149 -16.881 1.00 85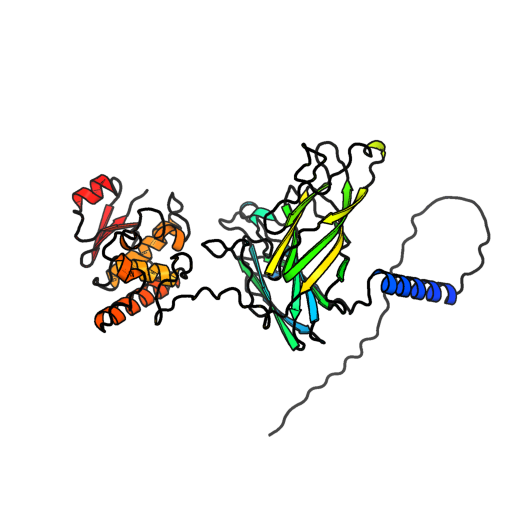.00 331 ASP A CA 1
ATOM 2676 C C . ASP A 1 331 ? 5.888 1.191 -15.765 1.00 85.00 331 ASP A C 1
ATOM 2678 O O . ASP A 1 331 ? 6.480 1.593 -14.757 1.00 85.00 331 ASP A O 1
ATOM 2682 N N . ILE A 1 332 ? 5.716 -0.111 -15.999 1.00 86.69 332 ILE A N 1
ATOM 2683 C CA . ILE A 1 332 ? 6.429 -1.137 -15.230 1.00 86.69 332 ILE A CA 1
ATOM 2684 C C . ILE A 1 332 ? 7.949 -0.994 -15.444 1.00 86.69 332 ILE A C 1
ATOM 2686 O O . ILE A 1 332 ? 8.395 -0.579 -16.514 1.00 86.69 332 ILE A O 1
ATOM 2690 N N . GLU A 1 333 ? 8.770 -1.367 -14.454 1.00 88.31 333 GLU A N 1
ATOM 2691 C CA . GLU A 1 333 ? 10.233 -1.151 -14.510 1.00 88.31 333 GLU A CA 1
ATOM 2692 C C . GLU A 1 333 ? 10.895 -1.776 -15.749 1.00 88.31 333 GLU A C 1
ATOM 2694 O O . GLU A 1 333 ? 11.839 -1.218 -16.304 1.00 88.31 333 GLU A O 1
ATOM 2699 N N . GLU A 1 334 ? 10.376 -2.912 -16.208 1.00 93.38 334 GLU A N 1
ATOM 2700 C CA . GLU A 1 334 ? 10.823 -3.591 -17.423 1.00 93.38 334 GLU A CA 1
ATOM 2701 C C . GLU A 1 334 ? 10.559 -2.765 -18.692 1.00 93.38 334 GLU A C 1
ATOM 2703 O O . GLU A 1 334 ? 11.450 -2.612 -19.527 1.00 93.38 334 GLU A O 1
ATOM 2708 N N . MET A 1 335 ? 9.365 -2.174 -18.809 1.00 95.00 335 MET A N 1
ATOM 2709 C CA . MET A 1 335 ? 8.993 -1.280 -19.909 1.00 95.00 335 MET A CA 1
ATOM 2710 C C . MET A 1 335 ? 9.874 -0.031 -19.904 1.00 95.00 335 MET A C 1
ATOM 2712 O O . MET A 1 335 ? 10.422 0.368 -20.930 1.00 95.00 335 MET A O 1
ATOM 2716 N N . LEU A 1 336 ? 10.083 0.544 -18.724 1.00 96.62 336 LEU A N 1
ATOM 2717 C CA . LEU A 1 336 ? 10.915 1.724 -18.554 1.00 96.62 336 LEU A CA 1
ATOM 2718 C C . LEU A 1 336 ? 12.389 1.461 -18.914 1.00 96.62 336 LEU A C 1
ATOM 2720 O O . LEU A 1 336 ? 13.023 2.275 -19.588 1.00 96.62 336 LEU A O 1
ATOM 2724 N N . MET A 1 337 ? 12.925 0.303 -18.517 1.00 98.31 337 MET A N 1
ATOM 2725 C CA . MET A 1 337 ? 14.254 -0.159 -18.923 1.00 98.31 337 MET A CA 1
ATOM 2726 C C . MET A 1 337 ? 14.330 -0.364 -20.442 1.00 98.31 337 MET A C 1
ATOM 2728 O O . MET A 1 337 ? 15.298 0.061 -21.069 1.00 98.31 337 MET A O 1
ATOM 2732 N N . ALA A 1 338 ? 13.304 -0.958 -21.056 1.00 98.25 338 ALA A N 1
ATOM 2733 C CA . ALA A 1 338 ? 13.245 -1.141 -22.504 1.00 98.25 338 ALA A CA 1
ATOM 2734 C C . ALA A 1 338 ? 13.267 0.203 -23.251 1.00 98.25 338 ALA A C 1
ATOM 2736 O O . ALA A 1 338 ? 14.027 0.353 -24.209 1.00 98.25 338 ALA A O 1
ATOM 2737 N N . ARG A 1 339 ? 12.501 1.202 -22.785 1.00 98.00 339 ARG A N 1
ATOM 2738 C CA . ARG A 1 339 ? 12.508 2.573 -23.332 1.00 98.00 339 ARG A CA 1
ATOM 2739 C C . ARG A 1 339 ? 13.881 3.226 -23.221 1.00 98.00 339 ARG A C 1
ATOM 2741 O O . ARG A 1 339 ? 14.340 3.826 -24.191 1.00 98.00 339 ARG A O 1
ATOM 2748 N N . LEU A 1 340 ? 14.560 3.064 -22.082 1.00 98.12 340 LEU A N 1
ATOM 2749 C CA . LEU A 1 340 ? 15.929 3.547 -21.904 1.00 98.12 340 LEU A CA 1
ATOM 2750 C C . LEU A 1 340 ? 16.878 2.919 -22.933 1.00 98.12 340 LEU A C 1
ATOM 2752 O O . LEU A 1 340 ? 17.564 3.638 -23.654 1.00 98.12 340 LEU A O 1
ATOM 2756 N N . ILE A 1 341 ? 16.907 1.586 -23.018 1.00 98.38 341 ILE A N 1
ATOM 2757 C CA . ILE A 1 341 ? 17.782 0.866 -23.953 1.00 98.38 341 ILE A CA 1
ATOM 2758 C C . ILE A 1 341 ? 17.474 1.288 -25.394 1.00 98.38 341 ILE A C 1
ATOM 2760 O O . ILE A 1 341 ? 18.389 1.478 -26.193 1.00 98.38 341 ILE A O 1
ATOM 2764 N N . PHE A 1 342 ? 16.197 1.466 -25.734 1.00 97.56 342 PHE A N 1
ATOM 2765 C CA . PHE A 1 342 ? 15.787 1.898 -27.063 1.00 97.56 342 PHE A CA 1
ATOM 2766 C C . PHE A 1 342 ? 16.264 3.324 -27.379 1.00 97.56 342 PHE A C 1
ATOM 2768 O O . PHE A 1 342 ? 16.820 3.558 -28.452 1.00 97.56 342 PHE A O 1
ATOM 2775 N N . GLY A 1 343 ? 16.113 4.260 -26.441 1.00 95.81 343 GLY A N 1
ATOM 2776 C CA . GLY A 1 343 ? 16.574 5.640 -26.600 1.00 95.81 343 GLY A CA 1
ATOM 2777 C C . GLY A 1 343 ? 18.095 5.766 -26.711 1.00 95.81 343 GLY A C 1
ATOM 2778 O O . GLY A 1 343 ? 18.585 6.527 -27.538 1.00 95.81 343 GLY A O 1
ATOM 2779 N N . GLU A 1 344 ? 18.837 4.990 -25.921 1.00 96.19 344 GLU A N 1
ATOM 2780 C CA . GLU A 1 344 ? 20.303 5.064 -25.857 1.00 96.19 344 GLU A CA 1
ATOM 2781 C C . GLU A 1 344 ? 21.003 4.203 -26.921 1.00 96.19 344 GLU A C 1
ATOM 2783 O O . GLU A 1 344 ? 22.100 4.530 -27.371 1.00 96.19 344 GLU A O 1
ATOM 2788 N N . ALA A 1 345 ? 20.404 3.073 -27.310 1.00 96.44 345 ALA A N 1
ATOM 2789 C CA . ALA A 1 345 ? 21.136 1.990 -27.968 1.00 96.44 345 ALA A CA 1
ATOM 2790 C C . ALA A 1 345 ? 20.310 1.123 -28.931 1.00 96.44 345 ALA A C 1
ATOM 2792 O O . ALA A 1 345 ? 20.736 0.018 -29.268 1.00 96.44 345 ALA A O 1
ATOM 2793 N N . ARG A 1 346 ? 19.159 1.587 -29.445 1.00 94.56 346 ARG A N 1
ATOM 2794 C CA . ARG A 1 346 ? 18.340 0.813 -30.412 1.00 94.56 346 ARG A CA 1
ATOM 2795 C C . ARG A 1 346 ? 19.117 0.239 -31.603 1.00 94.56 346 ARG A C 1
ATOM 2797 O O . ARG A 1 346 ? 18.802 -0.867 -32.038 1.00 94.56 346 ARG A O 1
ATOM 2804 N N . ASN A 1 347 ? 20.129 0.963 -32.085 1.00 93.94 347 ASN A N 1
ATOM 2805 C CA . ASN A 1 347 ? 20.959 0.592 -33.238 1.00 93.94 347 ASN A CA 1
ATOM 2806 C C . ASN A 1 347 ? 22.293 -0.071 -32.853 1.00 93.94 347 ASN A C 1
ATOM 2808 O O . ASN A 1 347 ? 23.118 -0.328 -33.726 1.00 93.94 347 ASN A O 1
ATOM 2812 N N . GLU A 1 348 ? 22.521 -0.329 -31.567 1.00 96.81 348 GLU A N 1
ATOM 2813 C CA . GLU A 1 348 ? 23.745 -0.963 -31.083 1.00 96.81 348 GLU A CA 1
ATOM 2814 C C . GLU A 1 348 ? 23.603 -2.493 -31.015 1.00 96.81 348 GLU A C 1
ATOM 2816 O O . GLU A 1 348 ? 22.484 -3.015 -30.941 1.00 96.81 348 GLU A O 1
ATOM 2821 N N . PRO A 1 349 ? 24.722 -3.244 -31.005 1.00 97.81 349 PRO A N 1
ATOM 2822 C CA . PRO A 1 349 ? 24.694 -4.688 -30.797 1.00 97.81 349 PRO A CA 1
ATOM 2823 C C . PRO A 1 349 ? 24.046 -5.065 -29.459 1.00 97.81 349 PRO A C 1
ATOM 2825 O O . PRO A 1 349 ? 24.192 -4.350 -28.465 1.00 97.81 349 PRO A O 1
ATOM 2828 N N . ARG A 1 350 ? 23.422 -6.248 -29.392 1.00 97.62 350 ARG A N 1
ATOM 2829 C CA . ARG A 1 350 ? 22.785 -6.775 -28.171 1.00 97.62 350 ARG A CA 1
ATOM 2830 C C . ARG A 1 350 ? 23.674 -6.684 -26.925 1.00 97.62 350 ARG A C 1
ATOM 2832 O O . ARG A 1 350 ? 23.203 -6.270 -25.872 1.00 97.62 350 ARG A O 1
ATOM 2839 N N . ALA A 1 351 ? 24.967 -6.981 -27.055 1.00 97.94 351 ALA A N 1
ATOM 2840 C CA . ALA A 1 351 ? 25.915 -6.882 -25.945 1.00 97.94 351 ALA A CA 1
ATOM 2841 C C . ALA A 1 351 ? 25.988 -5.461 -25.344 1.00 97.94 351 ALA A C 1
ATOM 2843 O O . ALA A 1 351 ? 26.066 -5.318 -24.128 1.00 97.94 351 ALA A O 1
ATOM 2844 N N . ALA A 1 352 ? 25.910 -4.402 -26.159 1.00 98.25 352 ALA A N 1
ATOM 2845 C CA . ALA A 1 352 ? 25.878 -3.024 -25.662 1.00 98.25 352 ALA A CA 1
ATOM 2846 C C . ALA A 1 352 ? 24.557 -2.716 -24.935 1.00 98.25 352 ALA A C 1
ATOM 2848 O O . ALA A 1 352 ? 24.571 -2.093 -23.873 1.00 98.25 352 ALA A O 1
ATOM 2849 N N . LYS A 1 353 ? 23.425 -3.212 -25.453 1.00 98.50 353 LYS A N 1
ATOM 2850 C CA . LYS A 1 353 ? 22.106 -3.104 -24.803 1.00 98.50 353 LYS A CA 1
ATOM 2851 C C . LYS A 1 353 ? 22.113 -3.761 -23.419 1.00 98.50 353 LYS A C 1
ATOM 2853 O O . LYS A 1 353 ? 21.685 -3.151 -22.441 1.00 98.50 353 LYS A O 1
ATOM 2858 N N . GLU A 1 354 ? 22.676 -4.966 -23.322 1.00 98.31 354 GLU A N 1
ATOM 2859 C CA . GLU A 1 354 ? 22.845 -5.691 -22.057 1.00 98.31 354 GLU A CA 1
ATOM 2860 C C . GLU A 1 354 ? 23.740 -4.922 -21.076 1.00 98.31 354 GLU A C 1
ATOM 2862 O O . GLU A 1 354 ? 23.410 -4.815 -19.896 1.00 98.31 354 GLU A O 1
ATOM 2867 N N . ARG A 1 355 ? 24.851 -4.334 -21.545 1.00 98.25 355 ARG A N 1
ATOM 2868 C CA . ARG A 1 355 ? 25.735 -3.497 -20.715 1.00 98.25 355 ARG A CA 1
ATOM 2869 C C . ARG A 1 355 ? 25.029 -2.268 -20.150 1.00 98.25 355 ARG A C 1
ATOM 2871 O O . ARG A 1 355 ? 25.237 -1.944 -18.983 1.00 98.25 355 ARG A O 1
ATOM 2878 N N . ILE A 1 356 ? 24.203 -1.599 -20.952 1.00 98.31 356 ILE A N 1
ATOM 2879 C CA . ILE A 1 356 ? 23.422 -0.435 -20.516 1.00 98.31 356 ILE A CA 1
ATOM 2880 C C . ILE A 1 356 ? 22.426 -0.848 -19.434 1.00 98.31 356 ILE A C 1
ATOM 2882 O O . ILE A 1 356 ? 22.417 -0.242 -18.362 1.00 98.31 356 ILE A O 1
ATOM 2886 N N . ALA A 1 357 ? 21.664 -1.919 -19.659 1.00 98.50 357 ALA A N 1
ATOM 2887 C CA . ALA A 1 357 ? 20.717 -2.443 -18.678 1.00 98.50 357 ALA A CA 1
ATOM 2888 C C . ALA A 1 357 ? 21.406 -2.825 -17.354 1.00 98.50 357 ALA A C 1
ATOM 2890 O O . ALA A 1 357 ? 20.986 -2.399 -16.277 1.00 98.50 357 ALA A O 1
ATOM 2891 N N . TRP A 1 358 ? 22.526 -3.552 -17.425 1.00 98.44 358 TRP A N 1
ATOM 2892 C CA . TRP A 1 358 ? 23.327 -3.890 -16.247 1.00 98.44 358 TRP A CA 1
ATOM 2893 C C . TRP A 1 358 ? 23.929 -2.665 -15.562 1.00 98.44 358 TRP A C 1
ATOM 2895 O O . TRP A 1 358 ? 24.047 -2.664 -14.340 1.00 98.44 358 TRP A O 1
ATOM 2905 N N . SER A 1 359 ? 24.245 -1.594 -16.294 1.00 98.06 359 SER A N 1
ATOM 2906 C CA . SER A 1 359 ? 24.738 -0.364 -15.670 1.00 98.06 359 SER A CA 1
ATOM 2907 C C . SER A 1 359 ? 23.696 0.317 -14.782 1.00 98.06 359 SER A C 1
ATOM 2909 O O . SER A 1 359 ? 24.046 0.852 -13.730 1.00 98.06 359 SER A O 1
ATOM 2911 N N . VAL A 1 360 ? 22.411 0.235 -15.147 1.00 97.94 360 VAL A N 1
ATOM 2912 C CA . VAL A 1 360 ? 21.303 0.701 -14.300 1.00 97.94 360 VAL A CA 1
ATOM 2913 C C . VAL A 1 360 ? 21.221 -0.150 -13.039 1.00 97.94 360 VAL A C 1
ATOM 2915 O O . VAL A 1 360 ? 21.194 0.394 -11.939 1.00 97.94 360 VAL A O 1
ATOM 2918 N N . VAL A 1 361 ? 21.256 -1.478 -13.183 1.00 97.69 361 VAL A N 1
ATOM 2919 C CA . VAL A 1 361 ? 21.260 -2.408 -12.045 1.00 97.69 361 VAL A CA 1
ATOM 2920 C C . VAL A 1 361 ? 22.432 -2.117 -11.102 1.00 97.69 361 VAL A C 1
ATOM 2922 O O . VAL A 1 361 ? 22.227 -1.954 -9.900 1.00 97.69 361 VAL A O 1
ATOM 2925 N N . ASN A 1 362 ? 23.638 -1.939 -11.642 1.00 97.12 362 ASN A N 1
ATOM 2926 C CA . ASN A 1 362 ? 24.834 -1.616 -10.866 1.00 97.12 362 ASN A CA 1
ATOM 2927 C C . ASN A 1 362 ? 24.682 -0.313 -10.074 1.00 97.12 362 ASN A C 1
ATOM 2929 O O . ASN A 1 362 ? 25.118 -0.252 -8.929 1.00 97.12 362 ASN A O 1
ATOM 2933 N N . ARG A 1 363 ? 24.045 0.722 -10.642 1.00 95.81 363 ARG A N 1
ATOM 2934 C CA . ARG A 1 363 ? 23.742 1.963 -9.906 1.00 95.81 363 ARG A CA 1
ATOM 2935 C C . ARG A 1 363 ? 22.818 1.699 -8.726 1.00 95.81 363 ARG A C 1
ATOM 2937 O O . ARG A 1 363 ? 23.109 2.154 -7.625 1.00 95.81 363 ARG A O 1
ATOM 2944 N N . THR A 1 364 ? 21.752 0.927 -8.937 1.00 93.81 364 THR A N 1
ATOM 2945 C CA . THR A 1 364 ? 20.793 0.610 -7.866 1.00 93.81 364 THR A CA 1
ATOM 2946 C C . THR A 1 364 ? 21.405 -0.223 -6.739 1.00 93.81 364 THR A C 1
ATOM 2948 O O . THR A 1 364 ? 20.997 -0.096 -5.586 1.00 93.81 364 THR A O 1
ATOM 2951 N N . GLU A 1 365 ? 22.413 -1.037 -7.057 1.00 93.44 365 GLU A N 1
ATOM 2952 C CA . GLU A 1 365 ? 23.118 -1.904 -6.109 1.00 93.44 365 GLU A CA 1
ATOM 2953 C C . GLU A 1 365 ? 24.353 -1.246 -5.475 1.00 93.44 365 GLU A C 1
ATOM 2955 O O . GLU A 1 365 ? 24.891 -1.774 -4.503 1.00 93.44 365 GLU A O 1
ATOM 2960 N N . ALA A 1 366 ? 24.799 -0.087 -5.972 1.00 88.81 366 ALA A N 1
ATOM 2961 C CA . ALA A 1 366 ? 26.027 0.568 -5.516 1.00 88.81 366 ALA A CA 1
ATOM 2962 C C . ALA A 1 366 ? 25.971 1.054 -4.056 1.00 88.81 366 ALA A C 1
ATOM 2964 O O . ALA A 1 366 ? 27.015 1.329 -3.468 1.00 88.81 366 ALA A O 1
ATOM 2965 N N . GLY A 1 367 ? 24.773 1.199 -3.475 1.00 82.31 367 GLY A N 1
ATOM 2966 C CA . GLY A 1 367 ? 24.598 1.699 -2.108 1.00 82.31 367 GLY A CA 1
ATOM 2967 C C . GLY A 1 367 ? 25.101 3.136 -1.904 1.00 82.31 367 GLY A C 1
ATOM 2968 O O . GLY A 1 367 ? 25.509 3.481 -0.797 1.00 82.31 367 GLY A O 1
ATOM 2969 N N . SER A 1 368 ? 25.114 3.953 -2.963 1.00 84.12 368 SER A N 1
ATOM 2970 C CA . SER A 1 368 ? 25.647 5.321 -2.963 1.00 84.12 368 SER A CA 1
ATOM 2971 C C . SER A 1 368 ? 24.549 6.377 -3.177 1.00 84.12 368 SER A C 1
ATOM 2973 O O . SER A 1 368 ? 23.407 6.179 -2.770 1.00 84.12 368 SER A O 1
ATOM 2975 N N . TRP A 1 369 ? 24.884 7.528 -3.772 1.00 86.75 369 TRP A N 1
ATOM 2976 C CA . TRP A 1 369 ? 23.943 8.614 -4.079 1.00 86.75 369 TRP A CA 1
ATOM 2977 C C . TRP A 1 369 ? 22.925 8.256 -5.177 1.00 86.75 369 TRP A C 1
ATOM 2979 O O . TRP A 1 369 ? 21.962 8.997 -5.385 1.00 86.75 369 TRP A O 1
ATOM 2989 N N . TRP A 1 370 ? 23.130 7.136 -5.874 1.00 88.94 370 TRP A N 1
ATOM 2990 C CA . TRP A 1 370 ? 22.169 6.590 -6.824 1.00 88.94 370 TRP A CA 1
ATOM 2991 C C . TRP A 1 370 ? 20.893 6.114 -6.116 1.00 88.94 370 TRP A C 1
ATOM 2993 O O . TRP A 1 370 ? 20.969 5.483 -5.058 1.00 88.94 370 TRP A O 1
ATOM 3003 N N . PRO A 1 371 ? 19.707 6.343 -6.704 1.00 90.12 371 PRO A N 1
ATOM 3004 C CA . PRO A 1 371 ? 18.480 5.718 -6.233 1.00 90.12 371 PRO A CA 1
ATOM 3005 C C . PRO A 1 371 ? 18.594 4.190 -6.228 1.00 90.12 371 PRO A C 1
ATOM 3007 O O . PRO A 1 371 ? 19.140 3.588 -7.149 1.00 90.12 371 PRO A O 1
ATOM 3010 N N . ASN A 1 372 ? 18.017 3.554 -5.211 1.00 88.44 372 ASN A N 1
ATOM 3011 C CA . ASN A 1 372 ? 18.053 2.101 -5.019 1.00 88.44 372 ASN A CA 1
ATOM 3012 C C . ASN A 1 372 ? 16.915 1.352 -5.743 1.00 88.44 372 ASN A C 1
ATOM 3014 O O . ASN A 1 372 ? 16.586 0.224 -5.376 1.00 88.44 372 ASN A O 1
ATOM 3018 N N . THR A 1 373 ? 16.296 1.977 -6.747 1.00 89.69 373 THR A N 1
ATOM 3019 C CA . THR A 1 373 ? 15.248 1.388 -7.595 1.00 89.69 373 THR A CA 1
ATOM 3020 C C . THR A 1 373 ? 15.557 1.646 -9.063 1.00 89.69 373 THR A C 1
ATOM 3022 O O . THR A 1 373 ? 16.152 2.674 -9.401 1.00 89.69 373 THR A O 1
ATOM 3025 N N . ILE A 1 374 ? 15.145 0.733 -9.947 1.00 92.75 374 ILE A N 1
ATOM 3026 C CA . ILE A 1 374 ? 15.414 0.835 -11.389 1.00 92.75 374 ILE A CA 1
ATOM 3027 C C . ILE A 1 374 ? 14.761 2.097 -11.939 1.00 92.75 374 ILE A C 1
ATOM 3029 O O . ILE A 1 374 ? 15.426 2.930 -12.551 1.00 92.75 374 ILE A O 1
ATOM 3033 N N . GLN A 1 375 ? 13.481 2.295 -11.629 1.00 91.94 375 GLN A N 1
ATOM 3034 C CA . GLN A 1 375 ? 12.756 3.494 -12.029 1.00 91.94 375 GLN A CA 1
ATOM 3035 C C . GLN A 1 375 ? 13.404 4.781 -11.502 1.00 91.94 375 GLN A C 1
ATOM 3037 O O . GLN A 1 375 ? 13.516 5.756 -12.245 1.00 91.94 375 GLN A O 1
ATOM 3042 N N . GLY A 1 376 ? 13.870 4.783 -10.248 1.00 89.44 376 GLY A N 1
ATOM 3043 C CA . GLY A 1 376 ? 14.563 5.924 -9.658 1.00 89.44 376 GLY A CA 1
ATOM 3044 C C . GLY A 1 376 ? 15.862 6.249 -10.390 1.00 89.44 376 GLY A C 1
ATOM 3045 O O . GLY A 1 376 ? 16.102 7.409 -10.708 1.00 89.44 376 GLY A O 1
ATOM 3046 N N . ALA A 1 377 ? 16.671 5.236 -10.707 1.00 94.00 377 ALA A N 1
ATOM 3047 C CA . ALA A 1 377 ? 17.930 5.408 -11.426 1.00 94.00 377 ALA A CA 1
ATOM 3048 C C . ALA A 1 377 ? 17.725 5.871 -12.881 1.00 94.00 377 ALA A C 1
ATOM 3050 O O . ALA A 1 377 ? 18.521 6.663 -13.385 1.00 94.00 377 ALA A O 1
ATOM 3051 N N . ILE A 1 378 ? 16.666 5.406 -13.554 1.00 97.00 378 ILE A N 1
ATOM 3052 C CA . ILE A 1 378 ? 16.331 5.818 -14.927 1.00 97.00 378 ILE A CA 1
ATOM 3053 C C . ILE A 1 378 ? 15.775 7.245 -14.962 1.00 97.00 378 ILE A C 1
ATOM 3055 O O . ILE A 1 378 ? 16.174 8.057 -15.790 1.00 97.00 378 ILE A O 1
ATOM 3059 N N . LEU A 1 379 ? 14.867 7.584 -14.051 1.00 93.94 379 LEU A N 1
ATOM 3060 C CA . LEU A 1 379 ? 14.159 8.867 -14.084 1.00 93.94 379 LEU A CA 1
ATOM 3061 C C . LEU A 1 379 ? 14.811 9.940 -13.209 1.00 93.94 379 LEU A C 1
ATOM 3063 O O . LEU A 1 379 ? 14.257 11.028 -13.029 1.00 93.94 379 LEU A O 1
ATOM 3067 N N . GLN A 1 380 ? 16.010 9.664 -12.696 1.00 92.31 380 GLN A N 1
ATOM 3068 C CA . GLN A 1 380 ? 16.826 10.655 -12.021 1.00 92.31 380 GLN A CA 1
ATOM 3069 C C . GLN A 1 380 ? 17.093 11.839 -12.955 1.00 92.31 380 GLN A C 1
ATOM 3071 O O . GLN A 1 380 ? 17.519 11.695 -14.104 1.00 92.31 380 GLN A O 1
ATOM 3076 N N . LYS A 1 381 ? 16.826 13.047 -12.450 1.00 89.62 381 LYS A N 1
ATOM 3077 C CA . LYS A 1 381 ? 16.896 14.275 -13.244 1.00 89.62 381 LYS A CA 1
ATOM 3078 C C . LYS A 1 381 ? 18.269 14.426 -13.902 1.00 89.62 381 LYS A C 1
ATOM 3080 O O . LYS A 1 381 ? 19.279 14.536 -13.218 1.00 89.62 381 LYS A O 1
ATOM 3085 N N . GLY A 1 382 ? 18.267 14.522 -15.231 1.00 85.75 382 GLY A N 1
ATOM 3086 C CA . GLY A 1 382 ? 19.471 14.762 -16.026 1.00 85.75 382 GLY A CA 1
ATOM 3087 C C . GLY A 1 382 ? 20.293 13.515 -16.342 1.00 85.75 382 GLY A C 1
ATOM 3088 O O . GLY A 1 382 ? 21.306 13.658 -17.014 1.00 85.75 382 GLY A O 1
ATOM 3089 N N . GLN A 1 383 ? 19.859 12.331 -15.900 1.00 92.19 383 GLN A N 1
ATOM 3090 C CA . GLN A 1 383 ? 20.658 11.117 -16.010 1.00 92.19 383 GLN A CA 1
ATOM 3091 C C . GLN A 1 383 ? 20.671 10.498 -17.410 1.00 92.19 383 GLN A C 1
ATOM 3093 O O . GLN A 1 383 ? 21.708 9.989 -17.836 1.00 92.19 383 GLN A O 1
ATOM 3098 N N . TYR A 1 384 ? 19.531 10.528 -18.096 1.00 94.81 384 TYR A N 1
ATOM 3099 C CA . TYR A 1 384 ? 19.372 9.993 -19.442 1.00 94.81 384 TYR A CA 1
ATOM 3100 C C . TYR A 1 384 ? 18.667 11.023 -20.314 1.00 94.81 384 TYR A C 1
ATOM 3102 O O . TYR A 1 384 ? 17.612 11.553 -19.947 1.00 94.81 384 TYR A O 1
ATOM 3110 N N . ASP A 1 385 ? 19.285 11.338 -21.447 1.00 93.00 385 ASP A N 1
ATOM 3111 C CA . ASP A 1 385 ? 18.810 12.374 -22.359 1.00 93.00 385 ASP A CA 1
ATOM 3112 C C . ASP A 1 385 ? 17.482 12.017 -23.041 1.00 93.00 385 ASP A C 1
ATOM 3114 O O . ASP A 1 385 ? 16.610 12.889 -23.046 1.00 93.00 385 ASP A O 1
ATOM 3118 N N . PRO A 1 386 ? 17.231 10.764 -23.484 1.00 94.56 386 PRO A N 1
ATOM 3119 C CA . PRO A 1 386 ? 15.980 10.400 -24.150 1.00 94.56 386 PRO A CA 1
ATOM 3120 C C . PRO A 1 386 ? 14.706 10.718 -23.354 1.00 94.56 386 PRO A C 1
ATOM 3122 O O . PRO A 1 386 ? 13.661 10.951 -23.945 1.00 94.56 386 PRO A O 1
ATOM 3125 N N . PHE A 1 387 ? 14.770 10.783 -22.018 1.00 94.31 387 PHE A N 1
ATOM 3126 C CA . PHE A 1 387 ? 13.623 11.109 -21.155 1.00 94.31 387 PHE A CA 1
ATOM 3127 C C . PHE A 1 387 ? 13.335 12.614 -21.038 1.00 94.31 387 PHE A C 1
ATOM 3129 O O . PHE A 1 387 ? 12.364 13.019 -20.392 1.00 94.31 387 PHE A O 1
ATOM 3136 N N . LYS A 1 388 ? 14.157 13.472 -21.650 1.00 92.81 388 LYS A N 1
ATOM 3137 C CA . LYS A 1 388 ? 13.938 14.919 -21.701 1.00 92.81 388 LYS A CA 1
ATOM 3138 C C . LYS A 1 388 ? 13.046 15.238 -22.897 1.00 92.81 388 LYS A C 1
ATOM 3140 O O . LYS A 1 388 ? 13.410 14.938 -24.021 1.00 92.81 388 LYS A O 1
ATOM 3145 N N . ALA A 1 389 ? 11.949 15.967 -22.685 1.00 89.69 389 ALA A N 1
ATOM 3146 C CA . ALA A 1 389 ? 10.998 16.336 -23.748 1.00 89.69 389 ALA A CA 1
ATOM 3147 C C . ALA A 1 389 ? 11.605 17.093 -24.952 1.00 89.69 389 ALA A C 1
ATOM 3149 O O . ALA A 1 389 ? 10.967 17.219 -25.989 1.00 89.69 389 ALA A O 1
ATOM 3150 N N . LYS A 1 390 ? 12.817 17.644 -24.808 1.00 92.00 390 LYS A N 1
ATOM 3151 C CA . LYS A 1 390 ? 13.545 18.345 -25.878 1.00 92.00 390 LYS A CA 1
ATOM 3152 C C . LYS A 1 390 ? 14.515 17.441 -26.649 1.00 92.00 390 LYS A C 1
ATOM 3154 O O . LYS A 1 390 ? 15.141 17.919 -27.590 1.00 92.00 390 LYS A O 1
ATOM 3159 N N . ASP A 1 391 ? 14.701 16.198 -26.218 1.00 92.75 391 ASP A N 1
ATOM 3160 C CA . ASP A 1 391 ? 15.619 15.263 -26.855 1.00 92.75 391 ASP A CA 1
ATOM 3161 C C . ASP A 1 391 ? 15.031 14.706 -28.153 1.00 92.75 391 ASP A C 1
ATOM 3163 O O . ASP A 1 391 ? 13.835 14.432 -28.251 1.00 92.75 391 ASP A O 1
ATOM 3167 N N . SER A 1 392 ? 15.887 14.499 -29.152 1.00 91.31 392 SER A N 1
ATOM 3168 C CA . SER A 1 392 ? 15.468 13.976 -30.457 1.00 91.31 392 SER A CA 1
ATOM 3169 C C . SER A 1 392 ? 14.891 12.555 -30.407 1.00 91.31 392 SER A C 1
ATOM 3171 O O . SER A 1 392 ? 14.131 12.180 -31.297 1.00 91.31 392 SER A O 1
ATOM 3173 N N . ASN A 1 393 ? 15.228 11.773 -29.376 1.00 92.06 393 ASN A N 1
ATOM 3174 C CA . ASN A 1 393 ? 14.720 10.421 -29.166 1.00 92.06 393 ASN A CA 1
ATOM 3175 C C . ASN A 1 393 ? 13.475 10.381 -28.270 1.00 92.06 393 ASN A C 1
ATOM 3177 O O . ASN A 1 393 ? 12.900 9.305 -28.128 1.00 92.06 393 ASN A O 1
ATOM 3181 N N . TYR A 1 394 ? 13.034 11.503 -27.686 1.00 93.94 394 TYR A N 1
ATOM 3182 C CA . TYR A 1 394 ? 11.905 11.527 -26.746 1.00 93.94 394 TYR A CA 1
ATOM 3183 C C . TYR A 1 394 ? 10.642 10.908 -27.347 1.00 93.94 394 TYR A C 1
ATOM 3185 O O . TYR A 1 394 ? 10.072 9.961 -26.810 1.00 93.94 394 TYR A O 1
ATOM 3193 N N . ASP A 1 395 ? 10.278 11.384 -28.532 1.00 92.62 395 ASP A N 1
ATOM 3194 C CA . ASP A 1 395 ? 9.160 10.884 -29.324 1.00 92.62 395 ASP A CA 1
ATOM 3195 C C . ASP A 1 395 ? 9.238 9.377 -29.613 1.00 92.62 395 ASP A C 1
ATOM 3197 O O . ASP A 1 395 ? 8.221 8.694 -29.714 1.00 92.62 395 ASP A O 1
ATOM 3201 N N . ASP A 1 396 ? 10.455 8.872 -29.802 1.00 91.75 396 ASP A N 1
ATOM 3202 C CA . ASP A 1 396 ? 10.691 7.478 -30.146 1.00 91.75 396 ASP A CA 1
ATOM 3203 C C . ASP A 1 396 ? 10.659 6.583 -28.900 1.00 91.75 396 ASP A C 1
ATOM 3205 O O . ASP A 1 396 ? 10.382 5.395 -29.023 1.00 91.75 396 ASP A O 1
ATOM 3209 N N . ILE A 1 397 ? 10.926 7.118 -27.704 1.00 94.69 397 ILE A N 1
ATOM 3210 C CA . ILE A 1 397 ? 10.785 6.347 -26.467 1.00 94.69 397 ILE A CA 1
ATOM 3211 C C . ILE A 1 397 ? 9.377 6.410 -25.887 1.00 94.69 397 ILE A C 1
ATOM 3213 O O . ILE A 1 397 ? 9.029 5.477 -25.176 1.00 94.69 397 ILE A O 1
ATOM 3217 N N . ILE A 1 398 ? 8.570 7.446 -26.158 1.00 94.44 398 ILE A N 1
ATOM 3218 C CA . ILE A 1 398 ? 7.165 7.501 -25.709 1.00 94.44 398 ILE A CA 1
ATOM 3219 C C . ILE A 1 398 ? 6.269 6.597 -26.558 1.00 94.44 398 ILE A C 1
ATOM 3221 O O . ILE A 1 398 ? 5.342 5.990 -26.039 1.00 94.44 398 ILE A O 1
ATOM 3225 N N . ASP A 1 399 ? 6.575 6.425 -27.840 1.00 93.88 399 ASP A N 1
ATOM 3226 C CA . ASP A 1 399 ? 5.912 5.431 -28.679 1.00 93.88 399 ASP A CA 1
ATOM 3227 C C . ASP A 1 399 ? 6.917 4.818 -29.676 1.00 93.88 399 ASP A C 1
ATOM 3229 O O . ASP A 1 399 ? 7.054 5.280 -30.816 1.00 93.88 399 ASP A O 1
ATOM 3233 N N . PRO A 1 400 ? 7.632 3.755 -29.255 1.00 92.94 400 PRO A N 1
ATOM 3234 C CA . PRO A 1 400 ? 8.594 3.033 -30.090 1.00 92.94 400 PRO A CA 1
ATOM 3235 C C . PRO A 1 400 ? 8.017 2.462 -31.386 1.00 92.94 400 PRO A C 1
ATOM 3237 O O . PRO A 1 400 ? 8.775 2.199 -32.323 1.00 92.94 400 PRO A O 1
ATOM 3240 N N . LEU A 1 401 ? 6.696 2.260 -31.462 1.00 92.56 401 LEU A N 1
ATOM 3241 C CA . LEU A 1 401 ? 6.027 1.698 -32.635 1.00 92.56 401 LEU A CA 1
ATOM 3242 C C . LEU A 1 401 ? 5.336 2.756 -33.507 1.00 92.56 401 LEU A C 1
ATOM 3244 O O . LEU A 1 401 ? 4.895 2.415 -34.606 1.00 92.56 401 LEU A O 1
ATOM 3248 N N . ARG A 1 402 ? 5.353 4.038 -33.106 1.00 86.19 402 ARG A N 1
ATOM 3249 C CA . ARG A 1 402 ? 4.793 5.173 -33.864 1.00 86.19 402 ARG A CA 1
ATOM 3250 C C . ARG A 1 402 ? 5.250 5.202 -35.319 1.00 86.19 402 ARG A C 1
ATOM 3252 O O . ARG A 1 402 ? 4.477 5.449 -36.242 1.00 86.19 402 ARG A O 1
ATOM 3259 N N . LYS A 1 403 ? 6.550 4.977 -35.531 1.00 77.31 403 LYS A N 1
ATOM 3260 C CA . LYS A 1 403 ? 7.171 4.906 -36.858 1.00 77.31 403 LYS A CA 1
ATOM 3261 C C . LYS A 1 403 ? 7.140 3.451 -37.317 1.00 77.31 403 LYS A C 1
ATOM 3263 O O . LYS A 1 403 ? 8.060 2.685 -37.028 1.00 77.31 403 LYS A O 1
ATOM 3268 N N . VAL A 1 404 ? 6.074 3.079 -38.027 1.00 62.31 404 VAL A N 1
ATOM 3269 C CA . VAL A 1 404 ? 5.814 1.703 -38.478 1.00 62.31 404 VAL A CA 1
ATOM 3270 C C . VAL A 1 404 ? 6.861 1.261 -39.509 1.00 62.31 404 VAL A C 1
ATOM 3272 O O . VAL A 1 404 ? 6.704 1.425 -40.716 1.00 62.31 404 VAL A O 1
ATOM 3275 N N . GLY A 1 405 ? 7.962 0.694 -39.019 1.00 76.50 405 GLY A N 1
ATOM 3276 C CA . GLY A 1 405 ? 9.005 0.056 -39.813 1.00 76.50 405 GLY A CA 1
ATOM 3277 C C . GLY A 1 405 ? 9.441 -1.250 -39.157 1.00 76.50 405 GLY A C 1
ATOM 3278 O O . GLY A 1 405 ? 9.670 -1.300 -37.949 1.00 76.50 405 GLY A O 1
ATOM 3279 N N . GLN A 1 406 ? 9.588 -2.318 -39.945 1.00 75.75 406 GLN A N 1
ATOM 3280 C CA . GLN A 1 406 ? 9.914 -3.655 -39.425 1.00 75.75 406 GLN A CA 1
ATOM 3281 C C . GLN A 1 406 ? 11.230 -3.682 -38.626 1.00 75.75 406 GLN A C 1
ATOM 3283 O O . GLN A 1 406 ? 11.322 -4.375 -37.616 1.00 75.75 406 GLN A O 1
ATOM 3288 N N . LYS A 1 407 ? 12.221 -2.869 -39.025 1.00 80.31 407 LYS A N 1
ATOM 3289 C CA . LYS A 1 407 ? 13.481 -2.690 -38.283 1.00 80.31 407 LYS A CA 1
ATOM 3290 C C . LYS A 1 407 ? 13.268 -2.038 -36.912 1.00 80.31 407 LYS A C 1
ATOM 3292 O O . LYS A 1 407 ? 13.847 -2.498 -35.936 1.00 80.31 407 LYS A O 1
ATOM 3297 N N . THR A 1 408 ? 12.415 -1.016 -36.829 1.00 87.88 408 THR A N 1
ATOM 3298 C CA . THR A 1 408 ? 12.071 -0.332 -35.572 1.00 87.88 408 THR A CA 1
ATOM 3299 C C . THR A 1 408 ? 11.368 -1.285 -34.610 1.00 87.88 408 THR A C 1
ATOM 3301 O O . THR A 1 408 ? 11.765 -1.384 -33.452 1.00 87.88 408 THR A O 1
ATOM 3304 N N . LYS A 1 409 ? 10.394 -2.061 -35.109 1.00 92.62 409 LYS A N 1
ATOM 3305 C CA . LYS A 1 409 ? 9.684 -3.073 -34.314 1.00 92.62 409 LYS A CA 1
ATOM 3306 C C . LYS A 1 409 ? 10.634 -4.140 -33.764 1.00 92.62 409 LYS A C 1
ATOM 3308 O O . LYS A 1 409 ? 10.581 -4.439 -32.576 1.00 92.62 409 LYS A O 1
ATOM 3313 N N . ALA A 1 410 ? 11.527 -4.673 -34.599 1.00 94.25 410 ALA A N 1
ATOM 3314 C CA . ALA A 1 410 ? 12.505 -5.671 -34.169 1.00 94.25 410 ALA A CA 1
ATOM 3315 C C . ALA A 1 410 ? 13.483 -5.111 -33.123 1.00 94.25 410 ALA A C 1
ATOM 3317 O O . ALA A 1 410 ? 13.745 -5.762 -32.115 1.00 94.25 410 ALA A O 1
ATOM 3318 N N . ALA A 1 411 ? 13.979 -3.884 -33.323 1.00 95.38 411 ALA A N 1
ATOM 3319 C CA . ALA A 1 411 ? 14.854 -3.226 -32.358 1.00 95.38 411 ALA A CA 1
ATOM 3320 C C . ALA A 1 411 ? 14.149 -2.996 -31.013 1.00 95.38 411 ALA A C 1
ATOM 3322 O O . ALA A 1 411 ? 14.755 -3.238 -29.971 1.00 95.38 411 ALA A O 1
ATOM 3323 N N . TRP A 1 412 ? 12.880 -2.574 -31.026 1.00 96.81 412 TRP A N 1
ATOM 3324 C CA . TRP A 1 412 ? 12.066 -2.403 -29.822 1.00 96.81 412 TRP A CA 1
ATOM 3325 C C . TRP A 1 412 ? 11.874 -3.721 -29.064 1.00 96.81 412 TRP A C 1
ATOM 3327 O O . TRP A 1 412 ? 12.183 -3.802 -27.876 1.00 96.81 412 TRP A O 1
ATOM 3337 N N . GLN A 1 413 ? 11.453 -4.775 -29.767 1.00 96.62 413 GLN A N 1
ATOM 3338 C CA . GLN A 1 413 ? 11.263 -6.103 -29.182 1.00 96.62 413 GLN A CA 1
ATOM 3339 C C . GLN A 1 413 ? 12.566 -6.667 -28.598 1.00 96.62 413 GLN A C 1
ATOM 3341 O O . GLN A 1 413 ? 12.547 -7.271 -27.528 1.00 96.62 413 GLN A O 1
ATOM 3346 N N . GLU A 1 414 ? 13.710 -6.429 -29.248 1.00 98.12 414 GLU A N 1
ATOM 3347 C CA . GLU A 1 414 ? 15.015 -6.810 -28.703 1.00 98.12 414 GLU A CA 1
ATOM 3348 C C . GLU A 1 414 ? 15.360 -6.026 -27.427 1.00 98.12 414 GLU A C 1
ATOM 3350 O O . GLU A 1 414 ? 15.843 -6.620 -26.465 1.00 98.12 414 GLU A O 1
ATOM 3355 N N . CYS A 1 415 ? 15.095 -4.715 -27.386 1.00 98.44 415 CYS A N 1
ATOM 3356 C CA . CYS A 1 415 ? 15.329 -3.903 -26.187 1.00 98.44 415 CYS A CA 1
ATOM 3357 C C . CYS A 1 415 ? 14.469 -4.380 -25.010 1.00 98.44 415 CYS A C 1
ATOM 3359 O O . CYS A 1 415 ? 14.980 -4.495 -23.896 1.00 98.44 415 CYS A O 1
ATOM 3361 N N . TYR A 1 416 ? 13.198 -4.710 -25.263 1.00 98.00 416 TYR A N 1
ATOM 3362 C CA . TYR A 1 416 ? 12.315 -5.294 -24.254 1.00 98.00 416 TYR A CA 1
ATOM 3363 C C . TYR A 1 416 ? 12.827 -6.656 -23.774 1.00 98.00 416 TYR A C 1
ATOM 3365 O O . TYR A 1 416 ? 12.985 -6.848 -22.575 1.00 98.00 416 TYR A O 1
ATOM 3373 N N . ALA A 1 417 ? 13.207 -7.563 -24.682 1.00 97.81 417 ALA A N 1
ATOM 3374 C CA . ALA A 1 417 ? 13.754 -8.869 -24.308 1.00 97.81 417 ALA A CA 1
ATOM 3375 C C . ALA A 1 417 ? 15.028 -8.762 -23.448 1.00 97.81 417 ALA A C 1
ATOM 3377 O O . ALA A 1 417 ? 15.170 -9.476 -22.455 1.00 97.81 417 ALA A O 1
ATOM 3378 N N . VAL A 1 418 ? 15.940 -7.844 -23.790 1.00 98.44 418 VAL A N 1
ATOM 3379 C CA . VAL A 1 418 ? 17.138 -7.572 -22.980 1.00 98.44 418 VAL A CA 1
ATOM 3380 C C . VAL A 1 418 ? 16.753 -7.053 -21.594 1.00 98.44 418 VAL A C 1
ATOM 3382 O O . VAL A 1 418 ? 17.283 -7.543 -20.596 1.00 98.44 418 VAL A O 1
ATOM 3385 N N . ALA A 1 419 ? 15.814 -6.105 -21.508 1.00 98.19 419 ALA A N 1
ATOM 3386 C CA . ALA A 1 419 ? 15.312 -5.615 -20.227 1.00 98.19 419 ALA A CA 1
ATOM 3387 C C . ALA A 1 419 ? 14.740 -6.761 -19.376 1.00 98.19 419 ALA A C 1
ATOM 3389 O O . ALA A 1 419 ? 15.149 -6.921 -18.225 1.00 98.19 419 ALA A O 1
ATOM 3390 N N . SER A 1 420 ? 13.882 -7.606 -19.956 1.00 93.56 420 SER A N 1
ATOM 3391 C CA . SER A 1 420 ? 13.293 -8.778 -19.299 1.00 93.56 420 SER A CA 1
ATOM 3392 C C . SER A 1 420 ? 14.342 -9.730 -18.732 1.00 93.56 420 SER A C 1
ATOM 3394 O O . SER A 1 420 ? 14.259 -10.162 -17.581 1.00 93.56 420 SER A O 1
ATOM 3396 N N . GLU A 1 421 ? 15.345 -10.086 -19.535 1.00 96.50 421 GLU A N 1
ATOM 3397 C CA . GLU A 1 421 ? 16.379 -11.047 -19.148 1.00 96.50 421 GLU A CA 1
ATOM 3398 C C . GLU A 1 421 ? 17.285 -10.522 -18.032 1.00 96.50 421 GLU A C 1
ATOM 3400 O O . GLU A 1 421 ? 17.61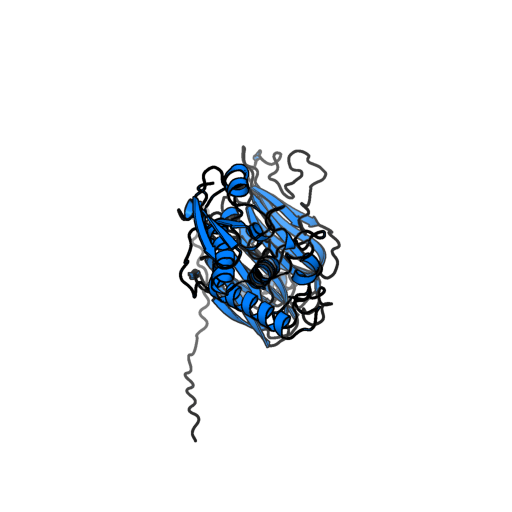8 -11.270 -17.107 1.00 96.50 421 GLU A O 1
ATOM 3405 N N . VAL A 1 422 ? 17.651 -9.240 -18.091 1.00 97.12 422 VAL A N 1
ATOM 3406 C CA . VAL A 1 422 ? 18.485 -8.583 -17.078 1.00 97.12 422 VAL A CA 1
ATOM 3407 C C . VAL A 1 422 ? 17.717 -8.434 -15.766 1.00 97.12 422 VAL A C 1
ATOM 3409 O O . VAL A 1 422 ? 18.228 -8.819 -14.712 1.00 97.12 422 VAL A O 1
ATOM 3412 N N . MET A 1 423 ? 16.469 -7.958 -15.825 1.00 90.44 423 MET A N 1
ATOM 3413 C CA . MET A 1 423 ? 15.599 -7.800 -14.653 1.00 90.44 423 MET A CA 1
ATOM 3414 C C . MET A 1 423 ? 15.331 -9.141 -13.962 1.00 90.44 423 MET A C 1
ATOM 3416 O O . MET A 1 423 ? 15.399 -9.234 -12.737 1.00 90.44 423 MET A O 1
ATOM 3420 N N . ALA A 1 424 ? 15.123 -10.205 -14.743 1.00 89.50 424 ALA A N 1
ATOM 3421 C CA . ALA A 1 424 ? 14.951 -11.566 -14.241 1.00 89.50 424 ALA A CA 1
ATOM 3422 C C . ALA A 1 424 ? 16.270 -12.265 -13.851 1.00 89.50 424 ALA A C 1
ATOM 3424 O O . ALA A 1 424 ? 16.242 -13.436 -13.471 1.00 89.50 424 ALA A O 1
ATOM 3425 N N . ARG A 1 425 ? 17.427 -11.591 -13.963 1.00 91.88 425 ARG A N 1
ATOM 3426 C CA . ARG A 1 425 ? 18.769 -12.138 -13.670 1.00 91.88 425 ARG A CA 1
ATOM 3427 C C . ARG A 1 425 ? 19.094 -13.425 -14.439 1.00 91.88 425 ARG A C 1
ATOM 3429 O O . ARG A 1 425 ? 19.871 -14.253 -13.968 1.00 91.88 425 ARG A O 1
ATOM 3436 N N . LYS A 1 426 ? 18.527 -13.588 -15.639 1.00 92.12 426 LYS A N 1
ATOM 3437 C CA . LYS A 1 426 ? 18.782 -14.749 -16.512 1.00 92.12 426 LYS A CA 1
ATOM 3438 C C . LYS A 1 426 ? 20.202 -14.739 -17.073 1.00 92.12 426 LYS A C 1
ATOM 3440 O O . LYS A 1 426 ? 20.782 -15.793 -17.311 1.00 92.12 426 LYS A O 1
ATOM 3445 N N . THR A 1 427 ? 20.771 -13.552 -17.255 1.00 90.56 427 THR A N 1
ATOM 3446 C CA . THR A 1 427 ? 22.179 -13.362 -17.618 1.00 90.56 427 THR A CA 1
ATOM 3447 C C . THR A 1 427 ? 23.006 -13.064 -16.373 1.00 90.56 427 THR A C 1
ATOM 3449 O O . THR A 1 427 ? 22.541 -12.352 -15.485 1.00 90.56 427 THR A O 1
ATOM 3452 N N . LYS A 1 428 ? 24.254 -13.535 -16.304 1.00 94.38 428 LYS A N 1
ATOM 3453 C CA . LYS A 1 428 ? 25.193 -13.077 -15.270 1.00 94.38 428 LYS A CA 1
ATOM 3454 C C . LYS A 1 428 ? 25.597 -11.633 -15.560 1.00 94.38 428 LYS A C 1
ATOM 3456 O O . LYS A 1 428 ? 25.848 -11.317 -16.718 1.00 94.38 428 LYS A O 1
ATOM 3461 N N . ASN A 1 429 ? 25.728 -10.804 -14.520 1.00 95.88 429 ASN A N 1
ATOM 3462 C CA . ASN A 1 429 ? 26.231 -9.441 -14.663 1.00 95.88 429 ASN A CA 1
ATOM 3463 C C . ASN A 1 429 ? 27.598 -9.441 -15.364 1.00 95.88 429 ASN A C 1
ATOM 3465 O O . ASN A 1 429 ? 28.574 -9.917 -14.771 1.00 95.88 429 ASN A O 1
ATOM 3469 N N . PRO A 1 430 ? 27.695 -8.942 -16.605 1.00 95.56 430 PRO A N 1
ATOM 3470 C CA . PRO A 1 430 ? 28.905 -9.106 -17.373 1.00 95.56 430 PRO A CA 1
ATOM 3471 C C . PRO A 1 430 ? 29.764 -7.831 -17.344 1.00 95.56 430 PRO A C 1
ATOM 3473 O O . PRO A 1 430 ? 30.807 -7.800 -17.993 1.00 95.56 430 PRO A O 1
ATOM 3476 N N . THR A 1 431 ? 29.376 -6.800 -16.573 1.00 96.06 431 THR A N 1
ATOM 3477 C CA . THR A 1 431 ? 30.143 -5.559 -16.407 1.00 96.06 431 THR A CA 1
ATOM 3478 C C . THR A 1 431 ? 29.977 -4.925 -15.025 1.00 96.06 431 THR A C 1
ATOM 3480 O O . THR A 1 431 ? 28.874 -4.892 -14.493 1.00 96.06 431 THR A O 1
ATOM 3483 N N . PRO A 1 432 ? 31.025 -4.319 -14.446 1.00 96.31 432 PRO A N 1
ATOM 3484 C CA . PRO A 1 432 ? 30.860 -3.437 -13.298 1.00 96.31 432 PRO A CA 1
ATOM 3485 C C . PRO A 1 432 ? 30.440 -2.009 -13.698 1.00 96.31 432 PRO A C 1
ATOM 3487 O O . PRO A 1 432 ? 30.383 -1.148 -12.829 1.00 96.31 432 PRO A O 1
ATOM 3490 N N . ALA A 1 433 ? 30.211 -1.704 -14.983 1.00 97.56 433 ALA A N 1
ATOM 3491 C CA . ALA A 1 433 ? 29.974 -0.337 -15.449 1.00 97.56 433 ALA A CA 1
ATOM 3492 C C . ALA A 1 433 ? 28.835 0.364 -14.696 1.00 97.56 433 ALA A C 1
ATOM 3494 O O . ALA A 1 433 ? 27.773 -0.214 -14.488 1.00 97.56 433 ALA A O 1
ATOM 3495 N N . THR A 1 434 ? 29.040 1.632 -14.353 1.00 95.94 434 THR A N 1
ATOM 3496 C CA . THR A 1 434 ? 28.004 2.527 -13.808 1.00 95.94 434 THR A CA 1
ATOM 3497 C C . THR A 1 434 ? 27.770 3.734 -14.711 1.00 95.94 434 THR A C 1
ATOM 3499 O O . THR A 1 434 ? 26.792 4.452 -14.537 1.00 95.94 434 THR A O 1
ATOM 3502 N N . HIS A 1 435 ? 28.635 3.968 -15.698 1.00 96.25 435 HIS A N 1
ATOM 3503 C CA . HIS A 1 435 ? 28.560 5.104 -16.611 1.00 96.25 435 HIS A CA 1
ATOM 3504 C C . HIS A 1 435 ? 28.845 4.647 -18.040 1.00 96.25 435 HIS A C 1
ATOM 3506 O O . HIS A 1 435 ? 29.572 3.675 -18.258 1.00 96.25 435 HIS A O 1
ATOM 3512 N N . PHE A 1 436 ? 28.291 5.363 -19.013 1.00 96.94 436 PHE A N 1
ATOM 3513 C CA . PHE A 1 436 ? 28.584 5.160 -20.424 1.00 96.94 436 PHE A CA 1
ATOM 3514 C C . PHE A 1 436 ? 28.325 6.438 -21.227 1.00 96.94 436 PHE A C 1
ATOM 3516 O O . PHE A 1 436 ? 27.643 7.341 -20.744 1.00 96.94 436 PHE A O 1
ATOM 3523 N N . HIS A 1 437 ? 28.867 6.508 -22.444 1.00 95.44 437 HIS A N 1
ATOM 3524 C CA . HIS A 1 437 ? 28.509 7.533 -23.429 1.00 95.44 437 HIS A CA 1
ATOM 3525 C C . HIS A 1 437 ? 28.579 6.988 -24.863 1.00 95.44 437 HIS A C 1
ATOM 3527 O O . HIS A 1 437 ? 29.309 6.031 -25.136 1.00 95.44 437 HIS A O 1
ATOM 3533 N N . GLY A 1 438 ? 27.832 7.621 -25.773 1.00 92.50 438 GLY A N 1
ATOM 3534 C CA . GLY A 1 438 ? 27.868 7.362 -27.217 1.00 92.50 438 GLY A CA 1
ATOM 3535 C C . GLY A 1 438 ? 28.829 8.281 -27.992 1.00 92.50 438 GLY A C 1
ATOM 3536 O O . GLY A 1 438 ? 29.717 8.912 -27.416 1.00 92.50 438 GLY A O 1
ATOM 3537 N N . ILE A 1 439 ? 28.621 8.389 -29.311 1.00 87.62 439 ILE A N 1
ATOM 3538 C CA . ILE A 1 439 ? 29.507 9.083 -30.279 1.00 87.62 439 ILE A CA 1
ATOM 3539 C C . ILE A 1 439 ? 29.631 10.595 -30.021 1.00 87.62 439 ILE A C 1
ATOM 3541 O O . ILE A 1 439 ? 30.646 11.195 -30.363 1.00 87.62 439 ILE A O 1
ATOM 3545 N N . GLY A 1 440 ? 28.624 11.222 -29.407 1.00 85.44 440 GLY A N 1
ATOM 3546 C CA . GLY A 1 440 ? 28.568 12.678 -29.214 1.00 85.44 440 GLY A CA 1
ATOM 3547 C C . GLY A 1 440 ? 29.533 13.243 -28.167 1.00 85.44 440 GLY A C 1
ATOM 3548 O O . GLY A 1 440 ? 29.616 14.458 -28.017 1.00 85.44 440 GLY A O 1
ATOM 3549 N N . VAL A 1 441 ? 30.255 12.387 -27.438 1.00 90.62 441 VAL A N 1
ATOM 3550 C CA . VAL A 1 441 ? 31.174 12.798 -26.373 1.00 90.62 441 VAL A CA 1
ATOM 3551 C C . VAL A 1 441 ? 32.518 12.105 -26.559 1.00 90.62 441 VAL A C 1
ATOM 3553 O O . VAL A 1 441 ? 32.594 10.890 -26.733 1.00 90.62 441 VAL A O 1
ATOM 3556 N N . THR A 1 442 ? 33.606 12.874 -26.513 1.00 93.38 442 THR A N 1
ATOM 3557 C CA . THR A 1 442 ? 34.960 12.310 -26.541 1.00 93.38 442 THR A CA 1
ATOM 3558 C C . THR A 1 442 ? 35.292 11.664 -25.203 1.00 93.38 442 THR A C 1
ATOM 3560 O O . THR A 1 442 ? 34.960 12.227 -24.156 1.00 93.38 442 THR A O 1
ATOM 3563 N N . ARG A 1 443 ? 36.036 10.556 -25.236 1.00 93.44 443 ARG A N 1
ATOM 3564 C CA . ARG A 1 443 ? 36.530 9.874 -24.034 1.00 93.44 443 ARG A CA 1
ATOM 3565 C C . ARG A 1 443 ? 37.227 10.831 -23.062 1.00 93.44 443 ARG A C 1
ATOM 3567 O O . ARG A 1 443 ? 36.836 10.877 -21.904 1.00 93.44 443 ARG A O 1
ATOM 3574 N N . ASP A 1 444 ? 38.167 11.643 -23.544 1.00 94.38 444 ASP A N 1
ATOM 3575 C CA . ASP A 1 444 ? 38.945 12.567 -22.704 1.00 94.38 444 ASP A CA 1
ATOM 3576 C C . ASP A 1 444 ? 38.054 13.558 -21.946 1.00 94.38 444 ASP A C 1
ATOM 3578 O O . ASP A 1 444 ? 38.246 13.809 -20.756 1.00 94.38 444 ASP A O 1
ATOM 3582 N N . TRP A 1 445 ? 37.037 14.108 -22.617 1.00 95.75 445 TRP A N 1
ATOM 3583 C CA . TRP A 1 445 ? 36.071 14.989 -21.966 1.00 95.75 445 TRP A CA 1
ATOM 3584 C C . TRP A 1 445 ? 35.262 14.246 -20.900 1.00 95.75 445 TRP A C 1
ATOM 3586 O O . TRP A 1 445 ? 35.076 14.781 -19.807 1.00 95.75 445 TRP A O 1
ATOM 3596 N N . PHE A 1 446 ? 34.801 13.028 -21.198 1.00 94.88 446 PHE A N 1
ATOM 3597 C CA . PHE A 1 446 ? 33.964 12.245 -20.290 1.00 94.88 446 PHE A CA 1
ATOM 3598 C C . PHE A 1 446 ? 34.737 11.797 -19.048 1.00 94.88 446 PHE A C 1
ATOM 3600 O O . PHE A 1 446 ? 34.258 11.972 -17.928 1.00 94.88 446 PHE A O 1
ATOM 3607 N N . GLU A 1 447 ? 35.957 11.293 -19.236 1.00 94.56 447 GLU A N 1
ATOM 3608 C CA . GLU A 1 447 ? 36.862 10.952 -18.140 1.00 94.56 447 GLU A CA 1
ATOM 3609 C C . GLU A 1 447 ? 37.166 12.190 -17.295 1.00 94.56 447 GLU A C 1
ATOM 3611 O O . GLU A 1 447 ? 37.080 12.121 -16.081 1.00 94.56 447 GLU A O 1
ATOM 3616 N N . LYS A 1 448 ? 37.404 13.360 -17.897 1.00 95.12 448 LYS A N 1
ATOM 3617 C CA . LYS A 1 448 ? 37.718 14.578 -17.137 1.00 95.12 448 LYS A CA 1
ATOM 3618 C C . LYS A 1 448 ? 36.536 15.173 -16.358 1.00 95.12 448 LYS A C 1
ATOM 3620 O O . LYS A 1 448 ? 36.758 15.727 -15.283 1.00 95.12 448 LYS A O 1
ATOM 3625 N N . HIS A 1 449 ? 35.314 15.122 -16.892 1.00 94.25 449 HIS A N 1
ATOM 3626 C CA . HIS A 1 449 ? 34.182 15.895 -16.349 1.00 94.25 449 HIS A CA 1
ATOM 3627 C C . HIS A 1 449 ? 33.062 15.052 -15.737 1.00 94.25 449 HIS A C 1
ATOM 3629 O O . HIS A 1 449 ? 32.320 15.568 -14.907 1.00 94.25 449 HIS A O 1
ATOM 3635 N N . VAL A 1 450 ? 32.918 13.787 -16.138 1.00 92.38 450 VAL A N 1
ATOM 3636 C CA . VAL A 1 450 ? 31.833 12.910 -15.663 1.00 92.38 450 VAL A CA 1
ATOM 3637 C C . VAL A 1 450 ? 32.373 11.834 -14.733 1.00 92.38 450 VAL A C 1
ATOM 3639 O O . VAL A 1 450 ? 31.790 11.583 -13.683 1.00 92.38 450 VAL A O 1
ATOM 3642 N N . VAL A 1 451 ? 33.505 11.220 -15.086 1.00 94.00 451 VAL A N 1
ATOM 3643 C CA . VAL A 1 451 ? 34.123 10.144 -14.296 1.00 94.00 451 VAL A CA 1
ATOM 3644 C C . VAL A 1 451 ? 35.608 10.413 -13.995 1.00 94.00 451 VAL A C 1
ATOM 3646 O O . VAL A 1 451 ? 36.450 9.582 -14.330 1.00 94.00 451 VAL A O 1
ATOM 3649 N N . PRO A 1 452 ? 35.960 11.526 -13.313 1.00 93.12 452 PRO A N 1
ATOM 3650 C CA . PRO A 1 452 ? 37.358 11.918 -13.054 1.00 93.12 452 PRO A CA 1
ATOM 3651 C C . PRO A 1 452 ? 38.151 10.914 -12.217 1.00 93.12 452 PRO A C 1
ATOM 3653 O O . PRO A 1 452 ? 39.375 10.875 -12.298 1.00 93.12 452 PRO A O 1
ATOM 3656 N N . GLN A 1 453 ? 37.462 10.096 -11.422 1.00 93.00 453 GLN A N 1
ATOM 3657 C CA . GLN A 1 453 ? 38.053 9.000 -10.646 1.00 93.00 453 GLN A CA 1
ATOM 3658 C C . GLN A 1 453 ? 37.692 7.622 -11.215 1.00 93.00 453 GLN A C 1
ATOM 3660 O O . GLN A 1 453 ? 37.962 6.589 -10.601 1.00 93.00 453 GLN A O 1
ATOM 3665 N N . GLY A 1 454 ? 37.025 7.600 -12.367 1.00 92.31 454 GLY A N 1
ATOM 3666 C CA . GLY A 1 454 ? 36.599 6.378 -13.013 1.00 92.31 454 GLY A CA 1
ATOM 3667 C C . GLY A 1 454 ? 37.689 5.744 -13.861 1.00 92.31 454 GLY A C 1
ATOM 3668 O O . GLY A 1 454 ? 38.760 6.298 -14.099 1.00 92.31 454 GLY A O 1
ATOM 3669 N N . ARG A 1 455 ? 37.382 4.546 -14.347 1.00 94.12 455 ARG A N 1
ATOM 3670 C CA . ARG A 1 455 ? 38.195 3.816 -15.315 1.00 94.12 455 ARG A CA 1
ATOM 3671 C C . ARG A 1 455 ? 37.343 3.411 -16.505 1.00 94.12 455 ARG A C 1
ATOM 3673 O O . ARG A 1 455 ? 36.236 2.891 -16.335 1.00 94.12 455 ARG A O 1
ATOM 3680 N N . PHE A 1 456 ? 37.889 3.607 -17.698 1.00 96.94 456 PHE A N 1
ATOM 3681 C CA . PHE A 1 456 ? 37.376 2.984 -18.910 1.00 96.94 456 PHE A CA 1
ATOM 3682 C C . PHE A 1 456 ? 37.430 1.461 -18.772 1.00 96.94 456 PHE A C 1
ATOM 3684 O O . PHE A 1 456 ? 38.415 0.907 -18.280 1.00 96.94 456 PHE A O 1
ATOM 3691 N N . LEU A 1 457 ? 36.358 0.795 -19.185 1.00 97.69 457 LEU A N 1
ATOM 3692 C CA . LEU A 1 457 ? 36.249 -0.659 -19.146 1.00 97.69 457 LEU A CA 1
ATOM 3693 C C . LEU A 1 457 ? 36.394 -1.235 -20.549 1.00 97.69 457 LEU A C 1
ATOM 3695 O O . LEU A 1 457 ? 37.290 -2.030 -20.807 1.00 97.69 457 LEU A O 1
ATOM 3699 N N . GLU A 1 458 ? 35.507 -0.826 -21.451 1.00 97.44 458 GLU A N 1
ATOM 3700 C CA . GLU A 1 458 ? 35.431 -1.349 -22.810 1.00 97.44 458 GLU A CA 1
ATOM 3701 C C . GLU A 1 458 ? 34.577 -0.441 -23.700 1.00 97.44 458 GLU A C 1
ATOM 3703 O O . GLU A 1 458 ? 33.830 0.415 -23.216 1.00 97.44 458 GLU A O 1
ATOM 3708 N N . LYS A 1 459 ? 34.671 -0.653 -25.015 1.00 97.44 459 LYS A N 1
ATOM 3709 C CA . LYS A 1 459 ? 33.788 -0.048 -26.012 1.00 97.44 459 LYS A CA 1
ATOM 3710 C C . LYS A 1 459 ? 33.101 -1.160 -26.795 1.00 97.44 459 LYS A C 1
ATOM 3712 O O . LYS A 1 459 ? 33.784 -2.017 -27.352 1.00 97.44 459 LYS A O 1
ATOM 3717 N N . ILE A 1 460 ? 31.773 -1.130 -26.855 1.00 97.62 460 ILE A N 1
ATOM 3718 C CA . ILE A 1 460 ? 30.966 -2.071 -27.640 1.00 97.62 460 ILE A CA 1
ATOM 3719 C C . ILE A 1 460 ? 30.137 -1.260 -28.625 1.00 97.62 460 ILE A C 1
ATOM 3721 O O . ILE A 1 460 ? 29.370 -0.391 -28.214 1.00 97.62 460 ILE A O 1
ATOM 3725 N N . GLY A 1 461 ? 30.319 -1.531 -29.918 1.00 96.12 461 GLY A N 1
ATOM 3726 C CA . GLY A 1 461 ? 29.748 -0.694 -30.969 1.00 96.12 461 GLY A CA 1
ATOM 3727 C C . GLY A 1 461 ? 30.212 0.753 -30.804 1.00 96.12 461 GLY A C 1
ATOM 3728 O O . GLY A 1 461 ? 31.416 1.028 -30.766 1.00 96.12 461 GLY A O 1
ATOM 3729 N N . ASN A 1 462 ? 29.268 1.674 -30.664 1.00 96.19 462 ASN A N 1
ATOM 3730 C CA . ASN A 1 462 ? 29.556 3.089 -30.468 1.00 96.19 462 ASN A CA 1
ATOM 3731 C C . ASN A 1 462 ? 29.541 3.545 -29.006 1.00 96.19 462 ASN A C 1
ATOM 3733 O O . ASN A 1 462 ? 29.806 4.721 -28.743 1.00 96.19 462 ASN A O 1
ATOM 3737 N N . THR A 1 463 ? 29.276 2.640 -28.066 1.00 97.12 463 THR A N 1
ATOM 3738 C CA . THR A 1 463 ? 29.123 2.970 -26.648 1.00 97.12 463 THR A CA 1
ATOM 3739 C C . THR A 1 463 ? 30.379 2.616 -25.861 1.00 97.12 463 THR A C 1
ATOM 3741 O O . THR A 1 463 ? 30.833 1.470 -25.866 1.00 97.12 463 THR A O 1
ATOM 3744 N N . SER A 1 464 ? 30.936 3.601 -25.159 1.00 98.00 464 SER A N 1
ATOM 3745 C CA . SER A 1 464 ? 32.064 3.432 -24.236 1.00 98.00 464 SER A CA 1
ATOM 3746 C C . SER A 1 464 ? 31.552 3.299 -22.804 1.00 98.00 464 SER A C 1
ATOM 3748 O O . SER A 1 464 ? 30.757 4.130 -22.371 1.00 98.00 464 SER A O 1
ATOM 3750 N N . PHE A 1 465 ? 32.024 2.298 -22.061 1.00 98.19 465 PHE A N 1
ATOM 3751 C CA . PHE A 1 465 ? 31.581 1.982 -20.699 1.00 98.19 465 PHE A CA 1
ATOM 3752 C C . PHE A 1 465 ? 32.668 2.255 -19.661 1.00 98.19 465 PHE A C 1
ATOM 3754 O O . PHE A 1 465 ? 33.851 1.996 -19.890 1.00 98.19 465 PHE A O 1
ATOM 3761 N N . TYR A 1 466 ? 32.246 2.723 -18.487 1.00 97.88 466 TYR A N 1
ATOM 3762 C CA . TYR A 1 466 ? 33.128 3.133 -17.400 1.00 97.88 466 TYR A CA 1
ATOM 3763 C C . TYR A 1 466 ? 32.597 2.649 -16.054 1.00 97.88 466 TYR A C 1
ATOM 3765 O O . TYR A 1 466 ? 31.389 2.613 -15.802 1.00 97.88 466 TYR A O 1
ATOM 3773 N N . TRP A 1 467 ? 33.521 2.326 -15.158 1.00 95.50 467 TRP A N 1
ATOM 3774 C CA . TRP A 1 467 ? 33.237 2.205 -13.732 1.00 95.50 467 TRP A CA 1
ATOM 3775 C C . TRP A 1 467 ? 33.748 3.453 -13.021 1.00 95.50 467 TRP A C 1
ATOM 3777 O O . TRP A 1 467 ? 34.832 3.928 -13.345 1.00 95.50 467 TRP A O 1
ATOM 3787 N N . SER A 1 468 ? 32.999 3.952 -12.042 1.00 91.00 468 SER A N 1
ATOM 3788 C CA . SER A 1 468 ? 33.441 5.018 -11.140 1.00 91.00 468 SER A CA 1
ATOM 3789 C C . SER A 1 468 ? 33.147 4.614 -9.690 1.00 91.00 468 SER A C 1
ATOM 3791 O O . SER A 1 468 ? 32.055 4.085 -9.454 1.00 91.00 468 SER A O 1
ATOM 3793 N N . PRO A 1 469 ? 34.065 4.859 -8.729 1.00 79.81 469 PRO A N 1
ATOM 3794 C CA . PRO A 1 469 ? 33.878 4.565 -7.300 1.00 79.81 469 PRO A CA 1
ATOM 3795 C C . PRO A 1 469 ? 32.819 5.433 -6.593 1.00 79.81 469 PRO A C 1
ATOM 3797 O O . PRO A 1 469 ? 32.571 5.229 -5.403 1.00 79.81 469 PRO A O 1
ATOM 3800 N N . ASN A 1 470 ? 32.133 6.295 -7.352 1.00 63.38 470 ASN A N 1
ATOM 3801 C CA . ASN A 1 470 ? 31.436 7.516 -6.937 1.00 63.38 470 ASN A CA 1
ATOM 3802 C C . ASN A 1 470 ? 32.409 8.670 -6.734 1.00 63.38 470 ASN A C 1
ATOM 3804 O O . ASN A 1 470 ? 33.193 8.625 -5.763 1.00 63.38 470 ASN A O 1
#

Secondary structure (DSSP, 8-state):
--------------------PPPP----------PPPPHHHHHHHHHHHHHHHHHHH--PPPPEEEEEEEEESS-EEEEEEESSSEEEEEEEEEE---HHHHTSSS--EEEEEETTEE---SSPPSS--SSSSTTSEEHHHHTT-EEEEEEEEEE-SEEEEEEEEEES-EEEEEEEEEE-S-SSEEEEEEEEEPPS-SSEEEEEEEEEEEEEEEEEEEEEE---TTS--EEEEEETTEE---TT-STTTT-SB---GGGTTT---EEEEEEE---EEEEEEEEEEEEESS-EEEEEEEEEEE--TTTSPPP---PPP-SSS----S-TTSS-HHHHHHHHHHHHHTTS-HHHHHHHHHHHHHHHHS-SSS-SSHHHHHHSTTS-GGGSTTSTTHHHHH-TTSS--HHHHHHHHHHHHHHHHHHTT-S-------EEE-TTS-HHHHHHHT-TT-EEEEEETTEEEEE---

InterPro domains:
  IPR011105 Cell wall hydrolase, SleB [PF07486] (347-466)
  IPR042047 Cell wall hydrolase SleB, domain 1 [G3DSA:1.10.10.2520] (332-425)

Foldseek 3Di:
DDDDDDDDDDDDDDDDDDPDDDDDDDDDDDDDDDDDDDPVVVVVVVVVVVVVCCVVAPNWDDKDKDFDQDKDQAKDKDKDFDAAFAKKKKKWKWFWAQCVVVVHPGTKKKFKAKQNHADAAPPHDLAGDRGPHLRMHTNVQRNGWMAMEIETAGDHGTMMMMIIGMDRMIGTTMIIMIGDPDRFKHKDFDFDKGAADAFGWHYKYKYAQKWFFKKKWKKWWADDVPFTWFKWKAKSNRTDADDPDPVCRRTPDTHDPVCVVPRDIDTDMDMDGPGGDRHIMMITIIIHTIMTTGMMITRMDHDHNVPRDPPPPQDEADLVRQAASPHLSSYDLLLLQLLQLCLAPLPFDLVVLLLSLLLLVLQLVLPDPQPVDSSRNSPPPPNGQCCDPPHPNVVCSNGQPPPPDPSSSVSSVSSSVSSVCVVVVVDPSPDSFNDKDFPVDDPVRCCVPPAVQKDWDDDGGRMTTIDHND